Protein AF-A0A7S2SLG6-F1 (afdb_monomer)

Mean predicted aligned error: 17.35 Å

Radius of gyration: 33.03 Å; Cα contacts (8 Å, |Δi|>4): 667; chains: 1; bounding box: 92×85×111 Å

Organism: NCBI:txid1034831

Foldseek 3Di:
DQFDFPDDDFDDDDDDDDDDDDDDDDDDDDPPPPDDPQDDQLAFPCLVVQLCCCVPVVDQDQGDGNHDLVRLVVVCPDPLFDFDCVCLVLLVLLLVLCCVVPVALARLVDVQLAAFAAPVVLVVVLCVLCVVLVCNVQEAEAEDQPHPHQWGWDWDADLQQLVGIGIYIYGYNRRRQCRGDLSVLLVCQQCCQQVVLQAVLCSVFPCVNPCVVLPQDDPPDLQLLLQRLLSSLQSSLVSGDLLSLGSNVLSLLSNLLVVQQADALSRSLVVCCSHHVDSNRSSSSSSQQCRSVNDRRDGHGTNNSNSNVNSNLVVLLLLLVQVPPPPPDPPDDDDDDDDDDDDDDDPDDDDPPPRDHLCLVLLVQSHSGGPVCSVSSVVGGPSVPRRHNCCCPVCVPVSSVSSNSSCVSSVNHDDPDDDPDDPCPDDPDDDDPDDDDDDDDDDDDDDDDDDDDDDDDDDDDDDDDDDDDDDDDDDDDDDDDDDDDDDDDDDDDDDDDDDDDDDDDDDDDDDDDDDDDDDDDDDDDDDDDDDDDDFDDQQDWDADPVGDIDGHHDGDD

Nearest PDB structures (foldseek):
  7z6s-assembly1_E  TM=9.129E-01  e=9.421E-18  Homo sapiens
  7z5h-assembly3_C  TM=9.204E-01  e=3.395E-17  Homo sapiens

Structure (mmCIF, N/CA/C/O backbone):
data_AF-A0A7S2SLG6-F1
#
_entry.id   AF-A0A7S2SLG6-F1
#
loop_
_atom_site.group_PDB
_atom_site.id
_atom_site.type_symbol
_atom_site.label_atom_id
_atom_site.label_alt_id
_atom_site.label_comp_id
_atom_site.label_asym_id
_atom_site.label_entity_id
_atom_site.label_seq_id
_atom_site.pdbx_PDB_ins_code
_atom_site.Cartn_x
_atom_site.Cartn_y
_atom_site.Cartn_z
_atom_site.occupancy
_atom_site.B_iso_or_equiv
_atom_site.auth_seq_id
_atom_site.auth_comp_id
_atom_site.auth_asym_id
_atom_site.auth_atom_id
_atom_site.pdbx_PDB_model_num
ATOM 1 N N . GLU A 1 1 ? 9.328 4.015 12.127 1.00 24.61 1 GLU A N 1
ATOM 2 C CA . GLU A 1 1 ? 9.839 4.271 10.764 1.00 24.61 1 GLU A CA 1
ATOM 3 C C . GLU A 1 1 ? 9.212 3.285 9.787 1.00 24.61 1 GLU A C 1
ATOM 5 O O . GLU A 1 1 ? 9.857 2.363 9.307 1.00 24.61 1 GLU A O 1
ATOM 10 N N . VAL A 1 2 ? 7.914 3.448 9.561 1.00 23.31 2 VAL A N 1
ATOM 11 C CA . VAL A 1 2 ? 7.135 2.676 8.592 1.00 23.31 2 VAL A CA 1
ATOM 12 C C . VAL A 1 2 ? 6.547 3.772 7.725 1.00 23.31 2 VAL A C 1
ATOM 14 O O . VAL A 1 2 ? 5.752 4.565 8.217 1.00 23.31 2 VAL A O 1
ATOM 17 N N . GLY A 1 3 ? 7.177 4.001 6.579 1.00 25.62 3 GLY A N 1
ATOM 18 C CA . GLY A 1 3 ? 6.689 4.935 5.575 1.00 25.62 3 GLY A CA 1
ATOM 19 C C . GLY A 1 3 ? 6.056 4.071 4.516 1.00 25.62 3 GLY A C 1
ATOM 20 O O . GLY A 1 3 ? 6.732 3.158 4.027 1.00 25.62 3 GLY A O 1
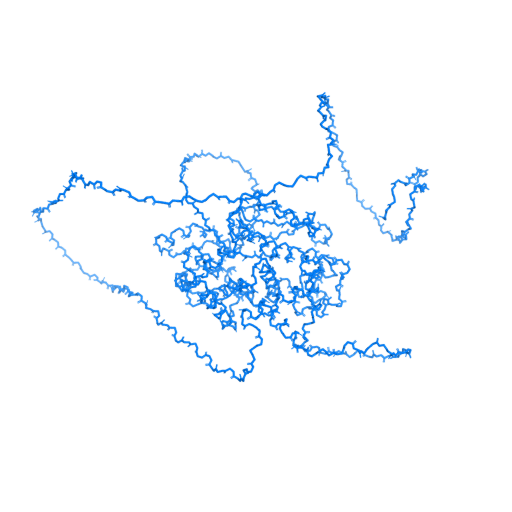ATOM 21 N N . CYS A 1 4 ? 4.787 4.324 4.243 1.00 31.03 4 CYS A N 1
ATOM 22 C CA . CYS A 1 4 ? 4.079 3.592 3.235 1.00 31.03 4 CYS A CA 1
ATOM 23 C C . CYS A 1 4 ? 4.158 4.314 1.902 1.00 31.03 4 CYS A C 1
ATOM 25 O O . CYS A 1 4 ? 4.712 5.403 1.752 1.00 31.03 4 CYS A O 1
ATOM 27 N N . GLU A 1 5 ? 3.918 3.537 0.871 1.00 38.00 5 GLU A N 1
ATOM 28 C CA . GLU A 1 5 ? 4.663 3.662 -0.357 1.00 38.00 5 GLU A CA 1
ATOM 29 C C . GLU A 1 5 ? 3.696 3.239 -1.459 1.00 38.00 5 GLU A C 1
ATOM 31 O O . GLU A 1 5 ? 3.911 2.249 -2.146 1.00 38.00 5 GLU A O 1
ATOM 36 N N . TYR A 1 6 ? 2.611 3.992 -1.636 1.00 33.34 6 TYR A N 1
ATOM 37 C CA . TYR A 1 6 ? 2.015 4.127 -2.960 1.00 33.34 6 TYR A CA 1
ATOM 38 C C . TYR A 1 6 ? 3.053 4.896 -3.787 1.00 33.34 6 TYR A C 1
ATOM 40 O O . TYR A 1 6 ? 3.303 6.072 -3.554 1.00 33.34 6 TYR A O 1
ATOM 48 N N . ARG A 1 7 ? 3.797 4.184 -4.641 1.00 45.81 7 ARG A N 1
ATOM 49 C CA . ARG A 1 7 ? 4.714 4.753 -5.642 1.00 45.81 7 ARG A CA 1
ATOM 50 C C . ARG A 1 7 ? 4.262 4.279 -7.004 1.00 45.81 7 ARG A C 1
ATOM 52 O O . ARG A 1 7 ? 4.858 3.373 -7.562 1.00 45.81 7 ARG A O 1
ATOM 59 N N . VAL A 1 8 ? 3.212 4.883 -7.500 1.00 30.31 8 VAL A N 1
ATOM 60 C CA . VAL A 1 8 ? 2.936 5.018 -8.921 1.00 30.31 8 VAL A CA 1
ATOM 61 C C . VAL A 1 8 ? 1.976 6.205 -8.899 1.00 30.31 8 VAL A C 1
ATOM 63 O O . VAL A 1 8 ? 1.047 6.196 -8.099 1.00 30.31 8 VAL A O 1
ATOM 66 N N . TYR A 1 9 ? 2.220 7.360 -9.501 1.00 38.03 9 TYR A N 1
ATOM 67 C CA . TYR A 1 9 ? 2.757 7.690 -10.810 1.00 38.03 9 TYR A CA 1
ATOM 68 C C . TYR A 1 9 ? 3.583 8.975 -10.634 1.00 38.03 9 TYR A C 1
ATOM 70 O O . TYR A 1 9 ? 3.449 9.681 -9.633 1.00 38.03 9 TYR A O 1
ATOM 78 N N . THR A 1 10 ? 4.452 9.283 -11.586 1.00 27.36 10 THR A N 1
ATOM 79 C CA . THR A 1 10 ? 4.828 10.670 -11.864 1.00 27.36 10 THR A CA 1
ATOM 80 C C . THR A 1 10 ? 4.872 10.805 -13.371 1.00 27.36 10 THR A C 1
ATOM 82 O O . THR A 1 10 ? 5.770 10.243 -13.989 1.00 27.36 10 THR A O 1
ATOM 85 N N . THR A 1 11 ? 3.909 11.504 -13.958 1.00 27.22 11 THR A N 1
ATOM 86 C CA . THR A 1 11 ? 4.079 12.145 -15.263 1.00 27.22 11 THR A CA 1
ATOM 87 C C . THR A 1 11 ? 4.505 13.575 -14.998 1.00 27.22 11 THR A C 1
ATOM 89 O O . THR A 1 11 ? 3.813 14.292 -14.283 1.00 27.22 11 THR A O 1
ATOM 92 N N . GLN A 1 12 ? 5.641 13.990 -15.546 1.00 30.97 12 GLN A N 1
ATOM 93 C CA . GLN A 1 12 ? 5.867 15.405 -15.817 1.00 30.97 12 GLN A CA 1
ATOM 94 C C . GLN A 1 12 ? 5.776 15.599 -17.325 1.00 30.97 12 GLN A C 1
ATOM 96 O O . GLN A 1 12 ? 6.404 14.865 -18.086 1.00 30.97 12 GLN A O 1
ATOM 101 N N . SER A 1 13 ? 4.951 16.565 -17.719 1.00 26.61 13 SER A N 1
ATOM 102 C CA . SER A 1 13 ? 5.004 17.233 -19.012 1.00 26.61 13 SER A CA 1
ATOM 103 C C . SER A 1 13 ? 6.283 18.066 -19.096 1.00 26.61 13 SER A C 1
ATOM 105 O O . SER A 1 13 ? 6.641 18.755 -18.137 1.00 26.61 13 SER A O 1
ATOM 107 N N . GLU A 1 14 ? 6.951 18.008 -20.239 1.00 28.25 14 GLU A N 1
ATOM 108 C CA . GLU A 1 14 ? 8.150 18.784 -20.545 1.00 28.25 14 GLU A CA 1
ATOM 109 C C . GLU A 1 14 ? 7.845 20.282 -20.701 1.00 28.25 14 GLU A C 1
ATOM 111 O O . GLU A 1 14 ? 6.851 20.661 -21.318 1.00 28.25 14 GLU A O 1
ATOM 116 N N . ALA A 1 15 ? 8.740 21.134 -20.192 1.00 24.14 15 ALA A N 1
ATOM 117 C CA . ALA A 1 15 ? 8.961 22.497 -20.684 1.00 24.14 15 ALA A CA 1
ATOM 118 C C . ALA A 1 15 ? 10.411 22.947 -20.369 1.00 24.14 15 ALA A C 1
ATOM 120 O O . ALA A 1 15 ? 10.997 22.453 -19.399 1.00 24.14 15 ALA A O 1
ATOM 121 N N . PRO A 1 16 ? 11.027 23.834 -21.181 1.00 28.53 16 PRO A N 1
ATOM 122 C CA . PRO A 1 16 ? 12.476 23.855 -21.373 1.00 28.53 16 PRO A CA 1
ATOM 123 C C . PRO A 1 16 ? 13.242 24.908 -20.550 1.00 28.53 16 PRO A C 1
ATOM 125 O O . PRO A 1 16 ? 12.762 26.007 -20.303 1.00 28.53 16 PRO A O 1
ATOM 128 N N . GLY A 1 17 ? 14.486 24.541 -20.219 1.00 26.19 17 GLY A N 1
ATOM 129 C CA . GLY A 1 17 ? 15.716 25.342 -20.320 1.00 26.19 17 GLY A CA 1
ATOM 130 C C . GLY A 1 17 ? 15.802 26.743 -19.698 1.00 26.19 17 GLY A C 1
ATOM 131 O O . GLY A 1 17 ? 15.259 27.704 -20.228 1.00 26.19 17 GLY A O 1
ATOM 132 N N . ALA A 1 18 ? 16.700 26.896 -18.719 1.00 24.17 18 ALA A N 1
ATOM 133 C CA . ALA A 1 18 ? 17.491 28.120 -18.571 1.00 24.17 18 ALA A CA 1
ATOM 134 C C . ALA A 1 18 ? 18.886 27.801 -18.004 1.00 24.17 18 ALA A C 1
ATOM 136 O O . ALA A 1 18 ? 19.029 27.237 -16.920 1.00 24.17 18 ALA A O 1
ATOM 137 N N . ALA A 1 19 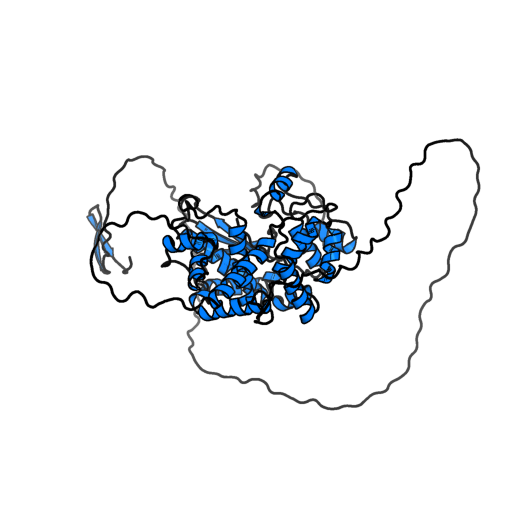? 19.908 28.147 -18.786 1.00 25.11 19 ALA A N 1
ATOM 138 C CA . ALA A 1 19 ? 21.322 28.090 -18.443 1.00 25.11 19 ALA A CA 1
ATOM 139 C C . ALA A 1 19 ? 21.722 29.240 -17.500 1.00 25.11 19 ALA A C 1
ATOM 141 O O . ALA A 1 19 ? 21.120 30.311 -17.540 1.00 25.11 19 ALA A O 1
ATOM 142 N N . GLY A 1 20 ? 22.785 29.054 -16.707 1.00 24.80 20 GLY A N 1
ATOM 143 C CA . GLY A 1 20 ? 23.344 30.135 -15.889 1.00 24.80 20 GLY A CA 1
ATOM 144 C C . GLY A 1 20 ? 24.540 29.751 -15.012 1.00 24.80 20 GLY A C 1
ATOM 145 O O . GLY A 1 20 ? 24.370 29.508 -13.829 1.00 24.80 20 GLY A O 1
ATOM 146 N N . GLN A 1 21 ? 25.718 29.708 -15.642 1.00 25.61 21 GLN A N 1
ATOM 147 C CA . GLN A 1 21 ? 27.054 30.143 -15.182 1.00 25.61 21 GLN A CA 1
ATOM 148 C C . GLN A 1 21 ? 27.599 29.770 -13.781 1.00 25.61 21 GLN A C 1
ATOM 150 O O . GLN A 1 21 ? 27.074 30.126 -12.731 1.00 25.61 21 GLN A O 1
ATOM 155 N N . GLN A 1 22 ? 28.787 29.151 -13.819 1.00 26.94 22 GLN A N 1
ATOM 156 C CA . GLN A 1 22 ? 29.764 29.047 -12.732 1.00 26.94 22 GLN A CA 1
ATOM 157 C C . GLN A 1 22 ? 30.331 30.421 -12.340 1.00 26.94 22 GLN A C 1
ATOM 159 O O . GLN A 1 22 ? 30.674 31.220 -13.210 1.00 26.9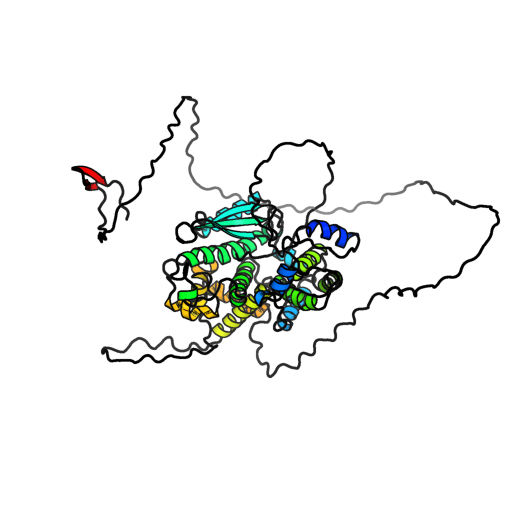4 22 GLN A O 1
ATOM 164 N N . ALA A 1 23 ? 30.548 30.624 -11.039 1.00 25.94 23 ALA A N 1
ATOM 165 C CA . ALA A 1 23 ? 31.539 31.559 -10.516 1.00 25.94 23 ALA A CA 1
ATOM 166 C C . ALA A 1 23 ? 32.155 30.997 -9.221 1.00 25.94 23 ALA A C 1
ATOM 168 O O . ALA A 1 23 ? 31.441 30.577 -8.308 1.00 25.94 23 ALA A O 1
ATOM 169 N N . ASP A 1 24 ? 33.487 30.975 -9.179 1.00 26.39 24 ASP A N 1
ATOM 170 C CA . ASP A 1 24 ? 34.328 30.562 -8.055 1.00 26.39 24 ASP A CA 1
ATOM 171 C C . ASP A 1 24 ? 34.336 31.589 -6.910 1.00 26.39 24 ASP A C 1
ATOM 173 O O . ASP A 1 24 ? 34.339 32.798 -7.136 1.00 26.39 24 ASP A O 1
ATOM 177 N N . GLY A 1 25 ? 34.448 31.111 -5.664 1.00 24.17 25 GLY A N 1
ATOM 178 C CA . GLY A 1 25 ? 34.738 31.963 -4.505 1.00 24.17 25 GLY A CA 1
ATOM 179 C C . GLY A 1 25 ? 34.654 31.248 -3.153 1.00 24.17 25 GLY A C 1
ATOM 180 O O . GLY A 1 25 ? 33.571 30.970 -2.647 1.00 24.17 25 GLY A O 1
ATOM 181 N N . LYS A 1 26 ? 35.812 30.977 -2.535 1.00 29.59 26 LYS A N 1
ATOM 182 C CA . LYS A 1 26 ? 35.970 30.490 -1.149 1.00 29.59 26 LYS A CA 1
ATOM 183 C C . LYS A 1 26 ? 35.318 31.442 -0.132 1.00 29.59 26 LYS A C 1
ATOM 185 O O . LYS A 1 26 ? 35.720 32.599 -0.072 1.00 29.59 26 LYS A O 1
ATOM 190 N N . SER A 1 27 ? 34.506 30.931 0.801 1.00 23.50 27 SER A N 1
ATOM 191 C CA . SER A 1 27 ? 34.470 31.473 2.171 1.00 23.50 27 SER A CA 1
ATOM 192 C C . SER A 1 27 ? 33.948 30.480 3.223 1.00 23.50 27 SER A C 1
ATOM 194 O O . SER A 1 27 ? 32.951 29.791 3.045 1.00 23.50 27 SER A O 1
ATOM 196 N N . SER A 1 28 ? 34.725 30.419 4.309 1.00 24.22 28 SER A N 1
ATOM 197 C CA . SER A 1 28 ? 34.389 30.197 5.726 1.00 24.22 28 SER A CA 1
ATOM 198 C C . SER A 1 28 ? 33.299 29.197 6.134 1.00 24.22 28 SER A C 1
ATOM 200 O O . SER A 1 28 ? 32.136 29.281 5.750 1.00 24.22 28 SER A O 1
ATOM 202 N N . GLY A 1 29 ? 33.690 28.318 7.062 1.00 34.47 29 GLY A N 1
ATOM 203 C CA . GLY A 1 29 ? 32.872 27.269 7.654 1.00 34.47 29 GLY A CA 1
ATOM 204 C C . GLY A 1 29 ? 31.512 27.743 8.160 1.00 34.47 29 GLY A C 1
ATOM 205 O O . GLY A 1 29 ? 31.401 28.480 9.135 1.00 34.47 29 GLY A O 1
ATOM 206 N N . SER A 1 30 ? 30.473 27.217 7.523 1.00 23.05 30 SER A N 1
ATOM 207 C CA . SER A 1 30 ? 29.120 27.170 8.052 1.00 23.05 30 SER A CA 1
ATOM 208 C C . SER A 1 30 ? 28.821 25.712 8.355 1.00 23.05 30 SER A C 1
ATOM 210 O O . SER A 1 30 ? 28.795 24.869 7.455 1.00 23.05 30 SER A O 1
ATOM 212 N N . THR A 1 31 ? 28.658 25.405 9.640 1.00 26.53 31 THR A N 1
ATOM 213 C CA . THR A 1 31 ? 28.224 24.105 10.148 1.00 26.53 31 THR A CA 1
ATOM 214 C C . THR A 1 31 ? 26.907 23.751 9.470 1.00 26.53 31 THR A C 1
ATOM 216 O O . THR A 1 31 ? 25.832 24.191 9.881 1.00 26.53 31 THR A O 1
ATOM 219 N N . THR A 1 32 ? 26.993 22.991 8.381 1.00 26.67 32 THR A N 1
ATOM 220 C CA . THR A 1 32 ? 25.847 22.619 7.563 1.00 26.67 32 THR A CA 1
ATOM 221 C C . THR A 1 32 ? 24.918 21.825 8.467 1.00 26.67 32 THR A C 1
ATOM 223 O O . THR A 1 32 ? 25.255 20.725 8.916 1.00 26.67 32 THR A O 1
ATOM 226 N N . ARG A 1 33 ? 23.755 22.401 8.801 1.00 29.17 33 ARG A N 1
ATOM 227 C CA . ARG A 1 33 ? 22.676 21.668 9.469 1.00 29.17 33 ARG A CA 1
ATOM 228 C C . ARG A 1 33 ? 22.465 20.398 8.656 1.00 29.17 33 ARG A C 1
ATOM 230 O O . ARG A 1 33 ? 22.062 20.488 7.501 1.00 29.17 33 ARG A O 1
ATOM 237 N N . LYS A 1 34 ? 22.783 19.234 9.238 1.00 30.89 34 LYS A N 1
ATOM 238 C CA . LYS A 1 34 ? 22.545 17.923 8.620 1.00 30.89 34 LYS A CA 1
ATOM 239 C C . LYS A 1 34 ? 21.109 17.909 8.105 1.00 30.89 34 LYS A C 1
ATOM 241 O O . LYS A 1 34 ? 20.174 17.862 8.905 1.00 30.89 34 LYS A O 1
ATOM 246 N N . GLY A 1 35 ? 20.951 17.980 6.783 1.00 33.16 35 GLY A N 1
ATOM 247 C CA . GLY A 1 35 ? 19.664 17.800 6.132 1.00 33.16 35 GLY A CA 1
ATOM 248 C C . GLY A 1 35 ? 19.045 16.505 6.644 1.00 33.16 35 GLY A C 1
ATOM 249 O O . GLY A 1 35 ? 19.738 15.495 6.804 1.00 33.16 35 GLY A O 1
ATOM 250 N N . ILE A 1 36 ? 17.758 16.551 6.981 1.00 47.66 36 ILE A N 1
ATOM 251 C CA . ILE A 1 36 ? 17.019 15.382 7.454 1.00 47.66 36 ILE A CA 1
ATOM 252 C C . ILE A 1 36 ? 17.208 14.282 6.405 1.00 47.66 36 ILE A C 1
ATOM 254 O O . ILE A 1 36 ? 16.869 14.467 5.238 1.00 47.66 36 ILE A O 1
ATOM 258 N N . GLY A 1 37 ? 17.807 13.155 6.802 1.00 53.28 37 GLY A N 1
ATOM 259 C CA . GLY A 1 37 ? 18.036 12.000 5.934 1.00 53.28 37 GLY A CA 1
ATOM 260 C C . GLY A 1 37 ? 16.710 11.347 5.550 1.00 53.28 37 GLY A C 1
ATOM 261 O O . GLY A 1 37 ? 16.313 10.348 6.142 1.00 53.28 37 GLY A O 1
ATOM 262 N N . MET A 1 38 ? 16.001 11.962 4.607 1.00 66.81 38 MET A N 1
ATOM 263 C CA . MET A 1 38 ? 14.646 11.584 4.218 1.00 66.81 38 MET A CA 1
ATOM 264 C C . MET A 1 38 ? 14.657 10.371 3.279 1.00 66.81 38 MET A C 1
ATOM 266 O O . MET A 1 38 ? 13.857 9.454 3.460 1.00 66.81 38 MET A O 1
ATOM 270 N N . VAL A 1 39 ? 15.654 10.319 2.388 1.00 72.06 39 VAL A N 1
ATOM 271 C CA . VAL A 1 39 ? 16.007 9.154 1.558 1.00 72.06 39 VAL A CA 1
ATOM 272 C C . VAL A 1 39 ? 16.671 8.076 2.414 1.00 72.06 39 VAL A C 1
ATOM 274 O O . VAL A 1 39 ? 17.642 8.360 3.133 1.00 72.06 39 VAL A O 1
ATOM 277 N N . ARG A 1 40 ? 16.169 6.839 2.332 1.00 81.31 40 ARG A N 1
ATOM 278 C CA . ARG A 1 40 ? 16.732 5.704 3.077 1.00 81.31 40 ARG A CA 1
ATOM 279 C C . ARG A 1 40 ? 18.106 5.313 2.535 1.00 81.31 40 ARG A C 1
ATOM 281 O O . ARG A 1 40 ? 18.439 5.549 1.382 1.00 81.31 40 ARG A O 1
ATOM 288 N N . LYS A 1 41 ? 18.913 4.655 3.373 1.00 88.00 41 LYS A N 1
ATOM 289 C CA . LYS A 1 41 ? 20.265 4.210 2.987 1.00 88.00 41 LYS A CA 1
ATOM 290 C C . LYS A 1 41 ? 20.285 3.213 1.822 1.00 88.00 41 LYS A C 1
ATOM 292 O O . LYS A 1 41 ? 21.300 3.102 1.156 1.00 88.00 41 LYS A O 1
ATOM 297 N N . ASP A 1 42 ? 19.195 2.487 1.618 1.00 87.62 42 ASP A N 1
ATOM 298 C CA . ASP A 1 42 ? 19.014 1.504 0.549 1.00 87.62 42 ASP A CA 1
ATOM 299 C C . ASP A 1 42 ? 18.266 2.046 -0.662 1.00 87.62 42 ASP A C 1
ATOM 301 O O . ASP A 1 42 ? 18.042 1.299 -1.602 1.00 87.62 42 ASP A O 1
ATOM 305 N N . GLU A 1 43 ? 17.865 3.315 -0.654 1.00 88.38 43 GLU A N 1
ATOM 306 C CA . GLU A 1 43 ? 17.211 3.930 -1.802 1.00 88.38 43 GLU A CA 1
ATOM 307 C C . GLU A 1 43 ? 18.226 4.600 -2.724 1.00 88.38 43 GLU A C 1
ATOM 309 O O . GLU A 1 43 ? 19.145 5.264 -2.228 1.00 88.38 43 GLU A O 1
ATOM 314 N N . PRO A 1 44 ? 18.044 4.457 -4.046 1.00 90.88 44 PRO A N 1
ATOM 315 C CA . PRO A 1 44 ? 18.893 5.129 -5.011 1.00 90.88 44 PRO A CA 1
ATOM 316 C C . PRO A 1 44 ? 18.686 6.644 -4.943 1.00 90.88 44 PRO A C 1
ATOM 318 O O . PRO A 1 44 ? 17.553 7.126 -4.900 1.00 90.88 44 PRO A O 1
ATOM 321 N N . THR A 1 45 ? 19.778 7.404 -4.943 1.00 90.44 45 THR A N 1
ATOM 322 C CA . THR A 1 45 ? 19.752 8.874 -4.902 1.00 90.44 45 THR A CA 1
ATOM 323 C C . THR A 1 45 ? 19.677 9.514 -6.284 1.00 90.44 45 THR A C 1
ATOM 325 O O . THR A 1 45 ? 19.317 10.678 -6.375 1.00 90.44 45 THR A O 1
ATOM 328 N N . ASN A 1 46 ? 20.017 8.770 -7.338 1.00 91.81 46 ASN A N 1
ATOM 329 C CA . ASN A 1 46 ? 20.059 9.212 -8.738 1.00 91.81 46 ASN A CA 1
ATOM 330 C C . ASN A 1 46 ? 18.966 8.572 -9.609 1.00 91.81 46 ASN A C 1
ATOM 332 O O . ASN A 1 46 ? 19.043 8.643 -10.824 1.00 91.81 46 ASN A O 1
ATOM 336 N N . ALA A 1 47 ? 17.940 7.936 -9.029 1.00 90.62 47 ALA A N 1
ATOM 337 C CA . ALA A 1 47 ? 16.968 7.177 -9.825 1.00 90.62 47 ALA A CA 1
ATOM 338 C C . ALA A 1 47 ? 16.201 8.011 -10.863 1.00 90.62 47 ALA A C 1
ATOM 340 O O . ALA A 1 47 ? 15.799 7.456 -11.880 1.00 90.62 47 ALA A O 1
ATOM 341 N N . LYS A 1 48 ? 15.995 9.314 -10.621 1.00 88.12 48 LYS A N 1
ATOM 342 C CA . LYS A 1 48 ? 15.392 10.218 -11.614 1.00 88.12 48 LYS A CA 1
ATOM 343 C C . LYS A 1 48 ? 16.339 10.460 -12.793 1.00 88.12 48 LYS A C 1
ATOM 345 O O . LYS A 1 48 ? 15.896 10.391 -13.931 1.00 88.12 48 LYS A O 1
ATOM 350 N N . ASP A 1 49 ? 17.622 10.680 -12.514 1.00 90.12 49 ASP A N 1
ATOM 351 C CA . ASP A 1 49 ? 18.644 10.928 -13.537 1.00 90.12 49 ASP A CA 1
ATOM 352 C C . ASP A 1 49 ? 18.841 9.689 -14.424 1.00 90.12 49 ASP A C 1
ATOM 354 O O . ASP A 1 49 ? 18.816 9.789 -15.647 1.00 90.12 49 ASP A O 1
ATOM 358 N N . GLU A 1 50 ? 18.937 8.504 -13.809 1.00 94.81 50 GLU A N 1
ATOM 359 C CA . GLU A 1 50 ? 19.096 7.229 -14.526 1.00 94.81 50 GLU A CA 1
ATOM 360 C C . GLU A 1 50 ? 17.857 6.844 -15.351 1.00 94.81 50 GLU A C 1
ATOM 362 O O . GLU A 1 50 ? 17.967 6.081 -16.306 1.00 94.81 50 GLU A O 1
ATOM 367 N N . MET A 1 51 ? 16.672 7.368 -15.010 1.00 94.00 51 MET A N 1
ATOM 368 C CA . MET A 1 51 ? 15.445 7.075 -15.757 1.00 94.00 51 MET A CA 1
ATOM 369 C C . MET A 1 51 ? 15.537 7.589 -17.187 1.00 94.00 51 MET A C 1
ATOM 371 O O . MET A 1 51 ? 15.119 6.888 -18.102 1.00 94.00 51 MET A O 1
ATOM 375 N N . ARG A 1 52 ? 16.074 8.802 -17.366 1.00 92.06 52 ARG A N 1
ATOM 376 C CA . ARG A 1 52 ? 16.210 9.420 -18.685 1.00 92.06 52 ARG A CA 1
ATOM 377 C C . ARG A 1 52 ? 17.106 8.564 -19.579 1.00 92.06 52 ARG A C 1
ATOM 379 O O . ARG A 1 52 ? 16.636 8.064 -20.590 1.00 92.06 52 ARG A O 1
ATOM 386 N N . ALA A 1 53 ? 18.335 8.304 -19.131 1.00 93.81 53 ALA A N 1
ATOM 387 C CA . ALA A 1 53 ? 19.308 7.499 -19.871 1.00 93.81 53 ALA A CA 1
ATOM 388 C C . ALA A 1 53 ? 18.794 6.081 -20.181 1.00 93.81 53 ALA A C 1
ATOM 390 O O . ALA A 1 53 ? 19.033 5.545 -21.258 1.00 93.81 53 ALA A O 1
ATOM 391 N N . PHE A 1 54 ? 18.050 5.463 -19.261 1.00 97.12 54 PHE A N 1
ATOM 392 C CA . PHE A 1 54 ? 17.485 4.139 -19.508 1.00 97.12 54 PHE A CA 1
ATOM 393 C C . PHE A 1 54 ? 16.339 4.154 -20.526 1.00 97.12 54 PHE A C 1
ATOM 395 O O . PHE A 1 54 ? 16.283 3.279 -21.385 1.00 97.12 54 PHE A O 1
ATOM 402 N N . LEU A 1 55 ? 15.407 5.108 -20.422 1.00 95.62 55 LEU A N 1
ATOM 403 C CA . LEU A 1 55 ? 14.230 5.151 -21.294 1.00 95.62 55 LEU A CA 1
ATOM 404 C C . LEU A 1 55 ? 14.540 5.690 -22.697 1.00 95.62 55 LEU A C 1
ATOM 406 O O . LEU A 1 55 ? 13.881 5.267 -23.642 1.00 95.62 55 LEU A O 1
ATOM 410 N N . GLU A 1 56 ? 15.502 6.604 -22.824 1.00 93.44 56 GLU A N 1
ATOM 411 C CA . GLU A 1 56 ? 15.889 7.220 -24.101 1.00 93.44 56 GLU A CA 1
ATOM 412 C C . GLU A 1 56 ? 16.998 6.422 -24.799 1.00 93.44 56 GLU A C 1
ATOM 414 O O . GLU A 1 56 ? 16.855 6.073 -25.969 1.00 93.44 56 GLU A O 1
ATOM 419 N N . ASP A 1 57 ? 18.059 6.061 -24.069 1.00 92.69 57 ASP A N 1
ATOM 420 C CA . ASP A 1 57 ? 19.271 5.465 -24.649 1.00 92.69 57 ASP A CA 1
ATOM 421 C C . ASP A 1 57 ? 19.393 3.950 -24.388 1.00 92.69 57 ASP A C 1
ATOM 423 O O . ASP A 1 57 ? 20.333 3.303 -24.851 1.00 92.69 57 ASP A O 1
ATOM 427 N N . GLY A 1 58 ? 18.476 3.356 -23.614 1.00 92.62 58 GLY A N 1
ATOM 428 C CA . GLY A 1 58 ? 18.509 1.929 -23.265 1.00 92.62 58 GLY A CA 1
ATOM 429 C C . GLY A 1 58 ? 19.620 1.536 -22.281 1.00 92.62 58 GLY A C 1
ATOM 430 O O . GLY A 1 58 ? 19.862 0.344 -22.067 1.00 92.62 58 GLY A O 1
ATOM 431 N N . VAL A 1 59 ? 20.303 2.510 -21.670 1.00 95.00 59 VAL A N 1
ATOM 432 C CA . VAL A 1 59 ? 21.439 2.272 -20.768 1.00 95.00 59 VAL A CA 1
ATOM 433 C C . VAL A 1 59 ? 20.950 1.745 -19.419 1.00 95.00 59 VAL A C 1
ATOM 435 O O . VAL A 1 59 ? 20.199 2.418 -18.716 1.00 95.00 59 VAL A O 1
ATOM 438 N N . ILE A 1 60 ? 21.393 0.544 -19.027 1.00 95.81 60 ILE A N 1
ATOM 439 C CA . ILE A 1 60 ? 21.012 -0.073 -17.745 1.00 95.81 60 ILE A CA 1
ATOM 440 C C . ILE A 1 60 ? 21.425 0.842 -16.569 1.00 95.81 60 ILE A C 1
ATOM 442 O O . ILE A 1 60 ? 22.594 1.225 -16.486 1.00 95.81 60 ILE A O 1
ATOM 446 N N . PRO A 1 61 ? 20.510 1.166 -15.627 1.00 96.19 61 PRO A N 1
ATOM 447 C CA . PRO A 1 61 ? 20.776 2.134 -14.563 1.00 96.19 61 PRO A CA 1
ATOM 448 C C . PRO A 1 61 ? 21.933 1.752 -13.645 1.00 96.19 61 PRO A C 1
ATOM 450 O O . PRO A 1 61 ? 21.954 0.650 -13.098 1.00 96.19 61 PRO A O 1
ATOM 453 N N . THR A 1 62 ? 22.813 2.699 -13.331 1.00 95.00 62 THR A N 1
ATOM 454 C CA . THR A 1 62 ? 23.832 2.533 -12.284 1.00 95.00 62 THR A CA 1
ATOM 455 C C . THR A 1 62 ? 23.433 3.301 -11.027 1.00 95.00 62 THR A C 1
ATOM 457 O O . THR A 1 62 ? 23.672 4.502 -10.877 1.00 95.00 62 THR A O 1
ATOM 460 N N . PHE A 1 63 ? 22.811 2.612 -10.069 1.00 94.06 63 PHE A N 1
ATOM 461 C CA . PHE A 1 63 ? 22.278 3.266 -8.876 1.00 94.06 63 PHE A CA 1
ATOM 462 C C . PHE A 1 63 ? 23.342 3.618 -7.831 1.00 94.06 63 PHE A C 1
ATOM 464 O O . PHE A 1 63 ? 24.153 2.797 -7.408 1.00 94.06 63 PHE A O 1
ATOM 471 N N . ARG A 1 64 ? 23.264 4.852 -7.325 1.00 93.00 64 ARG A N 1
ATOM 472 C CA . ARG A 1 64 ? 24.052 5.347 -6.191 1.00 93.00 64 ARG A CA 1
ATOM 473 C C . ARG A 1 64 ? 23.223 5.308 -4.915 1.00 93.00 64 ARG A C 1
ATOM 475 O O . ARG A 1 64 ? 22.097 5.799 -4.883 1.00 93.00 64 ARG A O 1
ATOM 482 N N . PHE A 1 65 ? 23.799 4.780 -3.840 1.00 92.44 65 PHE A N 1
ATOM 483 C CA . PHE A 1 65 ? 23.136 4.633 -2.544 1.00 92.44 65 PHE A CA 1
ATOM 484 C C . PHE A 1 65 ? 23.893 5.381 -1.445 1.00 92.44 65 PHE A C 1
ATOM 486 O O . PHE A 1 65 ? 25.115 5.505 -1.481 1.00 92.44 65 PHE A O 1
ATOM 493 N N . LYS A 1 66 ? 23.176 5.832 -0.405 1.00 91.81 66 LYS A N 1
ATOM 494 C CA . LYS A 1 66 ? 23.816 6.385 0.809 1.00 91.81 66 LYS A CA 1
ATOM 495 C C . LYS A 1 66 ? 24.425 5.298 1.702 1.00 91.81 66 LYS A C 1
ATOM 497 O O . LYS A 1 66 ? 25.272 5.587 2.544 1.00 91.81 66 LYS A O 1
ATOM 502 N N . GLY A 1 67 ? 23.909 4.074 1.621 1.00 90.94 67 GLY A N 1
ATOM 503 C CA . GLY A 1 67 ? 24.429 2.910 2.328 1.00 90.94 67 GLY A CA 1
ATOM 504 C C . GLY A 1 67 ? 25.612 2.294 1.588 1.00 90.94 67 GLY A C 1
ATOM 505 O O . GLY A 1 67 ? 25.635 2.272 0.365 1.00 90.94 67 GLY A O 1
ATOM 506 N N . THR A 1 68 ? 26.576 1.763 2.337 1.00 92.88 68 THR A N 1
ATOM 507 C CA . THR A 1 68 ? 27.708 1.013 1.773 1.00 92.88 68 THR A CA 1
ATOM 508 C C . THR A 1 68 ? 27.258 -0.342 1.217 1.00 92.88 68 THR A C 1
ATOM 510 O O . THR A 1 68 ? 26.247 -0.884 1.668 1.00 92.88 68 THR A O 1
ATOM 513 N N . GLY A 1 69 ? 28.033 -0.947 0.309 1.00 90.12 69 GLY A N 1
ATOM 514 C CA . GLY A 1 69 ? 27.722 -2.273 -0.255 1.00 90.12 69 GLY A CA 1
ATOM 515 C C . GLY A 1 69 ? 27.442 -3.343 0.814 1.00 90.12 69 GLY A C 1
ATOM 516 O O . GLY A 1 69 ? 26.413 -4.014 0.765 1.00 90.12 69 GLY A O 1
ATOM 517 N N . ASN A 1 70 ? 28.269 -3.413 1.864 1.00 92.44 70 ASN A N 1
ATOM 518 C CA . ASN A 1 70 ? 28.070 -4.341 2.990 1.00 92.44 70 ASN A CA 1
ATOM 519 C C . ASN A 1 70 ? 26.752 -4.091 3.745 1.00 92.44 70 ASN A C 1
ATOM 521 O O . ASN A 1 70 ? 26.062 -5.029 4.161 1.00 92.44 70 ASN A O 1
ATOM 525 N N . PHE A 1 71 ? 26.367 -2.822 3.922 1.00 93.50 71 PHE A N 1
ATOM 526 C CA . PHE A 1 71 ? 25.081 -2.477 4.528 1.00 93.50 71 PHE A CA 1
ATOM 527 C C . PHE A 1 71 ? 23.909 -2.952 3.659 1.00 93.50 71 PHE A C 1
ATOM 529 O O . PHE A 1 71 ? 22.932 -3.479 4.187 1.00 93.50 71 PHE A O 1
ATOM 536 N N . LEU A 1 72 ? 24.000 -2.791 2.340 1.00 92.88 72 LEU A N 1
ATOM 537 C CA . LEU A 1 72 ? 22.942 -3.187 1.411 1.00 92.88 72 LEU A CA 1
ATOM 538 C C . LEU A 1 72 ? 22.779 -4.710 1.360 1.00 92.88 72 LEU A C 1
ATOM 540 O O . LEU A 1 72 ? 21.675 -5.216 1.564 1.00 92.88 72 LEU A O 1
ATOM 544 N N . GLN A 1 73 ? 23.883 -5.448 1.235 1.00 91.44 73 GLN A N 1
ATOM 545 C CA . GLN A 1 73 ? 23.870 -6.912 1.251 1.00 91.44 73 GLN A CA 1
ATOM 546 C C . GLN A 1 73 ? 23.322 -7.475 2.570 1.00 91.44 73 GLN A C 1
ATOM 548 O O . GLN A 1 73 ? 22.448 -8.341 2.570 1.00 91.44 73 GLN A O 1
ATOM 553 N N . SER A 1 74 ? 23.790 -6.967 3.717 1.00 92.56 74 SER A N 1
ATOM 554 C CA . SER A 1 74 ? 23.282 -7.406 5.027 1.00 92.56 74 SER A CA 1
ATOM 555 C C . SER A 1 74 ? 21.801 -7.079 5.223 1.00 92.56 74 SER A C 1
ATOM 557 O O . SER A 1 74 ? 21.096 -7.790 5.939 1.00 92.56 74 SER A O 1
ATOM 559 N N . ARG A 1 75 ? 21.300 -6.024 4.574 1.00 90.12 75 ARG A N 1
ATOM 560 C CA . ARG A 1 75 ? 19.887 -5.661 4.605 1.00 90.12 75 ARG A CA 1
ATOM 561 C C . ARG A 1 75 ? 19.021 -6.609 3.783 1.00 90.12 75 ARG A C 1
ATOM 563 O O . ARG A 1 75 ? 17.990 -7.028 4.304 1.00 90.12 75 ARG A O 1
ATOM 570 N N . LEU A 1 76 ? 19.448 -6.978 2.574 1.00 92.00 76 LEU A N 1
ATOM 571 C CA . LEU A 1 76 ? 18.740 -7.944 1.722 1.00 92.00 76 LEU A CA 1
ATOM 572 C C . LEU A 1 76 ? 18.621 -9.330 2.380 1.00 92.00 76 LEU A C 1
ATOM 574 O O . LEU A 1 76 ? 17.612 -10.004 2.209 1.00 92.00 76 LEU A O 1
ATOM 578 N N . LYS A 1 77 ? 19.586 -9.714 3.227 1.00 92.31 77 LYS A N 1
ATOM 579 C CA . LYS A 1 77 ? 19.552 -10.968 4.007 1.00 92.31 77 LYS A CA 1
ATOM 580 C C . LYS A 1 77 ? 18.518 -10.987 5.143 1.00 92.31 77 LYS A C 1
ATOM 582 O O . LYS A 1 77 ? 18.260 -12.041 5.720 1.00 92.31 77 LYS A O 1
ATOM 587 N N . LYS A 1 78 ? 17.931 -9.846 5.525 1.00 92.00 78 LYS A N 1
ATOM 588 C CA . LYS A 1 78 ? 16.942 -9.799 6.618 1.00 92.00 78 LYS A CA 1
ATOM 589 C C . LYS A 1 78 ? 15.620 -10.417 6.169 1.00 92.00 78 LYS A C 1
ATOM 591 O O . LYS A 1 78 ? 15.167 -10.160 5.062 1.00 92.00 78 LYS A O 1
ATOM 596 N N . ALA A 1 79 ? 14.916 -11.095 7.078 1.00 89.75 79 ALA A N 1
ATOM 597 C CA . ALA A 1 79 ? 13.623 -11.736 6.794 1.00 89.75 79 ALA A CA 1
ATOM 598 C C . ALA A 1 79 ? 12.575 -10.804 6.143 1.00 89.75 79 ALA A C 1
ATOM 600 O O . ALA A 1 79 ? 11.796 -11.228 5.296 1.00 89.75 79 ALA A O 1
ATOM 601 N N . LYS A 1 80 ? 12.579 -9.506 6.482 1.00 88.06 80 LYS A N 1
ATOM 602 C CA . LYS A 1 80 ? 11.700 -8.501 5.855 1.00 88.06 80 LYS A CA 1
ATOM 603 C C . LYS A 1 80 ? 11.983 -8.280 4.357 1.00 88.06 80 LYS A C 1
ATOM 605 O O . LYS A 1 80 ? 11.096 -7.838 3.642 1.00 88.06 80 LYS A O 1
ATOM 610 N N . HIS A 1 81 ? 13.205 -8.540 3.904 1.00 92.44 81 HIS A N 1
ATOM 611 C CA . HIS A 1 81 ? 13.652 -8.337 2.526 1.00 92.44 81 HIS A CA 1
ATOM 612 C C . HIS A 1 81 ? 13.728 -9.637 1.717 1.00 92.44 81 HIS A C 1
ATOM 614 O O . HIS A 1 81 ? 13.905 -9.568 0.505 1.00 92.44 81 HIS A O 1
ATOM 620 N N . ARG A 1 82 ? 13.552 -10.802 2.353 1.00 94.56 82 ARG A N 1
ATOM 621 C CA . ARG A 1 82 ? 13.422 -12.079 1.647 1.00 94.56 82 ARG A CA 1
ATOM 622 C C . ARG A 1 82 ? 12.221 -12.030 0.702 1.00 94.56 82 ARG A C 1
ATOM 624 O O . ARG A 1 82 ? 11.177 -11.492 1.074 1.00 94.56 82 ARG A O 1
ATOM 631 N N . VAL A 1 83 ? 12.386 -12.565 -0.500 1.00 96.94 83 VAL A N 1
ATOM 632 C CA . VAL A 1 83 ? 11.300 -12.707 -1.469 1.00 96.94 83 VAL A CA 1
ATOM 633 C C . VAL A 1 83 ? 10.579 -14.031 -1.221 1.00 96.94 83 VAL A C 1
ATOM 635 O O . VAL A 1 83 ? 11.219 -15.054 -0.998 1.00 96.94 83 VAL A O 1
ATOM 638 N N . GLU A 1 84 ? 9.253 -13.984 -1.210 1.00 96.56 84 GLU A N 1
ATOM 639 C CA . GLU A 1 84 ? 8.356 -15.133 -1.070 1.00 96.56 84 GLU A CA 1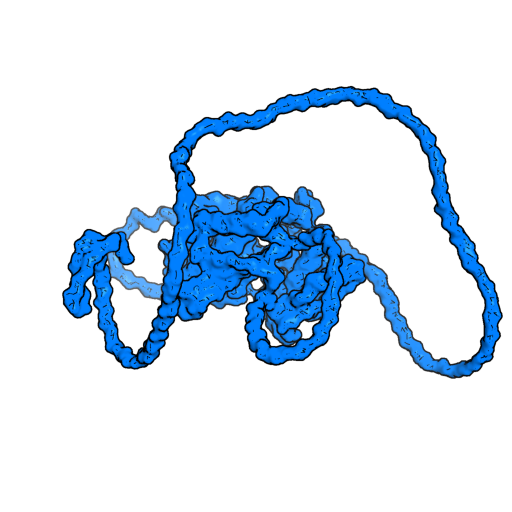
ATOM 640 C C . GLU A 1 84 ? 7.630 -15.388 -2.393 1.00 96.56 84 GLU A C 1
ATOM 642 O O . GLU A 1 84 ? 7.312 -14.438 -3.102 1.00 96.56 84 GLU A O 1
ATOM 647 N N . THR A 1 85 ? 7.318 -16.642 -2.711 1.00 97.56 85 THR A N 1
ATOM 648 C CA . THR A 1 85 ? 6.630 -17.017 -3.966 1.00 97.56 85 THR A CA 1
ATOM 649 C C . THR A 1 85 ? 5.228 -17.584 -3.743 1.00 97.56 85 THR A C 1
ATOM 651 O O . THR A 1 85 ? 4.475 -17.773 -4.693 1.00 97.56 85 THR A O 1
ATOM 654 N N . LYS A 1 86 ? 4.854 -17.831 -2.483 1.00 97.19 86 LYS A N 1
ATOM 655 C CA . LYS A 1 86 ? 3.643 -18.570 -2.096 1.00 97.19 86 LYS A CA 1
ATOM 656 C C . LYS A 1 86 ? 2.318 -17.972 -2.592 1.00 97.19 86 LYS A C 1
ATOM 658 O O . LYS A 1 86 ? 1.358 -18.716 -2.696 1.00 97.19 86 LYS A O 1
ATOM 663 N N . LEU A 1 87 ? 2.262 -16.659 -2.848 1.00 97.94 87 LEU A N 1
ATOM 664 C CA . LEU A 1 87 ? 1.060 -15.962 -3.337 1.00 97.94 87 LEU A CA 1
ATOM 665 C C . LEU A 1 87 ? 1.160 -15.575 -4.820 1.00 97.94 87 LEU A C 1
ATOM 667 O O . LEU A 1 87 ? 0.435 -14.701 -5.293 1.00 97.94 87 LEU A O 1
ATOM 671 N N . MET A 1 88 ? 2.106 -16.163 -5.557 1.00 98.06 88 MET A N 1
ATOM 672 C CA . MET A 1 88 ? 2.251 -15.903 -6.987 1.00 98.06 88 MET A CA 1
ATOM 673 C C . MET A 1 88 ? 0.984 -16.265 -7.785 1.00 98.06 88 MET A C 1
ATOM 675 O O . MET A 1 88 ? 0.622 -15.469 -8.651 1.00 98.06 88 MET A O 1
ATOM 679 N N . PRO A 1 89 ? 0.277 -17.384 -7.503 1.00 97.88 89 PRO A N 1
ATOM 680 C CA . PRO A 1 89 ? -0.977 -17.698 -8.187 1.00 97.88 89 PRO A CA 1
ATOM 681 C C . PRO A 1 89 ? -2.049 -16.621 -7.981 1.00 97.88 89 PRO A C 1
ATOM 683 O O . PRO A 1 89 ? -2.636 -16.156 -8.954 1.00 97.88 89 PRO A O 1
ATOM 686 N N . GLU A 1 90 ? -2.256 -16.156 -6.745 1.00 98.44 90 GLU A N 1
ATOM 687 C CA . GLU A 1 90 ? -3.225 -15.095 -6.450 1.00 98.44 90 GLU A CA 1
ATOM 688 C C . GLU A 1 90 ? -2.830 -13.761 -7.093 1.00 98.44 90 GLU A C 1
ATOM 690 O O . GLU A 1 90 ? -3.684 -13.053 -7.625 1.00 98.44 90 GLU A O 1
ATOM 695 N N . ALA A 1 91 ? -1.537 -13.416 -7.087 1.00 98.44 91 ALA A N 1
ATOM 696 C CA . ALA A 1 91 ? -1.053 -12.202 -7.739 1.00 98.44 91 ALA A CA 1
ATOM 697 C C . ALA A 1 91 ? -1.309 -12.239 -9.254 1.00 98.44 91 ALA A C 1
ATOM 699 O O . ALA A 1 91 ? -1.838 -11.279 -9.810 1.00 98.44 91 ALA A O 1
ATOM 700 N N . LEU A 1 92 ? -0.978 -13.358 -9.908 1.00 98.56 92 LEU A N 1
ATOM 701 C CA . LEU A 1 92 ? -1.215 -13.564 -11.338 1.00 98.56 92 LEU A CA 1
ATOM 702 C C . LEU A 1 92 ? -2.701 -13.530 -11.684 1.00 98.56 92 LEU A C 1
ATOM 704 O O . LEU A 1 92 ? -3.059 -12.926 -12.692 1.00 98.56 92 LEU A O 1
ATOM 708 N N . HIS A 1 93 ? -3.556 -14.136 -10.857 1.00 98.25 93 HIS A N 1
ATOM 709 C CA . HIS A 1 93 ? -5.001 -14.099 -11.055 1.00 98.25 93 HIS A CA 1
ATOM 710 C C . HIS A 1 93 ? -5.521 -12.658 -11.045 1.00 98.25 93 HIS A C 1
ATOM 712 O O . HIS A 1 93 ? -6.128 -12.227 -12.017 1.00 98.25 93 HIS A O 1
ATOM 718 N N . ILE A 1 94 ? -5.202 -11.880 -10.007 1.00 98.44 94 ILE A N 1
ATOM 719 C CA . ILE A 1 94 ? -5.649 -10.482 -9.886 1.00 98.44 94 ILE A CA 1
ATOM 720 C C . ILE A 1 94 ? -5.111 -9.625 -11.034 1.00 98.44 94 ILE A C 1
ATOM 722 O O . ILE A 1 94 ? -5.838 -8.800 -11.585 1.00 98.44 94 ILE A O 1
ATOM 726 N N . MET A 1 95 ? -3.841 -9.813 -11.401 1.00 98.50 95 MET A N 1
ATOM 727 C CA . MET A 1 95 ? -3.239 -9.088 -12.517 1.00 98.50 95 MET A CA 1
ATOM 728 C C . MET A 1 95 ? -3.928 -9.426 -13.838 1.00 98.50 95 MET A C 1
ATOM 730 O O . MET A 1 95 ? -4.281 -8.509 -14.569 1.00 98.50 95 MET A O 1
ATOM 734 N N . SER A 1 96 ? -4.191 -10.707 -14.102 1.00 98.19 96 SER A N 1
ATOM 735 C CA . SER A 1 96 ? -4.894 -11.152 -15.313 1.00 98.19 96 SER A CA 1
ATOM 736 C C . SER A 1 96 ? -6.326 -10.626 -15.355 1.00 98.19 96 SER A C 1
ATOM 738 O O . SER A 1 96 ? -6.711 -10.054 -16.362 1.00 98.19 96 SER A O 1
ATOM 740 N N . SER A 1 97 ? -7.067 -10.672 -14.243 1.00 97.56 97 SER A N 1
ATOM 741 C CA . SER A 1 97 ? -8.427 -10.121 -14.159 1.00 97.56 97 SER A CA 1
ATOM 742 C C . SER A 1 97 ? -8.490 -8.627 -14.500 1.00 97.56 97 SER A C 1
ATOM 744 O O . SER A 1 97 ? -9.439 -8.173 -15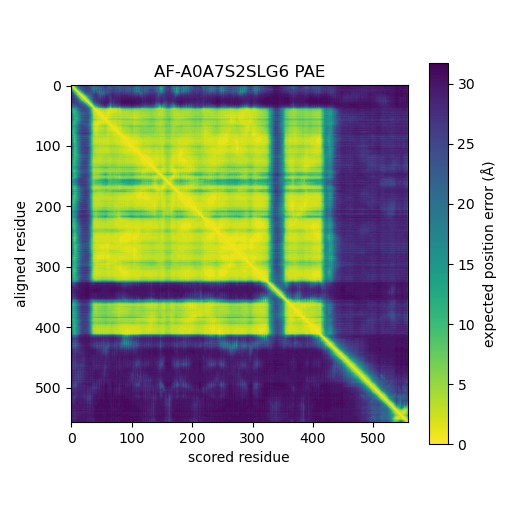.138 1.00 97.56 97 SER A O 1
ATOM 746 N N . VAL A 1 98 ? -7.476 -7.847 -14.105 1.00 96.94 98 VAL A N 1
ATOM 747 C CA . VAL A 1 98 ? -7.382 -6.434 -14.507 1.00 96.94 98 VAL A CA 1
ATOM 748 C C . VAL A 1 98 ? -7.045 -6.291 -15.985 1.00 96.94 98 VAL A C 1
ATOM 750 O O . VAL A 1 98 ? -7.639 -5.442 -16.645 1.00 96.94 98 VAL A O 1
ATOM 753 N N . MET A 1 99 ? -6.140 -7.112 -16.520 1.00 97.38 99 MET A N 1
ATOM 754 C CA . MET A 1 99 ? -5.835 -7.098 -17.955 1.00 97.38 99 MET A CA 1
ATOM 755 C C . MET A 1 99 ? -7.060 -7.464 -18.797 1.00 97.38 99 MET A C 1
ATOM 757 O O . MET A 1 99 ? -7.342 -6.776 -19.771 1.00 97.38 99 MET A O 1
ATOM 761 N N . ASP A 1 100 ? -7.828 -8.473 -18.394 1.00 96.19 100 ASP A N 1
ATOM 762 C CA . ASP A 1 100 ? -9.028 -8.918 -19.108 1.00 96.19 100 ASP A CA 1
ATOM 763 C C . ASP A 1 100 ? -10.107 -7.827 -19.148 1.00 96.19 100 ASP A C 1
ATOM 765 O O . ASP A 1 100 ? -10.824 -7.684 -20.138 1.00 96.19 100 ASP A O 1
ATOM 769 N N . ARG A 1 101 ? -10.222 -7.035 -18.074 1.00 94.19 101 ARG A N 1
ATOM 770 C CA . ARG A 1 101 ? -11.265 -6.011 -17.936 1.00 94.19 101 ARG A CA 1
ATOM 771 C C . ARG A 1 101 ? -10.865 -4.634 -18.460 1.00 94.19 101 ARG A C 1
ATOM 773 O O . ARG A 1 101 ? -11.706 -3.936 -19.019 1.00 94.19 101 ARG A O 1
ATOM 780 N N . HIS A 1 102 ? -9.615 -4.232 -18.251 1.00 93.12 102 HIS A N 1
ATOM 781 C CA . HIS A 1 102 ? -9.133 -2.875 -18.530 1.00 93.12 102 HIS A CA 1
ATOM 782 C C . HIS A 1 102 ? -8.066 -2.826 -19.634 1.00 93.12 102 HIS A C 1
ATOM 784 O O . HIS A 1 102 ? -7.693 -1.740 -20.073 1.00 93.12 102 HIS A O 1
ATOM 790 N N . GLY A 1 103 ? -7.548 -3.971 -20.088 1.00 95.44 103 GLY A N 1
ATOM 791 C CA . GLY A 1 103 ? -6.558 -4.085 -21.166 1.00 95.44 103 GLY A CA 1
ATOM 792 C C . GLY A 1 103 ? -5.131 -3.663 -20.801 1.00 95.44 103 GLY A C 1
ATOM 793 O O . GLY A 1 103 ? -4.179 -4.180 -21.378 1.00 95.44 103 GLY A O 1
ATOM 794 N N . ASP A 1 104 ? -4.957 -2.744 -19.853 1.00 95.56 104 ASP A N 1
ATOM 795 C CA . ASP A 1 104 ? -3.657 -2.288 -19.362 1.00 95.56 104 ASP A CA 1
ATOM 796 C C . ASP A 1 104 ? -3.741 -1.904 -17.882 1.00 95.56 104 ASP A C 1
ATOM 798 O O . ASP A 1 104 ? -4.561 -1.079 -17.470 1.00 95.56 104 ASP A O 1
ATOM 802 N N . GLY A 1 105 ? -2.836 -2.450 -17.072 1.00 95.25 105 GLY A N 1
ATOM 803 C CA . GLY A 1 105 ? -2.747 -2.126 -15.654 1.00 95.25 105 GLY A CA 1
ATOM 804 C C . GLY A 1 105 ? -2.340 -0.680 -15.379 1.00 95.25 105 GLY A C 1
ATOM 805 O O . GLY A 1 105 ? -2.695 -0.118 -14.341 1.00 95.25 105 GLY A O 1
ATOM 806 N N . GLY A 1 106 ? -1.605 -0.061 -16.307 1.00 92.81 106 GLY A N 1
ATOM 807 C CA . GLY A 1 106 ? -1.264 1.357 -16.245 1.00 92.81 106 GLY A CA 1
ATOM 808 C C . GLY A 1 106 ? -2.484 2.259 -16.372 1.00 92.81 106 GLY A C 1
ATOM 809 O O . GLY A 1 106 ? -2.707 3.117 -15.518 1.00 92.81 106 GLY A O 1
ATOM 810 N N . ALA A 1 107 ? -3.284 2.022 -17.407 1.00 91.88 107 ALA A N 1
ATOM 811 C CA . ALA A 1 107 ? -4.540 2.708 -17.660 1.00 91.88 107 ALA A CA 1
ATOM 812 C C . ALA A 1 107 ? -5.533 2.509 -16.510 1.00 91.88 107 ALA A C 1
ATOM 814 O O . ALA A 1 107 ? -6.059 3.498 -16.005 1.00 91.88 107 ALA A O 1
ATOM 815 N N . PHE A 1 108 ? -5.702 1.271 -16.027 1.00 95.69 108 PHE A N 1
ATOM 816 C CA . PHE A 1 108 ? -6.543 0.969 -14.863 1.00 95.69 108 PHE A CA 1
ATOM 817 C C . PHE A 1 108 ? -6.175 1.829 -13.649 1.00 95.69 108 PHE A C 1
ATOM 819 O O . PHE A 1 108 ? -7.037 2.404 -12.988 1.00 95.69 108 PHE A O 1
ATOM 826 N N . LEU A 1 109 ? -4.883 1.938 -13.337 1.00 93.56 109 LEU A N 1
ATOM 827 C CA . LEU A 1 109 ? -4.461 2.692 -12.166 1.00 93.56 109 LEU A CA 1
ATOM 828 C C . LEU A 1 109 ? -4.543 4.220 -12.367 1.00 93.56 109 LEU A C 1
ATOM 830 O O . LEU A 1 109 ? -4.764 4.933 -11.392 1.00 93.56 109 LEU A O 1
ATOM 834 N N . GLU A 1 110 ? -4.388 4.743 -13.587 1.00 92.00 110 GLU A N 1
ATOM 835 C CA . GLU A 1 110 ? -4.663 6.163 -13.878 1.00 92.00 110 GLU A CA 1
ATOM 836 C C . GLU A 1 110 ? -6.163 6.475 -13.756 1.00 92.00 110 GLU A C 1
ATOM 838 O O . GLU A 1 110 ? -6.529 7.483 -13.150 1.00 92.00 110 GLU A O 1
ATOM 843 N N . GLU A 1 111 ? -7.027 5.586 -14.255 1.00 92.38 111 GLU A N 1
ATOM 844 C CA . GLU A 1 111 ? -8.484 5.665 -14.098 1.00 92.38 111 GLU A CA 1
ATOM 845 C C . GLU A 1 111 ? -8.876 5.663 -12.612 1.00 92.38 111 GLU A C 1
ATOM 847 O O . GLU A 1 111 ? -9.587 6.560 -12.157 1.00 92.38 111 GLU A O 1
ATOM 852 N N . LEU A 1 112 ? -8.326 4.723 -11.834 1.00 93.06 112 LEU A N 1
ATOM 853 C CA . LEU A 1 112 ? -8.533 4.604 -10.389 1.00 93.06 112 LEU A CA 1
ATOM 854 C C . LEU A 1 112 ? -8.188 5.897 -9.631 1.00 93.06 112 LEU A C 1
ATOM 856 O O . LEU A 1 112 ? -8.854 6.245 -8.656 1.00 93.06 112 LEU A O 1
ATOM 860 N N . LEU A 1 113 ? -7.131 6.603 -10.042 1.00 92.50 113 LEU A N 1
ATOM 861 C CA . LEU A 1 113 ? -6.688 7.835 -9.385 1.00 92.50 113 LEU A CA 1
ATOM 862 C C . LEU A 1 113 ? -7.518 9.060 -9.781 1.00 92.50 113 LEU A C 1
ATOM 864 O O . LEU A 1 113 ? -7.628 10.001 -8.984 1.00 92.50 113 LEU A O 1
ATOM 868 N N . GLY A 1 114 ? -8.109 9.050 -10.973 1.00 92.56 114 GLY A N 1
ATOM 869 C CA . GLY A 1 114 ? -8.918 10.142 -11.501 1.00 92.56 114 GLY A CA 1
ATOM 870 C C . GLY A 1 114 ? -8.094 11.324 -12.041 1.00 92.56 114 GLY A C 1
ATOM 871 O O . GLY A 1 114 ? -6.887 11.212 -12.257 1.00 92.56 114 GLY A O 1
ATOM 872 N N . PRO A 1 115 ? -8.730 12.481 -12.298 1.00 94.06 115 PRO A N 1
ATOM 873 C CA . PRO A 1 115 ? -8.064 13.648 -12.882 1.00 94.06 115 PRO A CA 1
ATOM 874 C C . PRO A 1 115 ? -7.077 14.309 -11.914 1.00 94.06 115 PRO A C 1
ATOM 876 O O . PRO A 1 115 ? -7.182 14.152 -10.697 1.00 94.06 115 PRO A O 1
ATOM 879 N N . GLU A 1 116 ? -6.124 15.068 -12.455 1.00 93.81 116 GLU A N 1
ATOM 880 C CA . GLU A 1 116 ? -5.170 15.841 -11.653 1.00 93.81 116 GLU A CA 1
ATOM 881 C C . GLU A 1 116 ? -5.846 16.980 -10.883 1.00 93.81 116 GLU A C 1
ATOM 883 O O . GLU A 1 116 ? -6.818 17.573 -11.344 1.00 93.81 116 GLU A O 1
ATOM 888 N N . ILE A 1 117 ? -5.294 17.288 -9.710 1.00 95.19 117 ILE A N 1
ATOM 889 C CA . ILE A 1 117 ? -5.676 18.416 -8.858 1.00 95.19 117 ILE A CA 1
ATOM 890 C C . ILE A 1 117 ? -4.429 19.204 -8.446 1.00 95.19 117 ILE A C 1
ATOM 892 O O . ILE A 1 117 ? -3.305 18.682 -8.416 1.00 95.19 117 ILE A O 1
ATOM 896 N N . SER A 1 118 ? -4.601 20.481 -8.129 1.00 94.69 118 SER A N 1
ATOM 897 C CA . SER A 1 118 ? -3.542 21.362 -7.629 1.00 94.69 118 SER A CA 1
ATOM 898 C C . SER A 1 118 ? -3.055 20.958 -6.233 1.00 94.69 118 SER A C 1
ATOM 900 O O . SER A 1 118 ? -3.678 20.175 -5.503 1.00 94.69 118 SER A O 1
ATOM 902 N N . LYS A 1 119 ? -1.902 21.502 -5.839 1.00 93.62 119 LYS A N 1
ATOM 903 C CA . LYS A 1 119 ? -1.351 21.309 -4.493 1.00 93.62 119 LYS A CA 1
ATOM 904 C C . LYS A 1 119 ? -2.255 21.950 -3.437 1.00 93.62 119 LYS A C 1
ATOM 906 O O . LYS A 1 119 ? -2.414 21.399 -2.350 1.00 93.62 119 LYS A O 1
ATOM 911 N N . GLU A 1 120 ? -2.865 23.078 -3.771 1.00 94.69 120 GLU A N 1
ATOM 912 C CA . GLU A 1 120 ? -3.780 23.847 -2.935 1.00 94.69 120 GLU A CA 1
ATOM 913 C C . GLU A 1 120 ? -5.070 23.061 -2.687 1.00 94.69 120 GLU A C 1
ATOM 915 O O . GLU A 1 120 ? -5.468 22.899 -1.534 1.00 94.69 120 GLU A O 1
ATOM 920 N N . GLU A 1 121 ? -5.662 22.478 -3.735 1.00 96.19 121 GLU A N 1
ATOM 921 C CA . GLU A 1 121 ? -6.817 21.575 -3.614 1.00 96.19 121 GLU A CA 1
ATOM 922 C C . GLU A 1 121 ? -6.476 20.340 -2.775 1.00 96.19 121 GLU A C 1
ATOM 924 O O . GLU A 1 121 ? -7.237 19.961 -1.886 1.00 96.19 121 GLU A O 1
ATOM 929 N N . THR A 1 122 ? -5.296 19.752 -2.992 1.00 95.50 122 THR A N 1
ATOM 930 C CA . THR A 1 122 ? -4.817 18.607 -2.203 1.00 95.50 122 THR A CA 1
ATOM 931 C C . THR A 1 122 ? -4.675 18.974 -0.719 1.00 95.50 122 THR A C 1
ATOM 933 O O . THR A 1 122 ? -5.117 18.237 0.163 1.00 95.50 122 THR A O 1
ATOM 936 N N . GLN A 1 123 ? -4.079 20.131 -0.417 1.00 95.38 123 GLN A N 1
ATOM 937 C CA . GLN A 1 123 ? -3.922 20.635 0.948 1.00 95.38 123 GLN A CA 1
ATOM 938 C C . GLN A 1 123 ? -5.281 20.927 1.600 1.00 95.38 123 GLN A C 1
ATOM 940 O O . GLN A 1 123 ? -5.474 20.574 2.768 1.00 95.38 123 GLN A O 1
ATOM 945 N N . ALA A 1 124 ? -6.210 21.555 0.874 1.00 96.75 124 ALA A N 1
ATOM 946 C CA . ALA A 1 124 ? -7.551 21.861 1.363 1.00 96.75 124 ALA A CA 1
ATOM 947 C C . ALA A 1 124 ? -8.320 20.574 1.686 1.00 96.75 124 ALA A C 1
ATOM 949 O O . ALA A 1 124 ? -8.815 20.429 2.805 1.00 96.75 124 ALA A O 1
ATOM 950 N N . TYR A 1 125 ? -8.304 19.603 0.766 1.00 97.19 125 TYR A N 1
ATOM 951 C CA . TYR A 1 125 ? -8.903 18.288 0.970 1.00 97.19 125 TYR A CA 1
ATOM 952 C C . TYR A 1 125 ? -8.350 17.607 2.224 1.00 97.19 125 TYR A C 1
ATOM 954 O O . TYR A 1 125 ? -9.113 17.206 3.093 1.00 97.19 125 TYR A O 1
ATOM 962 N N . LEU A 1 126 ? -7.023 17.502 2.370 1.00 96.25 126 LEU A N 1
ATOM 963 C CA . LEU A 1 126 ? -6.425 16.818 3.522 1.00 96.25 126 LEU A CA 1
ATOM 964 C C . LEU A 1 126 ? -6.694 17.544 4.848 1.00 96.25 126 LEU A C 1
ATOM 966 O O . LEU A 1 126 ? -6.841 16.896 5.884 1.00 96.25 126 LEU A O 1
ATOM 970 N N . THR A 1 127 ? -6.758 18.876 4.827 1.00 95.44 127 THR A N 1
ATOM 971 C CA . THR A 1 127 ? -7.110 19.679 6.009 1.00 95.44 127 THR A CA 1
ATOM 972 C C . THR A 1 127 ? -8.531 19.365 6.463 1.00 95.44 127 THR A C 1
ATOM 974 O O . THR A 1 127 ? -8.744 19.054 7.636 1.00 95.44 127 THR A O 1
ATOM 977 N N . GLU A 1 128 ? -9.478 19.374 5.527 1.00 96.44 128 GLU A N 1
ATOM 978 C CA . GLU A 1 128 ? -10.874 19.054 5.803 1.00 96.44 128 GLU A CA 1
ATOM 979 C C . GLU A 1 128 ? -11.046 17.593 6.231 1.00 96.44 128 GLU A C 1
ATOM 981 O O . GLU A 1 128 ? -11.650 17.299 7.260 1.00 96.44 128 GLU A O 1
ATOM 986 N N . TYR A 1 129 ? -10.386 16.674 5.532 1.00 95.69 129 TYR A N 1
ATOM 987 C CA . TYR A 1 129 ? -10.391 15.252 5.847 1.00 95.69 129 TYR A CA 1
ATOM 988 C C . TYR A 1 129 ? -9.905 14.969 7.281 1.00 95.69 129 TYR A C 1
ATOM 990 O O . TYR A 1 129 ? -10.499 14.166 8.007 1.00 95.69 129 TYR A O 1
ATOM 998 N N . MET A 1 130 ? -8.847 15.650 7.740 1.00 94.88 130 MET A N 1
ATOM 999 C CA . MET A 1 130 ? -8.377 15.543 9.128 1.00 94.88 130 MET A CA 1
ATOM 1000 C C . MET A 1 130 ? -9.358 16.152 10.139 1.00 94.88 130 MET A C 1
ATOM 1002 O O . MET A 1 130 ? -9.471 15.628 11.251 1.00 94.88 130 MET A O 1
ATOM 1006 N N . ARG A 1 131 ? -10.052 17.239 9.777 1.00 94.56 131 ARG A N 1
ATOM 1007 C CA . ARG A 1 131 ? -11.083 17.878 10.610 1.00 94.56 131 ARG A CA 1
ATOM 1008 C C . ARG A 1 131 ? -12.266 16.939 10.817 1.00 94.56 131 ARG A C 1
ATOM 1010 O O . ARG A 1 131 ? -12.687 16.726 11.953 1.00 94.56 131 ARG A O 1
ATOM 1017 N N . GLU A 1 132 ? -12.752 16.320 9.746 1.00 92.94 132 GLU A N 1
ATOM 1018 C CA . GLU A 1 132 ? -13.840 15.342 9.796 1.00 92.94 132 GLU A CA 1
ATOM 1019 C C . GLU A 1 132 ? -13.515 14.148 10.698 1.00 92.94 132 GLU A C 1
ATOM 1021 O O . GLU A 1 132 ? -14.382 13.663 11.423 1.00 92.94 132 GLU A O 1
ATOM 1026 N N . HIS A 1 133 ? -12.254 13.715 10.701 1.00 92.19 133 HIS A N 1
ATOM 1027 C CA . HIS A 1 133 ? -11.753 12.633 11.548 1.00 92.19 133 HIS A CA 1
ATOM 1028 C C . HIS A 1 133 ? -11.311 13.092 12.949 1.00 92.19 133 HIS A C 1
ATOM 1030 O O . HIS A 1 133 ? -10.832 12.274 13.734 1.00 92.19 133 HIS A O 1
ATOM 1036 N N . ARG A 1 134 ? -11.472 14.382 13.289 1.00 91.62 134 ARG A N 1
ATOM 1037 C CA . ARG A 1 134 ? -11.123 14.986 14.592 1.00 91.62 134 ARG A CA 1
ATOM 1038 C C . ARG A 1 134 ? -9.648 14.802 14.985 1.00 91.62 134 ARG A C 1
ATOM 1040 O O . ARG A 1 134 ? -9.317 14.574 16.152 1.00 91.62 134 ARG A O 1
ATOM 1047 N N . ILE A 1 135 ? -8.746 14.884 14.005 1.00 91.25 135 ILE A N 1
ATOM 1048 C CA . ILE A 1 135 ? -7.292 14.684 14.169 1.00 91.25 135 ILE A CA 1
ATOM 1049 C C . ILE A 1 135 ? -6.443 15.844 13.630 1.00 91.25 135 ILE A C 1
ATOM 1051 O O . ILE A 1 135 ? -5.213 15.739 13.622 1.00 91.25 135 ILE A O 1
ATOM 1055 N N . GLN A 1 136 ? -7.060 16.960 13.234 1.00 91.06 136 GLN A N 1
ATOM 1056 C CA . GLN A 1 136 ? -6.387 18.120 12.636 1.00 91.06 136 GLN A CA 1
ATOM 1057 C C . GLN A 1 136 ? -5.259 18.696 13.509 1.00 91.06 136 GLN A C 1
ATOM 1059 O O . GLN A 1 136 ? -4.194 19.037 13.002 1.00 91.06 136 GLN A O 1
ATOM 1064 N N . ASP A 1 137 ? -5.424 18.698 14.834 1.00 88.38 137 ASP A N 1
ATOM 1065 C CA . ASP A 1 137 ? -4.412 19.223 15.765 1.00 88.38 137 ASP A CA 1
ATOM 1066 C C . ASP A 1 137 ? -3.364 18.173 16.174 1.00 88.38 137 ASP A C 1
ATOM 1068 O O . ASP A 1 137 ? -2.400 18.458 16.894 1.00 88.38 137 ASP A O 1
ATOM 1072 N N . ARG A 1 138 ? -3.537 16.927 15.716 1.00 88.88 138 ARG A N 1
ATOM 1073 C CA . ARG A 1 138 ? -2.717 15.772 16.109 1.00 88.88 138 ARG A CA 1
ATOM 1074 C C . ARG A 1 138 ? -1.687 15.375 15.056 1.00 88.88 138 ARG A C 1
ATOM 1076 O O . ARG A 1 138 ? -0.653 14.797 15.414 1.00 88.88 138 ARG A O 1
ATOM 1083 N N . ILE A 1 139 ? -1.936 15.706 13.789 1.00 90.75 139 ILE A N 1
ATOM 1084 C CA . ILE A 1 139 ? -1.055 15.418 12.654 1.00 90.75 139 ILE A CA 1
ATOM 1085 C C . ILE A 1 139 ? -0.740 16.719 11.916 1.00 90.75 139 ILE A C 1
ATOM 1087 O O . ILE A 1 139 ? -1.627 17.412 11.445 1.00 90.75 139 ILE A O 1
ATOM 1091 N N . GLN A 1 140 ? 0.546 17.042 11.778 1.00 90.44 140 GLN A N 1
ATOM 1092 C CA . GLN A 1 140 ? 0.990 18.194 10.994 1.00 90.44 140 GLN A CA 1
ATOM 1093 C C . GLN A 1 140 ? 1.419 17.766 9.587 1.00 90.44 140 GLN A C 1
ATOM 1095 O O . GLN A 1 140 ? 2.387 17.019 9.448 1.00 90.44 140 GLN A O 1
ATOM 1100 N N . ILE A 1 141 ? 0.768 18.299 8.555 1.00 92.12 141 ILE A N 1
ATOM 1101 C CA . ILE A 1 141 ? 1.166 18.097 7.155 1.00 92.12 141 ILE A CA 1
ATOM 1102 C C . ILE A 1 141 ? 2.379 18.973 6.811 1.00 92.12 141 ILE A C 1
ATOM 1104 O O . ILE A 1 141 ? 2.466 20.135 7.219 1.00 92.12 141 ILE A O 1
ATOM 1108 N N . ARG A 1 142 ? 3.342 18.409 6.077 1.00 93.06 142 ARG A N 1
ATOM 1109 C CA . ARG A 1 142 ? 4.523 19.096 5.542 1.00 93.06 142 ARG A CA 1
ATOM 1110 C C . ARG A 1 142 ? 4.808 18.623 4.122 1.00 93.06 142 ARG A C 1
ATOM 1112 O O . ARG A 1 142 ? 4.836 17.427 3.880 1.00 93.06 142 ARG A O 1
ATOM 1119 N N . TRP A 1 143 ? 5.104 19.548 3.219 1.00 92.69 143 TRP A N 1
ATOM 1120 C CA . TRP A 1 143 ? 5.476 19.239 1.837 1.00 92.69 143 TRP A CA 1
ATOM 1121 C C . TRP A 1 143 ? 6.992 19.188 1.662 1.00 92.69 143 TRP A C 1
ATOM 1123 O O . TRP A 1 143 ? 7.730 19.874 2.374 1.00 92.69 143 TRP A O 1
ATOM 1133 N N . THR A 1 144 ? 7.465 18.356 0.738 1.00 90.06 144 THR A N 1
ATOM 1134 C CA . THR A 1 144 ? 8.889 18.234 0.412 1.00 90.06 144 THR A CA 1
ATOM 1135 C C . THR A 1 144 ? 9.109 17.570 -0.946 1.00 90.06 144 THR A C 1
ATOM 1137 O O . THR A 1 144 ? 8.311 16.751 -1.377 1.00 90.06 144 THR A O 1
ATOM 1140 N N . THR A 1 145 ? 10.236 17.848 -1.592 1.00 86.25 145 THR A N 1
ATOM 1141 C CA . THR A 1 145 ? 10.693 17.179 -2.824 1.00 86.25 145 THR A CA 1
ATOM 1142 C C . THR A 1 145 ? 11.713 16.066 -2.561 1.00 86.25 145 THR A C 1
ATOM 1144 O O . THR A 1 145 ? 12.158 15.381 -3.475 1.00 86.25 145 THR A O 1
ATOM 1147 N N . SER A 1 146 ? 12.138 15.895 -1.303 1.00 79.31 146 SER A N 1
ATOM 1148 C CA . SER A 1 146 ? 13.231 14.986 -0.915 1.00 79.31 146 SER A CA 1
ATOM 1149 C C . SER A 1 146 ? 12.750 13.639 -0.377 1.00 79.31 146 SER A C 1
ATOM 1151 O O . SER A 1 146 ? 13.554 12.837 0.111 1.00 79.31 146 SER A O 1
ATOM 1153 N N . LEU A 1 147 ? 11.440 13.404 -0.393 1.00 76.38 147 LEU A N 1
ATOM 1154 C CA . LEU A 1 147 ? 10.909 12.079 -0.133 1.00 76.38 147 LEU A CA 1
ATOM 1155 C C . LEU A 1 147 ? 11.174 11.187 -1.332 1.00 76.38 147 LEU A C 1
ATOM 1157 O O . LEU A 1 147 ? 11.344 11.630 -2.459 1.00 76.38 147 LEU A O 1
ATOM 1161 N N . SER A 1 148 ? 11.219 9.898 -1.066 1.00 69.31 148 SER A N 1
ATOM 1162 C CA . SER A 1 148 ? 11.314 8.911 -2.121 1.00 69.31 148 SER A CA 1
ATOM 1163 C C . SER A 1 148 ? 9.937 8.303 -2.414 1.00 69.31 148 SER A C 1
ATOM 1165 O O . SER A 1 148 ? 9.779 7.600 -3.400 1.00 69.31 148 SER A O 1
ATOM 1167 N N . ASN A 1 149 ? 8.936 8.547 -1.570 1.00 71.69 149 ASN A N 1
ATOM 1168 C CA . ASN A 1 149 ? 7.589 7.990 -1.617 1.00 71.69 149 ASN A CA 1
ATOM 1169 C C . ASN A 1 149 ? 6.526 9.090 -1.501 1.00 71.69 149 ASN A C 1
ATOM 1171 O O . ASN A 1 149 ? 6.869 10.225 -1.193 1.00 71.69 149 ASN A O 1
ATOM 1175 N N . GLY A 1 150 ? 5.250 8.757 -1.732 1.00 78.50 150 GLY A N 1
ATOM 1176 C CA . GLY A 1 150 ? 4.165 9.741 -1.676 1.00 78.50 150 GLY A CA 1
ATOM 1177 C C . GLY A 1 150 ? 3.993 10.396 -0.303 1.00 78.50 150 GLY A C 1
ATOM 1178 O O . GLY A 1 150 ? 3.793 11.606 -0.225 1.00 78.50 150 GLY A O 1
ATOM 1179 N N . GLY A 1 151 ? 4.134 9.625 0.781 1.00 86.00 151 GLY A N 1
ATOM 1180 C CA . GLY A 1 151 ? 3.973 10.117 2.145 1.00 86.00 151 GLY A CA 1
ATOM 1181 C C . GLY A 1 151 ? 4.846 9.391 3.165 1.00 86.00 151 GLY A C 1
ATOM 1182 O O . GLY A 1 151 ? 5.245 8.242 2.985 1.00 86.00 151 GLY A O 1
ATOM 1183 N N . ARG A 1 152 ? 5.191 10.065 4.263 1.00 85.69 152 ARG A N 1
ATOM 1184 C CA . ARG A 1 152 ? 5.894 9.439 5.388 1.00 85.69 152 ARG A CA 1
ATOM 1185 C C . ARG A 1 152 ? 5.570 10.117 6.707 1.00 85.69 152 ARG A C 1
ATOM 1187 O O . ARG A 1 152 ? 5.830 11.307 6.890 1.00 85.69 152 ARG A O 1
ATOM 1194 N N . PHE A 1 153 ? 5.166 9.319 7.691 1.00 89.12 153 PHE A N 1
ATOM 1195 C CA . PHE A 1 153 ? 5.098 9.788 9.069 1.00 89.12 153 PHE A CA 1
ATOM 1196 C C . PHE A 1 153 ? 6.474 9.899 9.724 1.00 89.12 153 PHE A C 1
ATOM 1198 O O . PHE A 1 153 ? 7.300 8.977 9.713 1.00 89.12 153 PHE A O 1
ATOM 1205 N N . GLN A 1 154 ? 6.676 11.028 10.389 1.00 87.00 154 GLN A N 1
ATOM 1206 C CA . GLN A 1 154 ? 7.741 11.258 11.342 1.00 87.00 154 GLN A CA 1
ATOM 1207 C C . GLN A 1 154 ? 7.130 11.586 12.699 1.00 87.00 154 GLN A C 1
ATOM 1209 O O . GLN A 1 154 ? 6.395 12.557 12.868 1.00 87.00 154 GLN A O 1
ATOM 1214 N N . GLU A 1 155 ? 7.487 10.785 13.691 1.00 84.75 155 GLU A N 1
ATOM 1215 C CA . GLU A 1 155 ? 7.203 11.094 15.080 1.00 84.75 155 GLU A CA 1
ATOM 1216 C C . GLU A 1 155 ? 8.323 11.977 15.638 1.00 84.75 155 GLU A C 1
ATOM 1218 O O . GLU A 1 155 ? 9.505 11.662 15.499 1.00 84.75 155 GLU A O 1
ATOM 1223 N N . VAL A 1 156 ? 7.949 13.100 16.245 1.00 81.25 156 VAL A N 1
ATOM 1224 C CA . VAL A 1 156 ? 8.874 14.063 16.856 1.00 81.25 156 VAL A CA 1
ATOM 1225 C C . VAL A 1 156 ? 8.470 14.319 18.302 1.00 81.25 156 VAL A C 1
ATOM 1227 O O . VAL A 1 156 ? 7.288 14.266 18.623 1.00 81.25 156 VAL A O 1
ATOM 1230 N N . GLY A 1 157 ? 9.426 14.617 19.179 1.00 82.44 157 GLY A N 1
ATOM 1231 C CA . GLY A 1 157 ? 9.169 14.870 20.601 1.00 82.44 157 GLY A CA 1
ATOM 1232 C C . GLY A 1 157 ? 9.876 13.870 21.514 1.00 82.44 157 GLY A C 1
ATOM 1233 O O . GLY A 1 157 ? 10.918 13.320 21.152 1.00 82.44 157 GLY A O 1
ATOM 1234 N N . SER A 1 158 ? 9.335 13.663 22.717 1.00 78.69 158 SER A N 1
ATOM 1235 C CA . SER A 1 158 ? 9.999 12.865 23.755 1.00 78.69 158 SER A CA 1
ATOM 1236 C C . SER A 1 158 ? 10.048 11.371 23.421 1.00 78.69 158 SER A C 1
ATOM 1238 O O . SER A 1 158 ? 9.039 10.753 23.082 1.00 78.69 158 SER A O 1
ATOM 1240 N N . LYS A 1 159 ? 11.223 10.753 23.586 1.00 74.94 159 LYS A N 1
ATOM 1241 C CA . LYS A 1 159 ? 11.379 9.295 23.464 1.00 74.94 159 LYS A CA 1
ATOM 1242 C C . LYS A 1 159 ? 10.760 8.546 24.643 1.00 74.94 159 LYS A C 1
ATOM 1244 O O . LYS A 1 159 ? 10.258 7.446 24.449 1.00 74.94 159 LYS A O 1
ATOM 1249 N N . THR A 1 160 ? 10.760 9.136 25.833 1.00 78.88 160 THR A N 1
ATOM 1250 C CA . THR A 1 160 ? 10.313 8.485 27.075 1.00 78.88 160 THR A CA 1
ATOM 1251 C C . THR A 1 160 ? 8.868 8.804 27.435 1.00 78.88 160 THR A C 1
ATOM 1253 O O . THR A 1 160 ? 8.234 8.017 28.125 1.00 78.88 160 THR A O 1
ATOM 1256 N N . ASP A 1 161 ? 8.334 9.918 26.933 1.00 78.75 161 ASP A N 1
ATOM 1257 C CA . ASP A 1 161 ? 6.998 10.412 27.263 1.00 78.75 161 ASP A CA 1
ATOM 1258 C C . ASP A 1 161 ? 6.130 10.493 25.992 1.00 78.75 161 ASP A C 1
ATOM 1260 O O . ASP A 1 161 ? 6.245 11.459 25.227 1.00 78.75 161 ASP A O 1
ATOM 1264 N N . PRO A 1 162 ? 5.279 9.479 25.728 1.00 76.94 162 PRO A N 1
ATOM 1265 C CA . PRO A 1 162 ? 4.401 9.450 24.561 1.00 76.94 162 PRO A CA 1
ATOM 1266 C C . PRO A 1 162 ? 3.463 10.656 24.442 1.00 76.94 162 PRO A C 1
ATOM 1268 O O . PRO A 1 162 ? 3.121 11.027 23.320 1.00 76.94 162 PRO A O 1
ATOM 1271 N N . SER A 1 163 ? 3.088 11.296 25.559 1.00 74.88 163 SER A N 1
ATOM 1272 C CA . SER A 1 163 ? 2.161 12.441 25.563 1.00 74.88 163 SER A CA 1
ATOM 1273 C C . SER A 1 163 ? 2.751 13.685 24.887 1.00 74.88 163 SER A C 1
ATOM 1275 O O . SER A 1 163 ? 2.028 14.486 24.303 1.00 74.88 163 SER A O 1
ATOM 1277 N N . LYS A 1 164 ? 4.085 13.812 24.885 1.00 80.06 164 LYS A N 1
ATOM 1278 C CA . LYS A 1 164 ? 4.823 14.930 24.273 1.00 80.06 164 LYS A CA 1
ATOM 1279 C C . LYS A 1 164 ? 5.219 14.668 22.820 1.00 80.06 164 LYS A C 1
ATOM 1281 O O . LYS A 1 164 ? 6.002 15.430 22.246 1.00 80.06 164 LYS A O 1
ATOM 1286 N N . ARG A 1 165 ? 4.751 13.570 22.219 1.00 82.81 165 ARG A N 1
ATOM 1287 C CA . ARG A 1 165 ? 5.069 13.217 20.832 1.00 82.81 165 ARG A CA 1
ATOM 1288 C C . ARG A 1 165 ? 4.049 13.821 19.873 1.00 82.81 165 ARG A C 1
ATOM 1290 O O . ARG A 1 165 ? 2.842 13.712 20.061 1.00 82.81 165 ARG A O 1
ATOM 1297 N N . ARG A 1 166 ? 4.523 14.392 18.771 1.00 84.50 166 ARG A N 1
ATOM 1298 C CA . ARG A 1 166 ? 3.708 14.925 17.670 1.00 84.50 166 ARG A CA 1
ATOM 1299 C C . ARG A 1 166 ? 3.940 14.096 16.416 1.00 84.50 166 ARG A C 1
ATOM 1301 O O . ARG A 1 166 ? 5.034 13.562 16.225 1.00 84.50 166 ARG A O 1
ATOM 1308 N N . LEU A 1 167 ? 2.914 13.946 15.585 1.00 90.50 167 LEU A N 1
ATOM 1309 C CA . LEU A 1 167 ? 3.053 13.331 14.267 1.00 90.50 167 LEU A CA 1
ATOM 1310 C C . LEU A 1 167 ? 3.201 14.421 13.212 1.00 90.50 167 LEU A C 1
ATOM 1312 O O . LEU A 1 167 ? 2.451 15.395 13.204 1.00 90.50 167 LEU A O 1
ATOM 1316 N N . ARG A 1 168 ? 4.176 14.248 12.323 1.00 91.56 168 ARG A N 1
ATOM 1317 C CA . ARG A 1 168 ? 4.280 14.997 11.073 1.00 91.56 168 ARG A CA 1
ATOM 1318 C C . ARG A 1 168 ? 4.091 14.033 9.916 1.00 91.56 168 ARG A C 1
ATOM 1320 O O . ARG A 1 168 ? 4.800 13.031 9.866 1.00 91.56 168 ARG A O 1
ATOM 1327 N N . LEU A 1 169 ? 3.175 14.342 9.012 1.00 92.81 169 LEU A N 1
ATOM 1328 C CA . LEU A 1 169 ? 3.052 13.668 7.728 1.00 92.81 169 LEU A CA 1
ATOM 1329 C C . LEU A 1 169 ? 3.813 14.495 6.695 1.00 92.81 169 LEU A C 1
ATOM 1331 O O . LEU A 1 169 ? 3.405 15.604 6.362 1.00 92.81 169 LEU A O 1
ATOM 1335 N N . TRP A 1 170 ? 4.940 13.969 6.230 1.00 92.19 170 TRP A N 1
ATOM 1336 C CA . TRP A 1 170 ? 5.644 14.525 5.084 1.00 92.19 170 TRP A CA 1
ATOM 1337 C C . TRP A 1 170 ? 4.996 13.999 3.807 1.00 92.19 170 TRP A C 1
ATOM 1339 O O . TRP A 1 170 ? 4.783 12.794 3.713 1.00 92.19 170 TRP A O 1
ATOM 1349 N N . ILE A 1 171 ? 4.708 14.872 2.849 1.00 92.00 171 ILE A N 1
ATOM 1350 C CA . ILE A 1 171 ? 4.095 14.550 1.559 1.00 92.00 171 ILE A CA 1
ATOM 1351 C C . ILE A 1 171 ? 5.042 14.996 0.455 1.00 92.00 171 ILE A C 1
ATOM 1353 O O . ILE A 1 171 ? 5.597 16.100 0.510 1.00 92.00 171 ILE A O 1
ATOM 1357 N N . HIS A 1 172 ? 5.254 14.123 -0.525 1.00 87.88 172 HIS A N 1
ATOM 1358 C CA . HIS A 1 172 ? 6.066 14.457 -1.680 1.00 87.88 172 HIS A CA 1
ATOM 1359 C C . HIS A 1 172 ? 5.294 15.389 -2.616 1.00 87.88 172 HIS A C 1
ATOM 1361 O O . HIS A 1 172 ? 4.209 15.053 -3.075 1.00 87.88 172 HIS A O 1
ATOM 1367 N N . GLU A 1 173 ? 5.882 16.538 -2.931 1.00 87.69 173 GLU A N 1
ATOM 1368 C CA . GLU A 1 173 ? 5.253 17.597 -3.728 1.00 87.69 173 GLU A CA 1
ATOM 1369 C C . GLU A 1 173 ? 4.880 17.147 -5.146 1.00 87.69 173 GLU A C 1
ATOM 1371 O O . GLU A 1 173 ? 3.734 17.298 -5.558 1.00 87.69 173 GLU A O 1
ATOM 1376 N N . ASP A 1 174 ? 5.811 16.498 -5.846 1.00 81.56 174 ASP A N 1
ATOM 1377 C CA . ASP A 1 174 ? 5.586 16.012 -7.217 1.00 81.56 174 ASP A CA 1
ATOM 1378 C C . ASP A 1 174 ? 4.973 14.607 -7.302 1.00 81.56 174 ASP A C 1
ATOM 1380 O O . ASP A 1 174 ? 5.028 13.975 -8.356 1.00 81.56 174 ASP A O 1
ATOM 1384 N N . PHE A 1 175 ? 4.455 14.051 -6.204 1.00 82.19 175 PHE A N 1
ATOM 1385 C CA . PHE A 1 175 ? 3.889 12.707 -6.265 1.00 82.19 175 PHE A CA 1
ATOM 1386 C C . PHE A 1 175 ? 2.501 12.762 -6.904 1.00 82.19 175 PHE A C 1
ATOM 1388 O O . PHE A 1 175 ? 1.546 13.211 -6.271 1.00 82.19 175 PHE A O 1
ATOM 1395 N N . THR A 1 176 ? 2.358 12.308 -8.154 1.00 75.25 176 THR A N 1
ATOM 1396 C CA . THR A 1 176 ? 1.094 12.538 -8.873 1.00 75.25 176 THR A CA 1
ATOM 1397 C C . THR A 1 176 ? -0.058 11.752 -8.270 1.00 75.25 176 THR A C 1
ATOM 1399 O O . THR A 1 176 ? -1.177 12.241 -8.291 1.00 75.25 176 THR A O 1
ATOM 1402 N N . GLY A 1 177 ? 0.203 10.609 -7.624 1.00 83.56 177 GLY A N 1
ATOM 1403 C CA . GLY A 1 177 ? -0.842 9.827 -6.961 1.00 83.56 177 GLY A CA 1
ATOM 1404 C C . GLY A 1 177 ? -1.617 10.606 -5.888 1.00 83.56 177 GLY A C 1
ATOM 1405 O O . GLY A 1 177 ? -2.827 10.457 -5.809 1.00 83.56 177 GLY A O 1
ATOM 1406 N N . VAL A 1 178 ? -0.967 11.475 -5.098 1.00 87.88 178 VAL A N 1
ATOM 1407 C CA . VAL A 1 178 ? -1.677 12.319 -4.106 1.00 87.88 178 VAL A CA 1
ATOM 1408 C C . VAL A 1 178 ? -2.291 13.568 -4.742 1.00 87.88 178 VAL A C 1
ATOM 1410 O O . VAL A 1 178 ? -3.202 14.160 -4.181 1.00 87.88 178 VAL A O 1
ATOM 1413 N N . ARG A 1 179 ? -1.815 13.948 -5.930 1.00 91.38 179 ARG A N 1
ATOM 1414 C CA . ARG A 1 179 ? -2.290 15.088 -6.720 1.00 91.38 179 ARG A CA 1
ATOM 1415 C C . ARG A 1 179 ? -3.343 14.695 -7.758 1.00 91.38 179 ARG A C 1
ATOM 1417 O O . ARG A 1 179 ? -3.457 15.329 -8.804 1.00 91.38 179 ARG A O 1
ATOM 1424 N N . LYS A 1 180 ? -4.125 13.658 -7.467 1.00 93.44 180 LYS A N 1
ATOM 1425 C CA . LYS A 1 180 ? -5.260 13.216 -8.284 1.00 93.44 180 LYS A CA 1
ATOM 1426 C C . LYS A 1 180 ? -6.526 13.174 -7.430 1.00 93.44 180 LYS A C 1
ATOM 1428 O O . LYS A 1 180 ? -6.441 12.952 -6.223 1.00 93.44 180 LYS A O 1
ATOM 1433 N N . LYS A 1 181 ? -7.693 13.399 -8.036 1.00 93.75 181 LYS A N 1
ATOM 1434 C CA . LYS A 1 181 ? -8.969 13.608 -7.328 1.00 93.75 181 LYS A CA 1
ATOM 1435 C C . LYS A 1 181 ? -9.376 12.429 -6.441 1.00 93.75 181 LYS A C 1
ATOM 1437 O O . LYS A 1 181 ? -9.684 12.640 -5.276 1.00 93.75 181 LYS A O 1
ATOM 1442 N N . THR A 1 182 ? -9.351 11.202 -6.956 1.00 94.81 182 THR A N 1
ATOM 1443 C CA . THR A 1 182 ? -9.575 9.991 -6.142 1.00 94.81 182 THR A CA 1
ATOM 1444 C C . THR A 1 182 ? -8.294 9.611 -5.398 1.00 94.81 182 THR A C 1
ATOM 1446 O O . THR A 1 182 ? -8.322 9.128 -4.265 1.00 94.81 182 THR A O 1
ATOM 1449 N N . GLY A 1 183 ? -7.144 9.888 -6.017 1.00 94.38 183 GLY A N 1
ATOM 1450 C CA . GLY A 1 183 ? -5.814 9.636 -5.471 1.00 94.38 183 GLY A CA 1
ATOM 1451 C C . GLY A 1 183 ? -5.543 10.264 -4.100 1.00 94.38 183 GLY A C 1
ATOM 1452 O O . GLY A 1 183 ? -4.969 9.604 -3.231 1.00 94.38 183 GLY A O 1
ATOM 1453 N N . VAL A 1 184 ? -6.005 11.492 -3.846 1.00 95.38 184 VAL A N 1
ATOM 1454 C CA . VAL A 1 184 ? -5.865 12.135 -2.529 1.00 95.38 184 VAL A CA 1
ATOM 1455 C C . VAL A 1 184 ? -6.689 11.422 -1.452 1.00 95.38 184 VAL A C 1
ATOM 1457 O O . VAL A 1 184 ? -6.226 11.288 -0.318 1.00 95.38 184 VAL A O 1
ATOM 1460 N N . THR A 1 185 ? -7.866 10.891 -1.792 1.00 96.12 185 THR A N 1
ATOM 1461 C CA . THR A 1 185 ? -8.698 10.101 -0.873 1.00 96.12 185 THR A CA 1
ATOM 1462 C C . THR A 1 185 ? -8.062 8.743 -0.583 1.00 96.12 185 THR A C 1
ATOM 1464 O O . THR A 1 185 ? -7.908 8.391 0.587 1.00 96.12 185 THR A O 1
ATOM 1467 N N . LEU A 1 186 ? -7.598 8.031 -1.620 1.00 95.62 186 LEU A N 1
ATOM 1468 C CA . LEU A 1 186 ? -6.802 6.797 -1.499 1.00 95.62 186 LEU A CA 1
ATOM 1469 C C . LEU A 1 186 ? -5.610 7.018 -0.553 1.00 95.62 186 LEU A C 1
ATOM 1471 O O . LEU A 1 186 ? -5.405 6.261 0.399 1.00 95.62 186 LEU A O 1
ATOM 1475 N N . PHE A 1 187 ? -4.859 8.100 -0.773 1.00 95.12 187 PHE A N 1
ATOM 1476 C CA . PHE A 1 187 ? -3.730 8.500 0.062 1.00 95.12 187 PHE A CA 1
ATOM 1477 C C . PHE A 1 187 ? -4.147 8.795 1.507 1.00 95.12 187 PHE A C 1
ATOM 1479 O O . PHE A 1 187 ? -3.478 8.351 2.439 1.00 95.12 187 PHE A O 1
ATOM 1486 N N . ALA A 1 188 ? -5.246 9.518 1.723 1.00 95.88 188 ALA A N 1
ATOM 1487 C CA . ALA A 1 188 ? -5.727 9.855 3.058 1.00 95.88 188 ALA A CA 1
ATOM 1488 C C . ALA A 1 188 ? -6.190 8.610 3.837 1.00 95.88 188 ALA A C 1
ATOM 1490 O O . ALA A 1 188 ? -5.846 8.451 5.009 1.00 95.88 188 ALA A O 1
ATOM 1491 N N . HIS A 1 189 ? -6.895 7.684 3.189 1.00 96.00 189 HIS A N 1
ATOM 1492 C CA . HIS A 1 189 ? -7.295 6.409 3.789 1.00 96.00 189 HIS A CA 1
ATOM 1493 C C . HIS A 1 189 ? -6.073 5.575 4.204 1.00 96.00 189 HIS A C 1
ATOM 1495 O O . HIS A 1 189 ? -6.013 5.019 5.307 1.00 96.00 189 HIS A O 1
ATOM 1501 N N . HIS A 1 190 ? -5.073 5.536 3.328 1.00 95.25 190 HIS A N 1
ATOM 1502 C CA . HIS A 1 190 ? -3.841 4.791 3.516 1.00 95.25 190 HIS A CA 1
ATOM 1503 C C . HIS A 1 190 ? -2.947 5.402 4.605 1.00 95.25 190 HIS A C 1
ATOM 1505 O O . HIS A 1 190 ? -2.695 4.800 5.647 1.00 95.25 190 HIS A O 1
ATOM 1511 N N . GLU A 1 191 ? -2.499 6.639 4.409 1.00 93.44 191 GLU A N 1
ATOM 1512 C CA . GLU A 1 191 ? -1.565 7.301 5.311 1.00 93.44 191 GLU A CA 1
ATOM 1513 C C . GLU A 1 191 ? -2.274 7.805 6.568 1.00 93.44 191 GLU A C 1
ATOM 1515 O O . GLU A 1 191 ? -1.920 7.423 7.682 1.00 93.44 191 GLU A O 1
ATOM 1520 N N . VAL A 1 192 ? -3.286 8.658 6.425 1.00 93.81 192 VAL A N 1
ATOM 1521 C CA . VAL A 1 192 ? -3.888 9.354 7.570 1.00 93.81 192 VAL A CA 1
ATOM 1522 C C . VAL A 1 192 ? -4.727 8.395 8.412 1.00 93.81 192 VAL A C 1
ATOM 1524 O O . VAL A 1 192 ? -4.470 8.249 9.611 1.00 93.81 192 VAL A O 1
ATOM 1527 N N . CYS A 1 193 ? -5.698 7.716 7.801 1.00 94.06 193 CYS A N 1
ATOM 1528 C CA . CYS A 1 193 ? -6.642 6.879 8.537 1.00 94.06 193 CYS A CA 1
ATOM 1529 C C . CYS A 1 193 ? -6.076 5.536 8.961 1.00 94.06 193 CYS A C 1
ATOM 1531 O O . CYS A 1 193 ? -6.531 5.016 9.971 1.00 94.06 193 CYS A O 1
ATOM 1533 N N . THR A 1 194 ? -5.076 4.994 8.269 1.00 94.75 194 THR A N 1
ATOM 1534 C CA . THR A 1 194 ? -4.445 3.749 8.714 1.00 94.75 194 THR A CA 1
ATOM 1535 C C . THR A 1 194 ? -3.217 4.048 9.561 1.00 94.75 194 THR A C 1
ATOM 1537 O O . THR A 1 194 ? -3.276 3.905 10.782 1.00 94.75 194 THR A O 1
ATOM 1540 N N . HIS A 1 195 ? -2.121 4.529 8.971 1.00 93.88 195 HIS A N 1
ATOM 1541 C CA . HIS A 1 195 ? -0.877 4.726 9.725 1.00 93.88 195 HIS A CA 1
ATOM 1542 C C . HIS A 1 195 ? -0.980 5.823 10.785 1.00 93.88 195 HIS A C 1
ATOM 1544 O O . HIS A 1 195 ? -0.509 5.639 11.910 1.00 93.88 195 HIS A O 1
ATOM 1550 N N . GLY A 1 196 ? -1.580 6.963 10.441 1.00 93.62 196 GLY A N 1
ATOM 1551 C CA . GLY A 1 196 ? -1.706 8.123 11.318 1.00 93.62 196 GLY A CA 1
ATOM 1552 C C . GLY A 1 196 ? -2.534 7.804 12.557 1.00 93.62 196 GLY A C 1
ATOM 1553 O O . GLY A 1 196 ? -2.030 7.909 13.677 1.00 93.62 196 GLY A O 1
ATOM 1554 N N . ILE A 1 197 ? -3.775 7.350 12.366 1.00 94.50 197 ILE A N 1
ATOM 1555 C CA . ILE A 1 197 ? -4.673 6.977 13.468 1.00 94.50 197 ILE A CA 1
ATOM 1556 C C . ILE A 1 197 ? -4.084 5.832 14.299 1.00 94.50 197 ILE A C 1
ATOM 1558 O O . ILE A 1 197 ? -4.016 5.953 15.523 1.00 94.50 197 ILE A O 1
ATOM 1562 N N . ARG A 1 198 ? -3.556 4.767 13.679 1.00 94.44 198 ARG A N 1
ATOM 1563 C CA . ARG A 1 198 ? -2.909 3.677 14.431 1.00 94.44 198 ARG A CA 1
ATOM 1564 C C . ARG A 1 198 ? -1.700 4.164 15.221 1.00 94.44 198 ARG A C 1
ATOM 1566 O O . ARG A 1 198 ? -1.493 3.723 16.348 1.00 94.44 198 ARG A O 1
ATOM 1573 N N . ALA A 1 199 ? -0.910 5.100 14.692 1.00 92.38 199 ALA A N 1
ATOM 1574 C CA . ALA A 1 199 ? 0.202 5.700 15.427 1.00 92.38 199 ALA A CA 1
ATOM 1575 C C . ALA A 1 199 ? -0.263 6.590 16.591 1.00 92.38 199 ALA A C 1
ATOM 1577 O O . ALA A 1 199 ? 0.403 6.605 17.626 1.00 92.38 199 ALA A O 1
ATOM 1578 N N . LEU A 1 200 ? -1.380 7.311 16.448 1.00 92.12 200 LEU A N 1
ATOM 1579 C CA . LEU A 1 200 ? -1.982 8.078 17.543 1.00 92.12 200 LEU A CA 1
ATOM 1580 C C . LEU A 1 200 ? -2.496 7.152 18.645 1.00 92.12 200 LEU A C 1
ATOM 1582 O O . LEU A 1 200 ? -2.183 7.377 19.814 1.00 92.12 200 LEU A O 1
ATOM 1586 N N . ASN A 1 201 ? -3.216 6.097 18.270 1.00 93.88 201 ASN A N 1
ATOM 1587 C CA . ASN A 1 201 ? -3.781 5.140 19.212 1.00 93.88 201 ASN A CA 1
ATOM 1588 C C . ASN A 1 201 ? -2.689 4.345 19.937 1.00 93.88 201 ASN A C 1
ATOM 1590 O O . ASN A 1 201 ? -2.766 4.203 21.154 1.00 93.88 201 ASN A O 1
ATOM 1594 N N . ASP A 1 202 ? -1.619 3.926 19.245 1.00 92.06 202 ASP A N 1
ATOM 1595 C CA . ASP A 1 202 ? -0.512 3.148 19.831 1.00 92.06 202 ASP A CA 1
ATOM 1596 C C . ASP A 1 202 ? 0.142 3.856 21.029 1.00 92.06 202 ASP A C 1
ATOM 1598 O O . ASP A 1 202 ? 0.628 3.196 21.943 1.00 92.06 202 ASP A O 1
ATOM 1602 N N . ARG A 1 203 ? 0.120 5.196 21.063 1.00 89.94 203 ARG A N 1
ATOM 1603 C CA . ARG A 1 203 ? 0.671 6.009 22.165 1.00 89.94 203 ARG A CA 1
ATOM 1604 C C . ARG A 1 203 ? -0.148 5.946 23.446 1.00 89.94 203 ARG A C 1
ATOM 1606 O O . ARG A 1 203 ? 0.387 6.244 24.510 1.00 89.94 203 ARG A O 1
ATOM 1613 N N . LEU A 1 204 ? -1.431 5.620 23.335 1.00 90.25 204 LEU A N 1
ATOM 1614 C CA . LEU A 1 204 ? -2.367 5.564 24.458 1.00 90.25 204 LEU A CA 1
ATOM 1615 C C . LEU A 1 204 ? -2.343 4.196 25.148 1.00 90.25 204 LEU A C 1
ATOM 1617 O O . LEU A 1 204 ? -2.897 4.036 26.238 1.00 90.25 204 LEU A O 1
ATOM 1621 N N . GLN A 1 205 ? -1.693 3.215 24.521 1.00 92.81 205 GLN A N 1
ATOM 1622 C CA . GLN A 1 205 ? -1.708 1.835 24.971 1.00 92.81 205 GLN A CA 1
ATOM 1623 C C . GLN A 1 205 ? -0.620 1.547 26.009 1.00 92.81 205 GLN A C 1
ATOM 1625 O O . GLN A 1 205 ? 0.456 2.153 25.963 1.00 92.81 205 GLN A O 1
ATOM 1630 N N . PRO A 1 206 ? -0.832 0.567 26.909 1.00 91.69 206 PRO A N 1
ATOM 1631 C CA . PRO A 1 206 ? 0.163 0.187 27.916 1.00 91.69 206 PRO A CA 1
ATOM 1632 C C . PRO A 1 206 ? 1.537 -0.166 27.329 1.00 91.69 206 PRO A C 1
ATOM 1634 O O . PRO A 1 206 ? 2.567 0.053 27.962 1.00 91.69 206 PRO A O 1
ATOM 1637 N N . TRP A 1 207 ? 1.567 -0.674 26.095 1.00 90.94 207 TRP A N 1
ATOM 1638 C CA . TRP A 1 207 ? 2.788 -1.096 25.415 1.00 90.94 207 TRP A CA 1
ATOM 1639 C C . TRP A 1 207 ? 3.543 0.018 24.677 1.00 90.94 207 TRP A C 1
ATOM 1641 O O . TRP A 1 207 ? 4.607 -0.262 24.123 1.00 90.94 207 TRP A O 1
ATOM 1651 N N . ALA A 1 208 ? 3.057 1.265 24.673 1.00 87.56 208 ALA A N 1
ATOM 1652 C CA . ALA A 1 208 ? 3.618 2.374 23.886 1.00 87.56 208 ALA A CA 1
ATOM 1653 C C . ALA A 1 208 ? 5.136 2.596 24.074 1.00 87.56 208 ALA A C 1
ATOM 1655 O O . ALA A 1 208 ? 5.827 3.043 23.153 1.00 87.56 208 ALA A O 1
ATOM 1656 N N . THR A 1 209 ? 5.662 2.303 25.267 1.00 83.38 209 THR A N 1
ATOM 1657 C CA . THR A 1 209 ? 7.085 2.460 25.626 1.00 83.38 209 THR A CA 1
ATOM 1658 C C . THR A 1 209 ? 7.792 1.148 25.961 1.00 83.38 209 THR A C 1
ATOM 1660 O O . THR A 1 209 ? 9.011 1.148 26.098 1.00 83.38 209 THR A O 1
ATOM 1663 N N . ALA A 1 210 ? 7.065 0.031 26.070 1.00 85.44 210 ALA A N 1
ATOM 1664 C CA . ALA A 1 210 ? 7.602 -1.236 26.569 1.00 85.44 210 ALA A CA 1
ATOM 1665 C C . ALA A 1 210 ? 7.005 -2.457 25.847 1.00 85.44 210 ALA A C 1
ATOM 1667 O O . ALA A 1 210 ? 6.610 -3.429 26.484 1.00 85.44 210 ALA A O 1
ATOM 1668 N N . ARG A 1 211 ? 6.926 -2.416 24.511 1.00 89.25 211 ARG A N 1
ATOM 1669 C CA . ARG A 1 211 ? 6.295 -3.468 23.687 1.00 89.25 211 ARG A CA 1
ATOM 1670 C C . ARG A 1 211 ? 6.758 -4.882 24.016 1.00 89.25 211 ARG A C 1
ATOM 1672 O O . ARG A 1 211 ? 5.916 -5.771 24.114 1.00 89.25 211 ARG A O 1
ATOM 1679 N N . ASP A 1 212 ? 8.055 -5.067 24.242 1.00 87.69 212 ASP A N 1
ATOM 1680 C CA . ASP A 1 212 ? 8.631 -6.379 24.544 1.00 87.69 212 ASP A CA 1
ATOM 1681 C C . ASP A 1 212 ? 8.164 -6.913 25.906 1.00 87.69 212 ASP A C 1
ATOM 1683 O O . ASP A 1 212 ? 7.833 -8.090 26.015 1.00 87.69 212 ASP A O 1
ATOM 1687 N N . LYS A 1 213 ? 8.003 -6.042 26.919 1.00 89.50 213 LYS A N 1
ATOM 1688 C CA . LYS A 1 213 ? 7.436 -6.409 28.235 1.00 89.50 213 LYS A CA 1
ATOM 1689 C C . LYS A 1 213 ? 6.011 -6.945 28.108 1.00 89.50 213 LYS A C 1
ATOM 1691 O O . LYS A 1 213 ? 5.603 -7.828 28.854 1.00 89.50 213 LYS A O 1
ATOM 1696 N N . PHE A 1 214 ? 5.261 -6.408 27.154 1.00 88.62 214 PHE A N 1
ATOM 1697 C CA . PHE A 1 214 ? 3.916 -6.863 26.834 1.00 88.62 214 PHE A CA 1
ATOM 1698 C C . PHE A 1 214 ? 3.914 -7.877 25.690 1.00 88.62 214 PHE A C 1
ATOM 1700 O O . PHE A 1 214 ? 2.863 -8.109 25.125 1.00 88.62 214 PHE A O 1
ATOM 1707 N N . GLY A 1 215 ? 5.050 -8.454 25.285 1.00 87.38 215 GLY A N 1
ATOM 1708 C CA . GLY A 1 215 ? 5.120 -9.444 24.208 1.00 87.38 215 GLY A CA 1
ATOM 1709 C C . GLY A 1 215 ? 4.422 -9.027 22.903 1.00 87.38 215 GLY A C 1
ATOM 1710 O O . GLY A 1 215 ? 3.867 -9.874 22.210 1.00 87.38 215 GLY A O 1
ATOM 1711 N N . MET A 1 216 ? 4.406 -7.732 22.575 1.00 86.00 216 MET A N 1
ATOM 1712 C CA . MET A 1 216 ? 3.740 -7.179 21.381 1.00 86.00 216 MET A CA 1
ATOM 1713 C C . MET A 1 216 ? 4.612 -7.248 20.114 1.00 86.00 216 MET A C 1
ATOM 1715 O O . MET A 1 216 ? 4.288 -6.620 19.100 1.00 86.00 216 MET A O 1
ATOM 1719 N N . GLY A 1 217 ? 5.750 -7.942 20.200 1.00 79.94 217 GLY A N 1
ATOM 1720 C CA . GLY A 1 217 ? 6.742 -8.070 19.140 1.00 79.94 217 GLY A CA 1
ATOM 1721 C C . GLY A 1 217 ? 7.457 -6.763 18.775 1.00 79.94 217 GLY A C 1
ATOM 1722 O O . GLY A 1 217 ? 7.020 -5.641 19.068 1.00 79.94 217 GLY A O 1
ATOM 1723 N N . GLY A 1 218 ? 8.580 -6.918 18.073 1.00 79.31 218 GLY A N 1
ATOM 1724 C CA . GLY A 1 218 ? 9.356 -5.795 17.563 1.00 79.31 218 GLY A CA 1
ATOM 1725 C C . GLY A 1 218 ? 8.654 -5.070 16.409 1.00 79.31 218 GLY A C 1
ATOM 1726 O O . GLY A 1 218 ? 8.044 -5.677 15.533 1.00 79.31 218 GLY A O 1
ATOM 1727 N N . LEU A 1 219 ? 8.820 -3.746 16.327 1.00 80.50 219 LEU A N 1
ATOM 1728 C CA . LEU A 1 219 ? 8.247 -2.936 15.239 1.00 80.50 219 LEU A CA 1
ATOM 1729 C C . LEU A 1 219 ? 8.860 -3.230 13.849 1.00 80.50 219 LEU A C 1
ATOM 1731 O O . LEU A 1 219 ? 8.339 -2.772 12.831 1.00 80.50 219 LEU A O 1
ATOM 1735 N N . GLY A 1 220 ? 9.962 -3.975 13.777 1.00 81.44 220 GLY A N 1
ATOM 1736 C CA . GLY A 1 220 ? 10.685 -4.267 12.535 1.00 81.44 220 GLY A CA 1
ATOM 1737 C C . GLY A 1 220 ? 10.273 -5.550 11.805 1.00 81.44 220 GLY A C 1
ATOM 1738 O O . GLY A 1 220 ? 10.861 -5.833 10.762 1.00 81.44 220 GLY A O 1
ATOM 1739 N N . THR A 1 221 ? 9.321 -6.330 12.330 1.00 88.62 221 THR A N 1
ATOM 1740 C CA . THR A 1 221 ? 8.978 -7.653 11.777 1.00 88.62 221 THR A CA 1
ATOM 1741 C C . THR A 1 221 ? 8.228 -7.566 10.446 1.00 88.62 221 THR A C 1
ATOM 1743 O O . THR A 1 221 ? 7.569 -6.564 10.146 1.00 88.62 221 THR A O 1
ATOM 1746 N N . ARG A 1 222 ? 8.338 -8.629 9.633 1.00 91.62 222 ARG A N 1
ATOM 1747 C CA . ARG A 1 222 ? 7.622 -8.741 8.355 1.00 91.62 222 ARG A CA 1
ATOM 1748 C C . ARG A 1 222 ? 6.121 -8.855 8.589 1.00 91.62 222 ARG A C 1
ATOM 1750 O O . ARG A 1 222 ? 5.388 -8.125 7.951 1.00 91.62 222 ARG A O 1
ATOM 1757 N N . GLN A 1 223 ? 5.694 -9.664 9.555 1.00 90.75 223 GLN A N 1
ATOM 1758 C CA . GLN A 1 223 ? 4.290 -9.877 9.917 1.00 90.75 223 GLN A CA 1
ATOM 1759 C C . GLN A 1 223 ? 3.602 -8.563 10.283 1.00 90.75 223 GLN A C 1
ATOM 1761 O O . GLN A 1 223 ? 2.546 -8.234 9.757 1.00 90.75 223 GLN A O 1
ATOM 1766 N N . ARG A 1 224 ? 4.233 -7.744 11.137 1.00 90.69 224 ARG A N 1
ATOM 1767 C CA . ARG A 1 224 ? 3.671 -6.438 11.496 1.00 90.69 224 ARG A CA 1
ATOM 1768 C C . ARG A 1 224 ? 3.638 -5.482 10.310 1.00 90.69 224 ARG A C 1
ATOM 1770 O O . ARG A 1 224 ? 2.688 -4.721 10.187 1.00 90.69 224 ARG A O 1
ATOM 1777 N N . ALA A 1 225 ? 4.669 -5.490 9.464 1.00 91.94 225 ALA A N 1
ATOM 1778 C CA . ALA A 1 225 ? 4.628 -4.724 8.223 1.00 91.94 225 ALA A CA 1
ATOM 1779 C C . ALA A 1 225 ? 3.497 -5.222 7.308 1.00 91.94 225 ALA A C 1
ATOM 1781 O O . ALA A 1 225 ? 2.767 -4.396 6.792 1.00 91.94 225 ALA A O 1
ATOM 1782 N N . GLY A 1 226 ? 3.298 -6.537 7.199 1.00 94.50 226 GLY A N 1
ATOM 1783 C CA . GLY A 1 226 ? 2.199 -7.172 6.474 1.00 94.50 226 GLY A CA 1
ATOM 1784 C C . GLY A 1 226 ? 0.849 -6.650 6.935 1.00 94.50 226 GLY A C 1
ATOM 1785 O O . GLY A 1 226 ? 0.165 -5.986 6.172 1.00 94.50 226 GLY A O 1
ATOM 1786 N N . THR A 1 227 ? 0.495 -6.837 8.209 1.00 94.19 227 THR A N 1
ATOM 1787 C CA . THR A 1 227 ? -0.800 -6.361 8.721 1.00 94.19 227 THR A CA 1
ATOM 1788 C C . THR A 1 227 ? -0.980 -4.845 8.576 1.00 94.19 227 THR A C 1
ATOM 1790 O O . THR A 1 227 ? -2.085 -4.378 8.326 1.00 94.19 227 THR A O 1
ATOM 1793 N N . GLU A 1 228 ? 0.077 -4.054 8.764 1.00 94.38 228 GLU A N 1
ATOM 1794 C CA . GLU A 1 228 ? 0.011 -2.593 8.640 1.00 94.38 228 GLU A CA 1
ATOM 1795 C C . GLU A 1 228 ? -0.205 -2.145 7.184 1.00 94.38 228 GLU A C 1
ATOM 1797 O O . GLU A 1 228 ? -1.170 -1.432 6.916 1.00 94.38 228 GLU A O 1
ATOM 1802 N N . GLU A 1 229 ? 0.647 -2.585 6.251 1.00 95.25 229 GLU A N 1
ATOM 1803 C CA . GLU A 1 229 ? 0.567 -2.166 4.844 1.00 95.25 229 GLU A CA 1
ATOM 1804 C C . GLU A 1 229 ? -0.601 -2.831 4.114 1.00 95.25 229 GLU A C 1
ATOM 1806 O O . GLU A 1 229 ? -1.211 -2.222 3.238 1.00 95.25 229 GLU A O 1
ATOM 1811 N N . GLY A 1 230 ? -0.936 -4.068 4.483 1.00 96.75 230 GLY A N 1
ATOM 1812 C CA . GLY A 1 230 ? -2.096 -4.787 3.974 1.00 96.75 230 GLY A CA 1
ATOM 1813 C C . GLY A 1 230 ? -3.395 -4.080 4.336 1.00 96.75 230 GLY A C 1
ATOM 1814 O O . GLY A 1 230 ? -4.176 -3.751 3.448 1.00 96.75 230 GLY A O 1
ATOM 1815 N N . LEU A 1 231 ? -3.583 -3.742 5.620 1.00 96.44 231 LEU A N 1
ATOM 1816 C CA . LEU A 1 231 ? -4.754 -2.978 6.060 1.00 96.44 231 LEU A CA 1
ATOM 1817 C C . LEU A 1 231 ? -4.820 -1.612 5.364 1.00 96.44 231 LEU A C 1
ATOM 1819 O O . LEU A 1 231 ? -5.886 -1.200 4.918 1.00 96.44 231 LEU A O 1
ATOM 1823 N N . ALA A 1 232 ? -3.680 -0.930 5.222 1.00 96.25 232 ALA A N 1
ATOM 1824 C CA . ALA A 1 232 ? -3.625 0.359 4.541 1.00 96.25 232 ALA A CA 1
ATOM 1825 C C . ALA A 1 232 ? -3.971 0.240 3.047 1.00 96.25 232 ALA A C 1
ATOM 1827 O O . ALA A 1 232 ? -4.618 1.130 2.496 1.00 96.25 232 ALA A O 1
ATOM 1828 N N . SER A 1 233 ? -3.565 -0.847 2.383 1.00 97.31 233 SER A N 1
ATOM 1829 C CA . SER A 1 233 ? -3.890 -1.114 0.974 1.00 97.31 233 SER A CA 1
ATOM 1830 C C . SER A 1 233 ? -5.387 -1.366 0.780 1.00 97.31 233 SER A C 1
ATOM 1832 O O . SER A 1 233 ? -5.982 -0.818 -0.143 1.00 97.31 233 SER A O 1
ATOM 1834 N N . LEU A 1 234 ? -6.012 -2.123 1.687 1.00 97.69 234 LEU A N 1
ATOM 1835 C CA . LEU A 1 234 ? -7.455 -2.385 1.664 1.00 97.69 234 LEU A CA 1
ATOM 1836 C C . LEU A 1 234 ? -8.270 -1.115 1.921 1.00 97.69 234 LEU A C 1
ATOM 1838 O O . LEU A 1 234 ? -9.167 -0.782 1.153 1.00 97.69 234 LEU A O 1
ATOM 1842 N N . ASN A 1 235 ? -7.918 -0.356 2.961 1.00 97.25 235 ASN A N 1
ATOM 1843 C CA . ASN A 1 235 ? -8.629 0.877 3.294 1.00 97.25 235 ASN A CA 1
ATOM 1844 C C . ASN A 1 235 ? -8.536 1.919 2.178 1.00 97.25 235 ASN A C 1
ATOM 1846 O O . ASN A 1 235 ? -9.500 2.649 1.951 1.00 97.25 235 ASN A O 1
ATOM 1850 N N . ALA A 1 236 ? -7.396 1.992 1.481 1.00 96.81 236 ALA A N 1
ATOM 1851 C CA . ALA A 1 236 ? -7.237 2.870 0.329 1.00 96.81 236 ALA A CA 1
ATOM 1852 C C . ALA A 1 236 ? -8.330 2.591 -0.714 1.00 96.81 236 ALA A C 1
ATOM 1854 O O . ALA A 1 236 ? -9.034 3.512 -1.123 1.00 96.81 236 ALA A O 1
ATOM 1855 N N . LEU A 1 237 ? -8.534 1.322 -1.077 1.00 97.06 237 LEU A N 1
ATOM 1856 C CA . LEU A 1 237 ? -9.498 0.915 -2.103 1.00 97.06 237 LEU A CA 1
ATOM 1857 C C . LEU A 1 237 ? -10.964 1.187 -1.732 1.00 97.06 237 LEU A C 1
ATOM 1859 O O . LEU A 1 237 ? -11.812 1.190 -2.616 1.00 97.06 237 LEU A O 1
ATOM 1863 N N . LEU A 1 238 ? -11.286 1.499 -0.473 1.00 95.56 238 LEU A N 1
ATOM 1864 C CA . LEU A 1 238 ? -12.635 1.962 -0.113 1.00 95.56 238 LEU A CA 1
ATOM 1865 C C . LEU A 1 238 ? -13.014 3.282 -0.791 1.00 95.56 238 LEU A C 1
ATOM 1867 O O . LEU A 1 238 ? -14.196 3.546 -0.982 1.00 95.56 238 LEU A O 1
ATOM 1871 N N . ALA A 1 239 ? -12.021 4.098 -1.152 1.00 91.62 239 ALA A N 1
ATOM 1872 C CA . ALA A 1 239 ? -12.224 5.341 -1.888 1.00 91.62 239 ALA A CA 1
ATOM 1873 C C . ALA A 1 239 ? -12.605 5.116 -3.362 1.00 91.62 239 ALA A C 1
ATOM 1875 O O . ALA A 1 239 ? -13.016 6.057 -4.037 1.00 91.62 239 ALA A O 1
ATOM 1876 N N . ALA A 1 240 ? -12.426 3.894 -3.867 1.00 92.19 240 ALA A N 1
ATOM 1877 C CA . ALA A 1 240 ? -12.707 3.534 -5.245 1.00 92.19 240 ALA A CA 1
ATOM 1878 C C . ALA A 1 240 ? -14.123 2.948 -5.400 1.00 92.19 240 ALA A C 1
ATOM 1880 O O . ALA A 1 240 ? -14.638 2.330 -4.450 1.00 92.19 240 ALA A O 1
ATOM 1881 N N . PRO A 1 241 ? -14.727 3.075 -6.600 1.00 92.69 241 PRO A N 1
ATOM 1882 C CA . PRO A 1 241 ? -15.911 2.304 -6.976 1.00 92.69 241 PRO A CA 1
ATOM 1883 C C . PRO A 1 241 ? -15.683 0.807 -6.758 1.00 92.69 241 PRO A C 1
ATOM 1885 O O . PRO A 1 241 ? -14.548 0.334 -6.846 1.00 92.69 241 PRO A O 1
ATOM 1888 N N . ALA A 1 242 ? -16.745 0.067 -6.438 1.00 93.88 242 ALA A N 1
ATOM 1889 C CA . ALA A 1 242 ? -16.647 -1.328 -6.008 1.00 93.88 242 ALA A CA 1
ATOM 1890 C C . ALA A 1 242 ? -15.948 -2.216 -7.050 1.00 93.88 242 ALA A C 1
ATOM 1892 O O . ALA A 1 242 ? -15.104 -3.040 -6.706 1.00 93.88 242 ALA A O 1
ATOM 1893 N N . GLU A 1 243 ? -16.239 -1.983 -8.324 1.00 92.69 243 GLU A N 1
ATOM 1894 C CA . GLU A 1 243 ? -15.704 -2.691 -9.478 1.00 92.69 243 GLU A CA 1
ATOM 1895 C C . GLU A 1 243 ? -14.216 -2.419 -9.755 1.00 92.69 243 GLU A C 1
ATOM 1897 O O . GLU A 1 243 ? -13.588 -3.208 -10.461 1.00 92.69 243 GLU A O 1
ATOM 1902 N N . HIS A 1 244 ? -13.628 -1.373 -9.157 1.00 93.75 244 HIS A N 1
ATOM 1903 C CA . HIS A 1 244 ? -12.205 -1.020 -9.286 1.00 93.75 244 HIS A CA 1
ATOM 1904 C C . HIS A 1 244 ? -11.361 -1.430 -8.070 1.00 93.75 244 HIS A C 1
ATOM 1906 O O . HIS A 1 244 ? -10.187 -1.065 -7.976 1.00 93.75 244 HIS A O 1
ATOM 1912 N N . ARG A 1 245 ? -11.903 -2.200 -7.119 1.00 96.19 245 ARG A N 1
ATOM 1913 C CA . ARG A 1 245 ? -11.204 -2.578 -5.870 1.00 96.19 245 ARG A CA 1
ATOM 1914 C C . ARG A 1 245 ? -10.253 -3.769 -6.029 1.00 96.19 245 ARG A C 1
ATOM 1916 O O . ARG A 1 245 ? -10.139 -4.624 -5.148 1.00 96.19 245 ARG A O 1
ATOM 1923 N N . TYR A 1 246 ? -9.537 -3.823 -7.146 1.00 97.50 246 TYR A N 1
ATOM 1924 C CA . TYR A 1 246 ? -8.488 -4.812 -7.367 1.00 97.50 246 TYR A CA 1
ATOM 1925 C C . TYR A 1 246 ? -7.227 -4.461 -6.574 1.00 97.50 246 TYR A C 1
ATOM 1927 O O . TYR A 1 246 ? -6.746 -3.326 -6.587 1.00 97.50 246 TYR A O 1
ATOM 1935 N N . LEU A 1 247 ? -6.590 -5.466 -5.974 1.00 98.00 247 LEU A N 1
ATOM 1936 C CA . LEU A 1 247 ? -5.272 -5.357 -5.338 1.00 98.00 247 LEU A CA 1
ATOM 1937 C C . LEU A 1 247 ? -4.125 -5.273 -6.363 1.00 98.00 247 LEU A C 1
ATOM 1939 O O . LEU A 1 247 ? -2.983 -5.607 -6.048 1.00 98.00 247 LEU A O 1
ATOM 1943 N N . PHE A 1 248 ? -4.403 -4.810 -7.583 1.00 98.12 248 PHE A N 1
ATOM 1944 C CA . PHE A 1 248 ? -3.514 -4.884 -8.739 1.00 98.12 248 PHE A CA 1
ATOM 1945 C C . PHE A 1 248 ? -2.121 -4.314 -8.476 1.00 98.12 248 PHE A C 1
ATOM 1947 O O . PHE A 1 248 ? -1.130 -4.990 -8.720 1.00 98.12 248 PHE A O 1
ATOM 1954 N N . ASN A 1 249 ? -2.013 -3.109 -7.907 1.00 96.06 249 ASN A N 1
ATOM 1955 C CA . ASN A 1 249 ? -0.703 -2.518 -7.617 1.00 96.06 249 ASN A CA 1
ATOM 1956 C C . ASN A 1 249 ? 0.096 -3.349 -6.590 1.00 96.06 249 ASN A C 1
ATOM 1958 O O . ASN A 1 249 ? 1.306 -3.517 -6.723 1.00 96.06 249 ASN A O 1
ATOM 1962 N N . ALA A 1 250 ? -0.570 -3.900 -5.570 1.00 98.00 250 ALA A N 1
ATOM 1963 C CA . ALA A 1 250 ? 0.084 -4.760 -4.585 1.00 98.00 250 ALA A CA 1
ATOM 1964 C C . ALA A 1 250 ? 0.508 -6.103 -5.209 1.00 98.00 250 ALA A C 1
ATOM 1966 O O . ALA A 1 250 ? 1.633 -6.550 -4.977 1.00 98.00 250 ALA A O 1
ATOM 1967 N N . ALA A 1 251 ? -0.350 -6.699 -6.041 1.00 98.62 251 ALA A N 1
ATOM 1968 C CA . ALA A 1 251 ? -0.069 -7.916 -6.798 1.00 98.62 251 ALA A CA 1
ATOM 1969 C C . ALA A 1 251 ? 1.099 -7.723 -7.780 1.00 98.62 251 ALA A C 1
ATOM 1971 O O . ALA A 1 251 ? 2.035 -8.518 -7.773 1.00 98.62 251 ALA A O 1
ATOM 1972 N N . LEU A 1 252 ? 1.121 -6.617 -8.532 1.00 98.62 252 LEU A N 1
ATOM 1973 C CA . LEU A 1 252 ? 2.201 -6.252 -9.452 1.00 98.62 252 LEU A CA 1
ATOM 1974 C C . LEU A 1 252 ? 3.540 -6.108 -8.725 1.00 98.62 252 LEU A C 1
ATOM 1976 O O . LEU A 1 252 ? 4.560 -6.601 -9.200 1.00 98.62 252 LEU A O 1
ATOM 1980 N N . LEU A 1 253 ? 3.556 -5.473 -7.549 1.00 98.12 253 LEU A N 1
ATOM 1981 C CA . LEU A 1 253 ? 4.766 -5.383 -6.728 1.00 98.12 253 LEU A CA 1
ATOM 1982 C C . LEU A 1 253 ? 5.207 -6.749 -6.200 1.00 98.12 253 LEU A C 1
ATOM 1984 O O . LEU A 1 253 ? 6.408 -7.019 -6.153 1.00 98.12 253 LEU A O 1
ATOM 1988 N N . TYR A 1 254 ? 4.261 -7.606 -5.810 1.00 98.69 254 TYR A N 1
ATOM 1989 C CA . TYR A 1 254 ? 4.566 -8.966 -5.379 1.00 98.69 254 TYR A CA 1
ATOM 1990 C C . TYR A 1 254 ? 5.210 -9.769 -6.510 1.00 98.69 254 TYR A C 1
ATOM 1992 O O . TYR A 1 254 ? 6.297 -10.323 -6.333 1.00 98.69 254 TYR A O 1
ATOM 2000 N N . TYR A 1 255 ? 4.575 -9.744 -7.679 1.00 98.75 255 TYR A N 1
ATOM 2001 C CA . TYR A 1 255 ? 5.041 -10.333 -8.923 1.00 98.75 255 TYR A CA 1
ATOM 2002 C C . TYR A 1 255 ? 6.442 -9.835 -9.299 1.00 98.75 255 TYR A C 1
ATOM 2004 O O . TYR A 1 255 ? 7.359 -10.632 -9.488 1.00 98.75 255 TYR A O 1
ATOM 2012 N N . ALA A 1 256 ? 6.644 -8.516 -9.327 1.00 98.62 256 ALA A N 1
ATOM 2013 C CA . ALA A 1 256 ? 7.918 -7.901 -9.682 1.00 98.62 256 ALA A CA 1
ATOM 2014 C C . ALA A 1 256 ? 9.044 -8.275 -8.702 1.00 98.62 256 ALA A C 1
ATOM 2016 O O . ALA A 1 256 ? 10.183 -8.468 -9.124 1.00 98.62 256 ALA A O 1
ATOM 2017 N N . CYS A 1 257 ? 8.748 -8.417 -7.403 1.00 98.31 257 CYS A N 1
ATOM 2018 C CA . CYS A 1 257 ? 9.713 -8.933 -6.430 1.00 98.31 257 CYS A CA 1
ATOM 2019 C C . CYS A 1 257 ? 10.133 -10.374 -6.750 1.00 98.31 257 CYS A C 1
ATOM 2021 O O . CYS A 1 257 ? 11.324 -10.667 -6.672 1.00 98.31 257 CYS A O 1
ATOM 2023 N N . VAL A 1 258 ? 9.183 -11.248 -7.107 1.00 98.50 258 VAL A N 1
ATOM 2024 C CA . VAL A 1 258 ? 9.456 -12.647 -7.481 1.00 98.50 258 VAL A CA 1
ATOM 2025 C C . VAL A 1 258 ? 10.296 -12.705 -8.753 1.00 98.50 258 VAL A C 1
ATOM 2027 O O . VAL A 1 258 ? 11.401 -13.235 -8.732 1.00 98.50 258 VAL A O 1
ATOM 2030 N N . ARG A 1 259 ? 9.831 -12.083 -9.841 1.00 98.38 259 ARG A N 1
ATOM 2031 C CA . ARG A 1 259 ? 10.540 -12.081 -11.133 1.00 98.38 259 ARG A CA 1
ATOM 2032 C C . ARG A 1 259 ? 11.911 -11.421 -11.048 1.00 98.38 259 ARG A C 1
ATOM 2034 O O . ARG A 1 259 ? 12.873 -11.899 -11.640 1.00 98.38 259 ARG A O 1
ATOM 2041 N N . GLY A 1 260 ? 12.025 -10.354 -10.261 1.00 97.94 260 GLY A N 1
ATOM 2042 C CA . GLY A 1 260 ? 13.276 -9.633 -10.071 1.00 97.94 260 GLY A CA 1
ATOM 2043 C C . GLY A 1 260 ? 14.383 -10.457 -9.409 1.00 97.94 260 GLY A C 1
ATOM 2044 O O . GLY A 1 260 ? 15.543 -10.060 -9.522 1.00 97.94 260 GLY A O 1
ATOM 2045 N N . GLN A 1 261 ? 14.075 -11.585 -8.749 1.00 97.00 261 GLN A N 1
ATOM 2046 C CA . GLN A 1 261 ? 15.111 -12.485 -8.229 1.00 97.00 261 GLN A CA 1
ATOM 2047 C C . GLN A 1 261 ? 15.969 -13.087 -9.338 1.00 97.00 261 GLN A C 1
ATOM 2049 O O . GLN A 1 261 ? 17.176 -13.196 -9.144 1.00 97.00 261 GLN A O 1
ATOM 2054 N N . ASP A 1 262 ? 15.360 -13.388 -10.486 1.00 97.19 262 ASP A N 1
ATOM 2055 C CA . ASP A 1 262 ? 15.994 -14.132 -11.579 1.00 97.19 262 ASP A CA 1
ATOM 2056 C C . ASP A 1 262 ? 16.310 -13.254 -12.801 1.00 97.19 262 ASP A C 1
ATOM 2058 O O . ASP A 1 262 ? 16.937 -13.705 -13.755 1.00 97.19 262 ASP A O 1
ATOM 2062 N N . MET A 1 263 ? 15.896 -11.986 -12.780 1.00 98.31 263 MET A N 1
ATOM 2063 C CA . MET A 1 263 ? 16.030 -11.046 -13.897 1.00 98.31 263 MET A CA 1
ATOM 2064 C C . MET A 1 263 ? 16.902 -9.861 -13.521 1.00 98.31 263 MET A C 1
ATOM 2066 O O . MET A 1 263 ? 16.807 -9.377 -12.395 1.00 98.31 263 MET A O 1
ATOM 2070 N N . ASN A 1 264 ? 17.708 -9.340 -14.448 1.00 97.81 264 ASN A N 1
ATOM 2071 C CA . ASN A 1 264 ? 18.372 -8.042 -14.270 1.00 97.81 264 ASN A CA 1
ATOM 2072 C C . ASN A 1 264 ? 17.356 -6.877 -14.372 1.00 97.81 264 ASN A C 1
ATOM 2074 O O . ASN A 1 264 ? 16.147 -7.098 -14.479 1.00 97.81 264 ASN A O 1
ATOM 2078 N N . PHE A 1 265 ? 17.811 -5.622 -14.275 1.00 98.31 265 PHE A N 1
ATOM 2079 C CA . PHE A 1 265 ? 16.905 -4.466 -14.331 1.00 98.31 265 PHE A CA 1
ATOM 2080 C C . PHE A 1 265 ? 16.134 -4.363 -15.658 1.00 98.31 265 PHE A C 1
ATOM 2082 O O . PHE A 1 265 ? 14.928 -4.111 -15.636 1.00 98.31 265 PHE A O 1
ATOM 2089 N N . LYS A 1 266 ? 16.820 -4.558 -16.792 1.00 98.00 266 LYS A N 1
ATOM 2090 C CA . LYS A 1 266 ? 16.233 -4.444 -18.132 1.00 98.00 266 LYS A CA 1
ATOM 2091 C C . LYS A 1 266 ? 15.246 -5.576 -18.401 1.00 98.00 266 LYS A C 1
ATOM 2093 O O . LYS A 1 266 ? 14.119 -5.306 -18.797 1.00 98.00 266 LYS A O 1
ATOM 2098 N N . ASP A 1 267 ? 15.633 -6.814 -18.111 1.00 98.50 267 ASP A N 1
ATOM 2099 C CA . ASP A 1 267 ? 14.781 -7.983 -18.335 1.00 98.50 267 ASP A CA 1
ATOM 2100 C C . ASP A 1 267 ? 13.493 -7.886 -17.514 1.00 98.50 267 ASP A C 1
ATOM 2102 O O . ASP A 1 267 ? 12.410 -8.141 -18.030 1.00 98.50 267 ASP A O 1
ATOM 2106 N N . LEU A 1 268 ? 13.586 -7.439 -16.254 1.00 98.62 268 LEU A N 1
ATOM 2107 C CA . LEU A 1 268 ? 12.405 -7.192 -15.428 1.00 98.62 268 LEU A CA 1
ATOM 2108 C C . LEU A 1 268 ? 11.537 -6.062 -16.003 1.00 98.62 268 LEU A C 1
ATOM 2110 O O . LEU A 1 268 ? 10.314 -6.160 -15.995 1.00 98.62 268 LEU A O 1
ATOM 2114 N N . PHE A 1 269 ? 12.150 -4.984 -16.491 1.00 98.62 269 PHE A N 1
ATOM 2115 C CA . PHE A 1 269 ? 11.421 -3.875 -17.102 1.00 98.62 269 PHE A CA 1
ATOM 2116 C C . PHE A 1 269 ? 10.640 -4.317 -18.349 1.00 98.62 269 PHE A C 1
ATOM 2118 O O . PHE A 1 269 ? 9.479 -3.934 -18.520 1.00 98.62 269 PHE A O 1
ATOM 2125 N N . ASP A 1 270 ? 11.249 -5.147 -19.192 1.00 98.50 270 ASP A N 1
ATOM 2126 C CA . ASP A 1 270 ? 10.607 -5.703 -20.382 1.00 98.50 270 ASP A CA 1
ATOM 2127 C C . ASP A 1 270 ? 9.501 -6.702 -19.994 1.00 98.50 270 ASP A C 1
ATOM 2129 O O . ASP A 1 270 ? 8.387 -6.629 -20.513 1.00 98.50 270 ASP A O 1
ATOM 2133 N N . ASP A 1 271 ? 9.756 -7.565 -19.004 1.00 98.56 271 ASP A N 1
ATOM 2134 C CA . ASP A 1 271 ? 8.813 -8.555 -18.460 1.00 98.56 271 ASP A CA 1
ATOM 2135 C C . ASP A 1 271 ? 7.534 -7.899 -17.895 1.00 98.56 271 ASP A C 1
ATOM 2137 O O . ASP A 1 271 ? 6.424 -8.395 -18.130 1.00 98.56 271 ASP A O 1
ATOM 2141 N N . LEU A 1 272 ? 7.669 -6.739 -17.235 1.00 98.44 272 LEU A N 1
ATOM 2142 C CA . LEU A 1 272 ? 6.546 -5.922 -16.752 1.00 98.44 272 LEU A CA 1
ATOM 2143 C C . LEU A 1 272 ? 5.732 -5.269 -17.880 1.00 98.44 272 LEU A C 1
ATOM 2145 O O . LEU A 1 272 ? 4.592 -4.867 -17.642 1.00 98.44 272 LEU A O 1
ATOM 2149 N N . GLY A 1 273 ? 6.275 -5.194 -19.101 1.00 97.94 273 GLY A N 1
ATOM 2150 C CA . GLY A 1 273 ? 5.591 -4.690 -20.299 1.00 97.94 273 GLY A CA 1
ATOM 2151 C C . GLY A 1 273 ? 4.289 -5.413 -20.623 1.00 97.94 273 GLY A C 1
ATOM 2152 O O . GLY A 1 273 ? 3.416 -4.827 -21.245 1.00 97.94 273 GLY A O 1
ATOM 2153 N N . ARG A 1 274 ? 4.130 -6.649 -20.142 1.00 97.31 274 ARG A N 1
ATOM 2154 C CA . ARG A 1 274 ? 2.917 -7.463 -20.316 1.00 97.31 274 ARG A CA 1
ATOM 2155 C C . ARG A 1 274 ? 1.741 -7.024 -19.448 1.00 97.31 274 ARG A C 1
ATOM 2157 O O . ARG A 1 274 ? 0.622 -7.438 -19.708 1.00 97.31 274 ARG A O 1
ATOM 2164 N N . TRP A 1 275 ? 2.010 -6.249 -18.400 1.00 97.88 275 TRP A N 1
ATOM 2165 C CA . TRP A 1 275 ? 1.013 -5.838 -17.408 1.00 97.88 275 TRP A CA 1
ATOM 2166 C C . TRP A 1 275 ? 0.791 -4.330 -17.400 1.00 97.88 275 TRP A C 1
ATOM 2168 O O . TRP A 1 275 ? -0.273 -3.858 -17.013 1.00 97.88 275 TRP A O 1
ATOM 2178 N N . VAL A 1 276 ? 1.832 -3.569 -17.745 1.00 97.12 276 VAL A N 1
ATOM 2179 C CA . VAL A 1 276 ? 1.829 -2.110 -17.706 1.00 97.12 276 VAL A CA 1
ATOM 2180 C C . VAL A 1 276 ? 2.597 -1.579 -18.909 1.00 97.12 276 VAL A C 1
ATOM 2182 O O . VAL A 1 276 ? 3.825 -1.647 -18.951 1.00 97.12 276 VAL A O 1
ATOM 2185 N N . HIS A 1 277 ? 1.904 -0.976 -19.867 1.00 95.69 277 HIS A N 1
ATOM 2186 C CA . HIS A 1 277 ? 2.535 -0.467 -21.083 1.00 95.69 277 HIS A CA 1
ATOM 2187 C C . HIS A 1 277 ? 3.400 0.772 -20.816 1.00 95.69 277 HIS A C 1
ATOM 2189 O O . HIS A 1 277 ? 4.519 0.884 -21.335 1.00 95.69 277 HIS A O 1
ATOM 2195 N N . LYS A 1 278 ? 2.932 1.680 -19.947 1.00 94.62 278 LYS A N 1
ATOM 2196 C CA . LYS A 1 278 ? 3.583 2.968 -19.653 1.00 94.62 278 LYS A CA 1
ATOM 2197 C C . LYS A 1 278 ? 5.018 2.776 -19.115 1.00 94.62 278 LYS A C 1
ATOM 2199 O O . LYS A 1 278 ? 5.187 2.325 -17.976 1.00 94.62 278 LYS A O 1
ATOM 2204 N N . PRO A 1 279 ? 6.066 3.165 -19.872 1.00 96.00 279 PRO A N 1
ATOM 2205 C CA . PRO A 1 279 ? 7.466 2.890 -19.524 1.00 96.00 279 PRO A CA 1
ATOM 2206 C C . PRO A 1 279 ? 7.882 3.432 -18.152 1.00 96.00 279 PRO A C 1
ATOM 2208 O O . PRO A 1 279 ? 8.482 2.726 -17.347 1.00 96.00 279 PRO A O 1
ATOM 2211 N N . GLN A 1 280 ? 7.491 4.665 -17.828 1.00 93.50 280 GLN A N 1
ATOM 2212 C CA . GLN A 1 280 ? 7.852 5.292 -16.551 1.00 93.50 280 GLN A CA 1
ATOM 2213 C C . GLN A 1 280 ? 7.359 4.487 -15.339 1.00 93.50 280 GLN A C 1
ATOM 2215 O O . GLN A 1 280 ? 8.065 4.373 -14.338 1.00 93.50 280 GLN A O 1
ATOM 2220 N N . MET A 1 281 ? 6.173 3.880 -15.417 1.00 92.38 281 MET A N 1
ATOM 2221 C CA . MET A 1 281 ? 5.651 3.062 -14.321 1.00 92.38 281 MET A CA 1
ATOM 2222 C C . MET A 1 281 ? 6.459 1.783 -14.126 1.00 92.38 281 MET A C 1
ATOM 2224 O O . MET A 1 281 ? 6.782 1.417 -12.993 1.00 92.38 281 MET A O 1
ATOM 2228 N N . ARG A 1 282 ? 6.808 1.116 -15.231 1.00 96.81 282 ARG A N 1
ATOM 2229 C CA . ARG A 1 282 ? 7.652 -0.082 -15.215 1.00 96.81 282 ARG A CA 1
ATOM 2230 C C . ARG A 1 282 ? 9.008 0.222 -14.604 1.00 96.81 282 ARG A C 1
ATOM 2232 O O . ARG A 1 282 ? 9.438 -0.478 -13.692 1.00 96.81 282 ARG A O 1
ATOM 2239 N N . TYR A 1 283 ? 9.621 1.330 -15.017 1.00 96.56 283 TYR A N 1
ATOM 2240 C CA . TYR A 1 283 ? 10.890 1.794 -14.469 1.00 96.56 283 TYR A CA 1
ATOM 2241 C C . TYR A 1 283 ? 10.822 1.981 -12.947 1.00 96.56 283 TYR A C 1
ATOM 2243 O O . TYR A 1 283 ? 11.631 1.413 -12.210 1.00 96.56 283 TYR A O 1
ATOM 2251 N N . TRP A 1 284 ? 9.824 2.715 -12.443 1.00 93.81 284 TRP A N 1
ATOM 2252 C CA . TRP A 1 284 ? 9.682 2.947 -11.001 1.00 93.81 284 TRP A CA 1
ATOM 2253 C C . TRP A 1 284 ? 9.340 1.681 -10.211 1.00 93.81 284 TRP A C 1
ATOM 2255 O O . TRP A 1 284 ? 9.745 1.557 -9.049 1.00 93.81 284 TRP A O 1
ATOM 2265 N N . THR A 1 285 ? 8.661 0.727 -10.846 1.00 96.00 285 THR A N 1
ATOM 2266 C CA . THR A 1 285 ? 8.415 -0.608 -10.292 1.00 96.00 285 THR A CA 1
ATOM 2267 C C . THR A 1 285 ? 9.732 -1.373 -10.156 1.00 96.00 285 THR A C 1
ATOM 2269 O O . THR A 1 285 ? 10.046 -1.835 -9.055 1.00 96.00 285 THR A O 1
ATOM 2272 N N . CYS A 1 286 ? 10.567 -1.400 -11.203 1.00 97.50 286 CYS A N 1
ATOM 2273 C CA . CYS A 1 286 ? 11.908 -1.988 -11.160 1.00 97.50 286 CYS A CA 1
ATOM 2274 C C . CYS A 1 286 ? 12.772 -1.340 -10.073 1.00 97.50 286 CYS A C 1
ATOM 2276 O O . CYS A 1 286 ? 13.260 -2.045 -9.194 1.00 97.50 286 CYS A O 1
ATOM 2278 N N . VAL A 1 287 ? 12.896 -0.005 -10.052 1.00 94.94 287 VAL A N 1
ATOM 2279 C CA . VAL A 1 287 ? 13.657 0.749 -9.029 1.00 94.94 287 VAL A CA 1
ATOM 2280 C C . VAL A 1 287 ? 13.252 0.345 -7.613 1.00 94.94 287 VAL A C 1
ATOM 2282 O O . VAL A 1 287 ? 14.081 0.248 -6.703 1.00 94.94 287 VAL A O 1
ATOM 2285 N N . ARG A 1 288 ? 11.953 0.140 -7.398 1.00 92.25 288 ARG A N 1
ATOM 2286 C CA . ARG A 1 288 ? 11.412 -0.190 -6.088 1.00 92.25 288 ARG A CA 1
ATOM 2287 C C . ARG A 1 288 ? 11.769 -1.605 -5.651 1.00 92.25 288 ARG A C 1
ATOM 2289 O O . ARG A 1 288 ? 12.197 -1.776 -4.508 1.00 92.25 288 ARG A O 1
ATOM 2296 N N . VAL A 1 289 ? 11.592 -2.600 -6.516 1.00 95.50 289 VAL A N 1
ATOM 2297 C CA . VAL A 1 289 ? 11.866 -4.000 -6.155 1.00 95.50 289 VAL A CA 1
ATOM 2298 C C . VAL A 1 289 ? 13.358 -4.326 -6.209 1.00 95.50 289 VAL A C 1
ATOM 2300 O O . VAL A 1 289 ? 13.820 -5.154 -5.433 1.00 95.50 289 VAL A O 1
ATOM 2303 N N . LYS A 1 290 ? 14.143 -3.601 -7.014 1.00 94.81 290 LYS A N 1
ATOM 2304 C CA . LYS A 1 290 ? 15.616 -3.666 -7.077 1.00 94.81 290 LYS A CA 1
ATOM 2305 C C . LYS A 1 290 ? 16.308 -2.842 -5.983 1.00 94.81 290 LYS A C 1
ATOM 2307 O O . LYS A 1 290 ? 17.528 -2.708 -5.967 1.00 94.81 290 LYS A O 1
ATOM 2312 N N . ARG A 1 291 ? 15.557 -2.281 -5.032 1.00 89.88 291 ARG A N 1
ATOM 2313 C CA . ARG A 1 291 ? 16.106 -1.472 -3.937 1.00 89.88 291 ARG A CA 1
ATOM 2314 C C . ARG A 1 291 ? 17.182 -2.232 -3.153 1.00 89.88 291 ARG A C 1
ATOM 2316 O O . ARG A 1 291 ? 16.923 -3.301 -2.605 1.00 89.88 291 ARG A O 1
ATOM 2323 N N . GLY A 1 292 ? 18.362 -1.628 -3.036 1.00 90.00 292 GLY A N 1
ATOM 2324 C CA . GLY A 1 292 ? 19.515 -2.200 -2.343 1.00 90.00 292 GLY A CA 1
ATOM 2325 C C . GLY A 1 292 ? 20.285 -3.261 -3.134 1.00 90.00 292 GLY A C 1
ATOM 2326 O O . GLY A 1 292 ? 21.289 -3.758 -2.627 1.00 90.00 292 GLY A O 1
ATOM 2327 N N . VAL A 1 293 ? 19.865 -3.587 -4.358 1.00 92.50 293 VAL A N 1
ATOM 2328 C CA . VAL A 1 293 ? 20.686 -4.335 -5.316 1.00 92.50 293 VAL A CA 1
ATOM 2329 C C . VAL A 1 293 ? 21.699 -3.352 -5.900 1.00 92.50 293 VAL A C 1
ATOM 2331 O O . VAL A 1 293 ? 21.316 -2.312 -6.427 1.00 92.50 293 VAL A O 1
ATOM 2334 N N . VAL A 1 294 ? 22.989 -3.634 -5.707 1.00 88.25 294 VAL A N 1
ATOM 2335 C CA . VAL A 1 294 ? 24.073 -2.699 -6.060 1.00 88.25 294 VAL A CA 1
ATOM 2336 C C . VAL A 1 294 ? 24.328 -2.684 -7.561 1.00 88.25 294 VAL A C 1
ATOM 2338 O O . VAL A 1 294 ? 24.500 -1.614 -8.132 1.00 88.25 294 VAL A O 1
ATOM 2341 N N . ASP A 1 295 ? 24.346 -3.862 -8.176 1.00 93.12 295 ASP A N 1
ATOM 2342 C CA . ASP A 1 295 ? 24.576 -4.025 -9.604 1.00 93.12 295 ASP A CA 1
ATOM 2343 C C . ASP A 1 295 ? 23.255 -4.325 -10.322 1.00 93.12 295 ASP A C 1
ATOM 2345 O O . ASP A 1 295 ? 22.650 -5.378 -10.118 1.00 93.12 295 ASP A O 1
ATOM 2349 N N . SER A 1 296 ? 22.810 -3.393 -11.164 1.00 94.88 296 SER A N 1
ATOM 2350 C CA . SER A 1 296 ? 21.573 -3.517 -11.942 1.00 94.88 296 SER A CA 1
ATOM 2351 C C . SER A 1 296 ? 21.673 -4.507 -13.104 1.00 94.88 296 SER A C 1
ATOM 2353 O O . SER A 1 296 ? 20.632 -4.919 -13.623 1.00 94.88 296 SER A O 1
ATOM 2355 N N . HIS A 1 297 ? 22.885 -4.909 -13.503 1.00 96.44 297 HIS A N 1
ATOM 2356 C CA . HIS A 1 297 ? 23.098 -5.980 -14.482 1.00 96.44 297 HIS A CA 1
ATOM 2357 C C . HIS A 1 297 ? 22.865 -7.366 -13.877 1.00 96.44 297 HIS A C 1
ATOM 2359 O O . HIS A 1 297 ? 22.634 -8.330 -14.605 1.00 96.44 297 HIS A O 1
ATOM 2365 N N . SER A 1 298 ? 22.875 -7.464 -12.548 1.00 94.25 298 SER A N 1
ATOM 2366 C CA . SER A 1 298 ? 22.704 -8.721 -11.836 1.00 94.25 298 SER A CA 1
ATOM 2367 C C . SER A 1 298 ? 21.234 -8.999 -11.461 1.00 94.25 298 SER A C 1
ATOM 2369 O O . SER A 1 298 ? 20.451 -8.080 -11.157 1.00 94.25 298 SER A O 1
ATOM 2371 N N . PRO A 1 299 ? 20.833 -10.283 -11.426 1.00 96.81 299 PRO A N 1
ATOM 2372 C CA . PRO A 1 299 ? 19.594 -10.708 -10.789 1.00 96.81 299 PRO A CA 1
ATOM 2373 C C . PRO A 1 299 ? 19.542 -10.349 -9.298 1.00 96.81 299 PRO A C 1
ATOM 2375 O O . PRO A 1 299 ? 20.567 -10.176 -8.635 1.00 96.81 299 PRO A O 1
ATOM 2378 N N . GLY A 1 300 ? 18.329 -10.224 -8.759 1.00 95.81 300 GLY A N 1
ATOM 2379 C CA . GLY A 1 300 ? 18.096 -9.968 -7.339 1.00 95.81 300 GLY A CA 1
ATOM 2380 C C . GLY A 1 300 ? 16.996 -8.943 -7.087 1.00 95.81 300 GLY A C 1
ATOM 2381 O O . GLY A 1 300 ? 16.817 -7.996 -7.851 1.00 95.81 300 GLY A O 1
ATOM 2382 N N . ALA A 1 301 ? 16.275 -9.104 -5.982 1.00 96.31 301 ALA A N 1
ATOM 2383 C CA . ALA A 1 301 ? 15.219 -8.191 -5.568 1.00 96.31 301 ALA A CA 1
ATOM 2384 C C . ALA A 1 301 ? 15.078 -8.156 -4.042 1.00 96.31 301 ALA A C 1
ATOM 2386 O O . ALA A 1 301 ? 15.491 -9.066 -3.324 1.00 96.31 301 ALA A O 1
ATOM 2387 N N . SER A 1 302 ? 14.459 -7.089 -3.548 1.00 95.50 302 SER A N 1
ATOM 2388 C CA . SER A 1 302 ? 14.035 -6.925 -2.165 1.00 95.50 302 SER A CA 1
ATOM 2389 C C . SER A 1 302 ? 12.544 -7.232 -2.045 1.00 95.50 302 SER A C 1
ATOM 2391 O O . SER A 1 302 ? 11.708 -6.487 -2.553 1.00 95.50 302 SER A O 1
ATOM 2393 N N . GLY A 1 303 ? 12.189 -8.249 -1.261 1.00 95.38 303 GLY A N 1
ATOM 2394 C CA . GLY A 1 303 ? 10.803 -8.608 -0.936 1.00 95.38 303 GLY A CA 1
ATOM 2395 C C . GLY A 1 303 ? 10.094 -7.625 0.003 1.00 95.38 303 GLY A C 1
ATOM 2396 O O . GLY A 1 303 ? 8.965 -7.864 0.419 1.00 95.38 303 GLY A O 1
ATOM 2397 N N . SER A 1 304 ? 10.710 -6.487 0.341 1.00 92.44 304 SER A N 1
ATOM 2398 C CA . SER A 1 304 ? 10.137 -5.504 1.272 1.00 92.44 304 SER A CA 1
ATOM 2399 C C . SER A 1 304 ? 8.803 -4.901 0.828 1.00 92.44 304 SER A C 1
ATOM 2401 O O . SER A 1 304 ? 8.124 -4.301 1.656 1.00 92.44 304 SER A O 1
ATOM 2403 N N . SER A 1 305 ? 8.459 -4.999 -0.460 1.00 93.69 305 SER A N 1
ATOM 2404 C CA . SER A 1 305 ? 7.181 -4.531 -1.011 1.00 93.69 305 SER A CA 1
ATOM 2405 C C . SER A 1 305 ? 6.128 -5.632 -1.139 1.00 93.69 305 SER A C 1
ATOM 2407 O O . SER A 1 305 ? 4.983 -5.323 -1.436 1.00 93.69 305 SER A O 1
ATOM 2409 N N . GLN A 1 306 ? 6.461 -6.889 -0.845 1.00 96.75 306 GLN A N 1
ATOM 2410 C CA . GLN A 1 306 ? 5.480 -7.978 -0.859 1.00 96.75 306 GLN A CA 1
ATOM 2411 C C . GLN A 1 306 ? 4.497 -7.898 0.309 1.00 96.75 306 GLN A C 1
ATOM 2413 O O . GLN A 1 306 ? 3.374 -8.370 0.192 1.00 96.75 306 GLN A O 1
ATOM 2418 N N . VAL A 1 307 ? 4.885 -7.240 1.407 1.00 95.44 307 VAL A N 1
ATOM 2419 C CA . VAL A 1 307 ? 4.061 -7.097 2.621 1.00 95.44 307 VAL A CA 1
ATOM 2420 C C . VAL A 1 307 ? 2.703 -6.432 2.367 1.00 95.44 307 VAL A C 1
ATOM 2422 O O . VAL A 1 307 ? 1.754 -6.712 3.089 1.00 95.44 307 VAL A O 1
ATOM 2425 N N . TYR A 1 308 ? 2.598 -5.593 1.333 1.00 96.69 308 TYR A N 1
ATOM 2426 C CA . TYR A 1 308 ? 1.346 -4.956 0.916 1.00 96.69 308 TYR A CA 1
ATOM 2427 C C . TYR A 1 308 ? 0.332 -6.010 0.475 1.00 96.69 308 TYR A C 1
ATOM 2429 O O . TYR A 1 308 ? -0.795 -6.040 0.958 1.00 96.69 308 TYR A O 1
ATOM 2437 N N . PHE A 1 309 ? 0.769 -6.905 -0.411 1.00 98.38 309 PHE A N 1
ATOM 2438 C CA . PHE A 1 309 ? -0.065 -7.968 -0.947 1.00 98.38 309 PHE A CA 1
ATOM 2439 C C . PHE A 1 309 ? -0.282 -9.080 0.075 1.00 98.38 309 PHE A C 1
ATOM 2441 O O . PHE A 1 309 ? -1.414 -9.479 0.313 1.00 98.38 309 PHE A O 1
ATOM 2448 N N . GLU A 1 310 ? 0.786 -9.522 0.744 1.00 97.56 310 GLU A N 1
ATOM 2449 C CA . GLU A 1 310 ? 0.716 -10.576 1.759 1.00 97.56 310 GLU A CA 1
ATOM 2450 C C . GLU A 1 310 ? -0.271 -10.237 2.869 1.00 97.56 310 GLU A C 1
ATOM 2452 O O . GLU A 1 310 ? -1.123 -11.057 3.195 1.00 97.56 310 GLU A O 1
ATOM 2457 N N . GLY A 1 311 ? -0.178 -9.026 3.422 1.00 96.75 311 GLY A N 1
ATOM 2458 C CA . GLY A 1 311 ? -1.076 -8.597 4.482 1.00 96.75 311 GLY A CA 1
ATOM 2459 C C . GLY A 1 311 ? -2.511 -8.411 4.009 1.00 96.75 311 GLY A C 1
ATOM 2460 O O . GLY A 1 311 ? -3.430 -8.772 4.734 1.00 96.75 311 GLY A O 1
ATOM 2461 N N . ALA A 1 312 ? -2.718 -7.868 2.804 1.00 98.00 312 ALA A N 1
ATOM 2462 C CA . ALA A 1 312 ? -4.059 -7.699 2.251 1.00 98.00 312 ALA A CA 1
ATOM 2463 C C . ALA A 1 312 ? -4.737 -9.060 2.027 1.00 98.00 312 AL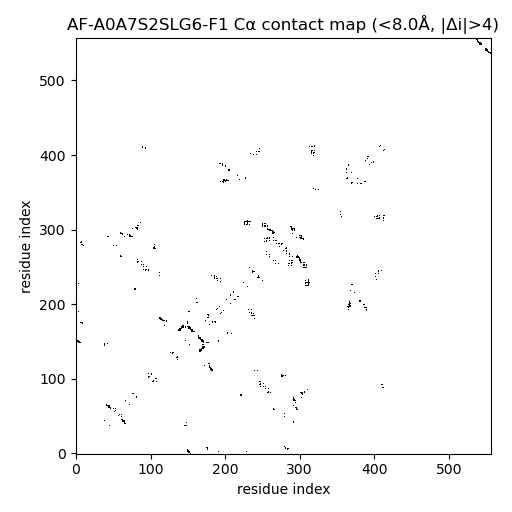A A C 1
ATOM 2465 O O . ALA A 1 312 ? -5.860 -9.261 2.479 1.00 98.00 312 ALA A O 1
ATOM 2466 N N . VAL A 1 313 ? -4.031 -10.018 1.417 1.00 97.75 313 VAL A N 1
ATOM 2467 C CA . VAL A 1 313 ? -4.529 -11.384 1.202 1.00 97.75 313 VAL A CA 1
ATOM 2468 C C . VAL A 1 313 ? -4.802 -12.092 2.528 1.00 97.75 313 VAL A C 1
ATOM 2470 O O . VAL A 1 313 ? -5.840 -12.731 2.669 1.00 97.75 313 VAL A O 1
ATOM 2473 N N . GLU A 1 314 ? -3.902 -11.976 3.508 1.00 95.25 314 GLU A N 1
ATOM 2474 C CA . GLU A 1 314 ? -4.081 -12.567 4.840 1.00 95.25 314 GLU A CA 1
ATOM 2475 C C . GLU A 1 314 ? -5.346 -12.033 5.528 1.00 95.25 314 GLU A C 1
ATOM 2477 O O . GLU A 1 314 ? -6.160 -12.817 6.016 1.00 95.25 314 GLU A O 1
ATOM 2482 N N . ILE A 1 315 ? -5.549 -10.712 5.506 1.00 95.00 315 ILE A N 1
ATOM 2483 C CA . ILE A 1 315 ? -6.731 -10.065 6.084 1.00 95.00 315 ILE A CA 1
ATOM 2484 C C . ILE A 1 315 ? -8.002 -10.506 5.349 1.00 95.00 315 ILE A C 1
ATOM 2486 O O . ILE A 1 315 ? -8.948 -10.942 6.000 1.00 95.00 315 ILE A O 1
ATOM 2490 N N . LEU A 1 316 ? -8.032 -10.443 4.014 1.00 95.38 316 LEU A N 1
ATOM 2491 C CA . LEU A 1 316 ? -9.215 -10.802 3.225 1.00 95.38 316 LEU A CA 1
ATOM 2492 C C . LEU A 1 316 ? -9.603 -12.276 3.385 1.00 95.38 316 LEU A C 1
ATOM 2494 O O . LEU A 1 316 ? -10.776 -12.579 3.598 1.00 95.38 316 LEU A O 1
ATOM 2498 N N . LYS A 1 317 ? -8.628 -13.196 3.372 1.00 93.38 317 LYS A N 1
ATOM 2499 C CA . LYS A 1 317 ? -8.884 -14.624 3.623 1.00 93.38 317 LYS A CA 1
ATOM 2500 C C . LYS A 1 317 ? -9.452 -14.854 5.024 1.00 93.38 317 LYS A C 1
ATOM 2502 O O . LYS A 1 317 ? -10.352 -15.677 5.186 1.00 93.38 317 LYS A O 1
ATOM 2507 N N . ALA A 1 318 ? -8.963 -14.124 6.025 1.00 89.88 318 ALA A N 1
ATOM 2508 C CA . ALA A 1 318 ? -9.466 -14.235 7.388 1.00 89.88 318 ALA A CA 1
ATOM 2509 C C . ALA A 1 318 ? -10.888 -13.662 7.541 1.00 89.88 318 ALA A C 1
ATOM 2511 O O . ALA A 1 318 ? -11.713 -14.278 8.212 1.00 89.88 318 ALA A O 1
ATOM 2512 N N . VAL A 1 319 ? -11.212 -12.553 6.864 1.00 89.88 319 VAL A N 1
ATOM 2513 C CA . VAL A 1 319 ? -12.582 -12.005 6.791 1.00 89.88 319 VAL A CA 1
ATOM 251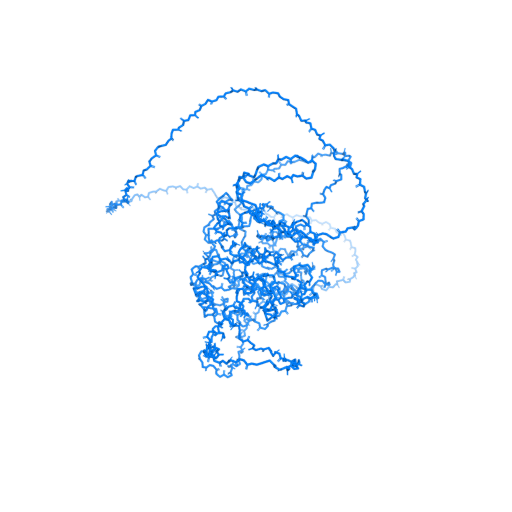4 C C . VAL A 1 319 ? -13.536 -12.995 6.129 1.00 89.88 319 VAL A C 1
ATOM 2516 O O . VAL A 1 319 ? -14.589 -13.303 6.685 1.00 89.88 319 VAL A O 1
ATOM 2519 N N . ALA A 1 320 ? -13.150 -13.547 4.978 1.00 90.31 320 ALA A N 1
ATOM 2520 C CA . ALA A 1 320 ? -13.954 -14.534 4.265 1.00 90.31 320 ALA A CA 1
ATOM 2521 C C . ALA A 1 320 ? -14.158 -15.816 5.089 1.00 90.31 320 ALA A C 1
ATOM 2523 O O . ALA A 1 320 ? -15.225 -16.423 5.038 1.00 90.31 320 ALA A O 1
ATOM 2524 N N . ALA A 1 321 ? -13.158 -16.238 5.870 1.00 87.62 321 ALA A N 1
ATOM 2525 C CA . ALA A 1 321 ? -13.297 -17.359 6.798 1.00 87.62 321 ALA A CA 1
ATOM 2526 C C . ALA A 1 321 ? -14.253 -17.042 7.958 1.00 87.62 321 ALA A C 1
ATOM 2528 O O . ALA A 1 321 ? -15.093 -17.875 8.291 1.00 87.62 321 ALA A O 1
ATOM 2529 N N . ALA A 1 322 ? -14.168 -15.838 8.528 1.00 84.19 322 ALA A N 1
ATOM 2530 C CA . ALA A 1 322 ? -15.029 -15.382 9.615 1.00 84.19 322 ALA A CA 1
ATOM 2531 C C . ALA A 1 322 ? -16.505 -15.312 9.227 1.00 84.19 322 ALA A C 1
ATOM 2533 O O . ALA A 1 322 ? -17.355 -15.770 9.984 1.00 84.19 322 ALA A O 1
ATOM 2534 N N . ALA A 1 323 ? -16.807 -14.814 8.026 1.00 83.19 323 ALA A N 1
ATOM 2535 C CA . ALA A 1 323 ? -18.173 -14.746 7.510 1.00 83.19 323 ALA A CA 1
ATOM 2536 C C . ALA A 1 323 ? -18.829 -16.128 7.319 1.00 83.19 323 ALA A C 1
ATOM 2538 O O . ALA A 1 323 ? -20.050 -16.222 7.239 1.00 83.19 323 ALA A O 1
ATOM 2539 N N . ARG A 1 324 ? -18.029 -17.203 7.253 1.00 76.56 324 ARG A N 1
ATOM 2540 C CA . ARG A 1 324 ? -18.499 -18.589 7.095 1.00 76.56 324 ARG A CA 1
ATOM 2541 C C . ARG A 1 324 ? -18.594 -19.366 8.399 1.00 76.56 324 ARG A C 1
ATOM 2543 O O . ARG A 1 324 ? -19.137 -20.470 8.385 1.00 76.56 324 ARG A O 1
ATOM 2550 N N . ALA A 1 325 ? -18.017 -18.866 9.492 1.00 72.19 325 ALA A N 1
ATOM 2551 C CA . ALA A 1 325 ? -18.103 -19.577 10.755 1.00 72.19 325 ALA A CA 1
ATOM 2552 C C . ALA A 1 325 ? -19.588 -19.693 11.132 1.00 72.19 325 ALA A C 1
ATOM 2554 O O . ALA A 1 325 ? -20.278 -18.668 11.140 1.00 72.19 325 ALA A O 1
ATOM 2555 N N . PRO A 1 326 ? -20.106 -20.907 11.411 1.00 60.00 326 PRO A N 1
ATOM 2556 C CA . PRO A 1 326 ? -21.449 -21.028 11.953 1.00 60.00 326 PRO A CA 1
ATOM 2557 C C . PRO A 1 326 ? -21.513 -20.132 13.187 1.00 60.00 326 PRO A C 1
ATOM 2559 O O . PRO A 1 326 ? -20.538 -20.072 13.940 1.00 60.00 326 PRO A O 1
ATOM 2562 N N . ALA A 1 327 ? -22.615 -19.399 13.355 1.00 50.59 327 ALA A N 1
ATOM 2563 C CA . ALA A 1 327 ? -22.848 -18.549 14.514 1.00 50.59 327 ALA A CA 1
ATOM 2564 C C . ALA A 1 327 ? -22.851 -19.422 15.782 1.00 50.59 327 ALA A C 1
ATOM 2566 O O . ALA A 1 327 ? -23.891 -19.884 16.233 1.00 50.59 327 ALA A O 1
ATOM 2567 N N . CYS A 1 328 ? -21.665 -19.731 16.297 1.00 36.69 328 CYS A N 1
ATOM 2568 C CA . CYS A 1 328 ? -21.462 -20.584 17.449 1.00 36.69 328 CYS A CA 1
ATOM 2569 C C . CYS A 1 328 ? -21.678 -19.714 18.689 1.00 36.69 328 CYS A C 1
ATOM 2571 O O . CYS A 1 328 ? -20.849 -18.865 19.015 1.00 36.69 328 CYS A O 1
ATOM 2573 N N . ASP A 1 329 ? -22.855 -19.891 19.288 1.00 40.75 329 ASP A N 1
ATOM 2574 C CA . ASP A 1 329 ? -23.254 -19.555 20.653 1.00 40.75 329 ASP A CA 1
ATOM 2575 C C . ASP A 1 329 ? -22.915 -18.152 21.180 1.00 40.75 329 ASP A C 1
ATOM 2577 O O . ASP A 1 329 ? -22.023 -17.947 21.999 1.00 40.75 329 ASP A O 1
ATOM 2581 N N . GLN A 1 330 ? -23.773 -17.185 20.835 1.00 38.28 330 GLN A N 1
ATOM 2582 C CA . GLN A 1 330 ? -24.000 -15.992 21.668 1.00 38.28 330 GLN A CA 1
ATOM 2583 C C . GLN A 1 330 ? -25.047 -16.221 22.785 1.00 38.28 330 GLN A C 1
ATOM 2585 O O . GLN A 1 330 ? -25.491 -15.269 23.423 1.00 38.28 330 GLN A O 1
ATOM 2590 N N . GLN A 1 331 ? -25.432 -17.468 23.079 1.00 34.44 331 GLN A N 1
ATOM 2591 C CA . GLN A 1 331 ? -26.373 -17.807 24.156 1.00 34.44 331 GLN A CA 1
ATOM 2592 C C . GLN A 1 331 ? -25.769 -18.799 25.158 1.00 34.44 331 GLN A C 1
ATOM 2594 O O . GLN A 1 331 ? -26.185 -19.944 25.256 1.00 34.44 331 GLN A O 1
ATOM 2599 N N . ALA A 1 332 ? -24.814 -18.336 25.965 1.00 36.59 332 ALA A N 1
ATOM 2600 C CA . ALA A 1 332 ? -24.473 -18.988 27.232 1.00 36.59 332 ALA A CA 1
ATOM 2601 C C . ALA A 1 332 ? -23.864 -17.984 28.226 1.00 36.59 332 ALA A C 1
ATOM 2603 O O . ALA A 1 332 ? -22.701 -18.076 28.600 1.00 36.59 332 ALA A O 1
ATOM 2604 N N . SER A 1 333 ? -24.642 -16.983 28.647 1.00 37.72 333 SER A N 1
ATOM 2605 C CA . SER A 1 333 ? -24.313 -16.164 29.826 1.00 37.72 333 SER A CA 1
ATOM 2606 C C . SER A 1 333 ? -25.559 -15.446 30.354 1.00 37.72 333 SER A C 1
ATOM 2608 O O . SER A 1 333 ? -25.611 -14.221 30.448 1.00 37.72 333 SER A O 1
ATOM 2610 N N . ALA A 1 334 ? -26.586 -16.219 30.695 1.00 36.03 334 ALA A N 1
ATOM 2611 C CA . ALA A 1 334 ? -27.710 -15.741 31.491 1.00 36.03 334 ALA A CA 1
ATOM 2612 C C . ALA A 1 334 ? -28.277 -16.881 32.344 1.00 36.03 334 ALA A C 1
ATOM 2614 O O . ALA A 1 334 ? -29.449 -17.182 32.231 1.00 36.03 334 ALA A O 1
ATOM 2615 N N . THR A 1 335 ? -27.431 -17.530 33.153 1.00 38.53 335 THR A N 1
ATOM 2616 C CA . THR A 1 335 ? -27.805 -18.225 34.404 1.00 38.53 335 THR A CA 1
ATOM 2617 C C . THR A 1 335 ? -26.571 -18.914 34.988 1.00 38.53 335 THR A C 1
ATOM 2619 O O . THR A 1 335 ? -26.191 -19.976 34.509 1.00 38.53 335 THR A O 1
ATOM 2622 N N . ALA A 1 336 ? -25.965 -18.341 36.029 1.00 34.97 336 ALA A N 1
ATOM 2623 C CA . ALA A 1 336 ? -25.421 -19.108 37.155 1.00 34.97 336 ALA A CA 1
ATOM 2624 C C . ALA A 1 336 ? -24.987 -18.159 38.278 1.00 34.97 336 ALA A C 1
ATOM 2626 O O . ALA A 1 336 ? -24.045 -17.380 38.165 1.00 34.97 336 ALA A O 1
ATOM 2627 N N . SER A 1 337 ? -25.741 -18.255 39.363 1.00 35.34 337 SER A N 1
ATOM 2628 C CA . SER A 1 337 ? -25.505 -17.676 40.675 1.00 35.34 337 SER A CA 1
ATOM 2629 C C . SER A 1 337 ? -24.311 -18.336 41.382 1.00 35.34 337 SER A C 1
ATOM 2631 O O . SER A 1 337 ? -24.145 -19.547 41.306 1.00 35.34 337 SER A O 1
ATOM 2633 N N . SER A 1 338 ? -23.556 -17.517 42.125 1.00 38.22 338 SER A N 1
ATOM 2634 C CA . SER A 1 338 ? -22.851 -17.804 43.393 1.00 38.22 338 SER A CA 1
ATOM 2635 C C . SER A 1 338 ? -22.066 -19.120 43.566 1.00 38.22 338 SER A C 1
ATOM 2637 O O . SER A 1 338 ? -22.652 -20.151 43.881 1.00 38.22 338 SER A O 1
ATOM 2639 N N . THR A 1 339 ? -20.729 -19.042 43.568 1.00 32.47 339 THR A N 1
ATOM 2640 C CA . THR A 1 339 ? -19.821 -19.347 44.714 1.00 32.47 339 THR A CA 1
ATOM 2641 C C . THR A 1 339 ? -18.345 -19.307 44.265 1.00 32.47 339 THR A C 1
ATOM 2643 O O . THR A 1 339 ? -18.076 -19.562 43.091 1.00 32.47 339 THR A O 1
ATOM 2646 N N . PRO A 1 340 ? -17.374 -18.952 45.137 1.00 42.34 340 PRO A N 1
ATOM 2647 C CA . PRO A 1 340 ? -15.964 -18.882 44.767 1.00 42.34 340 PRO A CA 1
ATOM 2648 C C . PRO A 1 340 ? -15.183 -20.080 45.322 1.00 42.34 340 PRO A C 1
ATOM 2650 O O . PRO A 1 340 ? -15.048 -20.201 46.533 1.00 42.34 340 PRO A O 1
ATOM 2653 N N . GLU A 1 341 ? -14.586 -20.907 44.463 1.00 32.78 341 GLU A N 1
ATOM 2654 C CA . GLU A 1 341 ? -13.503 -21.800 44.889 1.00 32.78 341 GLU A CA 1
ATOM 2655 C C . GLU A 1 341 ? -12.507 -22.081 43.748 1.00 32.78 341 GLU A C 1
ATOM 2657 O O . GLU A 1 341 ? -12.859 -22.518 42.656 1.00 32.78 341 GLU A O 1
ATOM 2662 N N . THR A 1 342 ? -11.255 -21.700 44.023 1.00 40.31 342 THR A N 1
ATOM 2663 C CA . THR A 1 342 ? -9.992 -22.311 43.572 1.00 40.31 342 THR A CA 1
ATOM 2664 C C . THR A 1 342 ? -9.955 -22.979 42.189 1.00 40.31 342 THR A C 1
ATOM 2666 O O . THR A 1 342 ? -10.073 -24.193 42.056 1.00 40.31 342 THR A O 1
ATOM 2669 N N . ALA A 1 343 ? -9.594 -22.205 41.158 1.00 31.50 343 ALA A N 1
ATOM 2670 C CA . ALA A 1 343 ? -9.142 -22.751 39.877 1.00 31.50 343 ALA A CA 1
ATOM 2671 C C . ALA A 1 343 ? -7.662 -22.426 39.626 1.00 31.50 343 ALA A C 1
ATOM 2673 O O . ALA A 1 343 ? -7.255 -21.289 39.380 1.00 31.50 343 ALA A O 1
ATOM 2674 N N . THR A 1 344 ? -6.863 -23.481 39.715 1.00 30.41 344 THR A N 1
ATOM 2675 C CA . THR A 1 344 ? -5.471 -23.615 39.298 1.00 30.41 344 THR A CA 1
ATOM 2676 C C . THR A 1 344 ? -5.265 -23.169 37.848 1.00 30.41 344 THR A C 1
ATOM 2678 O O . THR A 1 344 ? -6.076 -23.421 36.960 1.00 30.41 344 THR A O 1
ATOM 2681 N N . VAL A 1 345 ? -4.127 -22.514 37.615 1.00 38.34 345 VAL A N 1
ATOM 2682 C CA . VAL A 1 345 ? -3.656 -22.017 36.318 1.00 38.34 345 VAL A CA 1
ATOM 2683 C C . VAL A 1 345 ? -3.505 -23.175 35.324 1.00 38.34 345 VAL A C 1
ATOM 2685 O O . VAL A 1 345 ? -2.495 -23.874 35.323 1.00 38.34 345 VAL A O 1
ATOM 2688 N N . ALA A 1 346 ? -4.487 -23.347 34.440 1.00 27.98 346 ALA A N 1
ATOM 2689 C CA . ALA A 1 346 ? -4.342 -24.152 33.234 1.00 27.98 346 ALA A CA 1
ATOM 2690 C C . ALA A 1 346 ? -3.884 -23.245 32.083 1.00 27.98 346 ALA A C 1
ATOM 2692 O O . ALA A 1 346 ? -4.629 -22.406 31.573 1.00 27.98 346 ALA A O 1
ATOM 2693 N N . GLN A 1 347 ? -2.622 -23.403 31.683 1.00 35.59 347 GLN A N 1
ATOM 2694 C CA . GLN A 1 347 ? -2.079 -22.848 30.447 1.00 35.59 347 GLN A CA 1
ATOM 2695 C C . GLN A 1 347 ? -2.782 -23.499 29.247 1.00 35.59 347 GLN A C 1
ATOM 2697 O O . GLN A 1 347 ? -2.361 -24.542 28.751 1.00 35.59 347 GLN A O 1
ATOM 2702 N N . GLY A 1 348 ? -3.856 -22.874 28.768 1.00 26.20 348 GLY A N 1
ATOM 2703 C CA . GLY A 1 348 ? -4.454 -23.198 27.479 1.00 26.20 348 GLY A CA 1
ATOM 2704 C C . GLY A 1 348 ? -3.526 -22.762 26.348 1.00 26.20 348 GLY A C 1
ATOM 2705 O O . GLY A 1 348 ? -3.360 -21.569 26.090 1.00 26.20 348 GLY A O 1
ATOM 2706 N N . ARG A 1 349 ? -2.904 -23.732 25.674 1.00 33.06 349 ARG A N 1
ATOM 2707 C CA . ARG A 1 349 ? -2.281 -23.543 24.360 1.00 33.06 349 ARG A CA 1
ATOM 2708 C C . ARG A 1 349 ? -3.376 -23.155 23.357 1.00 33.06 349 ARG A C 1
ATOM 2710 O O . ARG A 1 349 ? -4.113 -24.017 22.898 1.00 33.06 349 ARG A O 1
ATOM 2717 N N . SER A 1 350 ? -3.462 -21.874 23.012 1.00 30.92 350 SER A N 1
ATOM 2718 C CA . SER A 1 350 ? -4.209 -21.385 21.849 1.00 30.92 350 SER A CA 1
ATOM 2719 C C . SER A 1 350 ? -3.457 -21.784 20.575 1.00 30.92 350 SER A C 1
ATOM 2721 O O . SER A 1 350 ? -2.331 -21.325 20.355 1.00 30.92 350 SER A O 1
ATOM 2723 N N . GLY A 1 351 ? -4.039 -22.680 19.780 1.00 29.05 351 GLY A N 1
ATOM 2724 C CA . GLY A 1 351 ? -3.510 -23.071 18.474 1.00 29.05 351 GLY A CA 1
ATOM 2725 C C . GLY A 1 351 ? -3.680 -21.970 17.413 1.00 29.05 351 GLY A C 1
ATOM 2726 O O . GLY A 1 351 ? -4.414 -21.006 17.627 1.00 29.05 351 GLY A O 1
ATOM 2727 N N . PRO A 1 352 ? -3.008 -22.091 16.255 1.00 32.88 352 PRO A N 1
ATOM 2728 C CA . PRO A 1 352 ? -3.153 -21.172 15.132 1.00 32.88 352 PRO A CA 1
ATOM 2729 C C . PRO A 1 352 ? -4.451 -21.499 14.380 1.00 32.88 352 PRO A C 1
ATOM 2731 O O . PRO A 1 352 ? -4.443 -22.257 13.415 1.00 32.88 352 PRO A O 1
ATOM 2734 N N . GLY A 1 353 ? -5.582 -20.997 14.867 1.00 38.25 353 GLY A N 1
ATOM 2735 C CA . GLY A 1 353 ? -6.880 -21.287 14.253 1.00 38.25 353 GLY A CA 1
ATOM 2736 C C . GLY A 1 353 ? -8.069 -20.502 14.794 1.00 38.25 353 GLY A C 1
ATOM 2737 O O . GLY A 1 353 ? -9.184 -20.766 14.360 1.00 38.25 353 GLY A O 1
ATOM 2738 N N . ASP A 1 354 ? -7.865 -19.545 15.704 1.00 48.22 354 ASP A N 1
ATOM 2739 C CA . ASP A 1 354 ? -8.955 -18.687 16.164 1.00 48.22 354 ASP A CA 1
ATOM 2740 C C . ASP A 1 354 ? -9.416 -17.806 14.995 1.00 48.22 354 ASP A C 1
ATOM 2742 O O . ASP A 1 354 ? -8.706 -16.897 14.554 1.00 48.22 354 ASP A O 1
ATOM 2746 N N . THR A 1 355 ? -10.595 -18.115 14.459 1.00 56.50 355 THR A N 1
ATOM 2747 C CA . THR A 1 355 ? -11.283 -17.323 13.442 1.00 56.50 355 THR A CA 1
ATOM 2748 C C . THR A 1 355 ? -11.370 -15.876 13.925 1.00 56.50 355 THR A C 1
ATOM 2750 O O . THR A 1 355 ? -11.902 -15.629 15.008 1.00 56.50 355 THR A O 1
ATOM 2753 N N . LEU A 1 356 ? -10.842 -14.919 13.150 1.00 63.91 356 LEU A N 1
ATOM 2754 C CA . LEU A 1 356 ? -10.989 -13.497 13.470 1.00 63.91 356 LEU A CA 1
ATOM 2755 C C . LEU A 1 356 ? -12.476 -13.201 13.658 1.00 63.91 356 LEU A C 1
ATOM 2757 O O . LEU A 1 356 ? -13.249 -13.389 12.722 1.00 63.91 356 LEU A O 1
ATOM 2761 N N . CYS A 1 357 ? -12.897 -12.742 14.835 1.00 67.12 357 CYS A N 1
ATOM 2762 C CA . CYS A 1 357 ? -14.252 -12.215 14.940 1.00 67.12 357 CYS A CA 1
ATOM 2763 C C . CYS A 1 357 ? -14.264 -10.806 14.344 1.00 67.12 357 CYS A C 1
ATOM 2765 O O . CYS A 1 357 ? -13.243 -10.118 14.324 1.00 67.12 357 CYS A O 1
ATOM 2767 N N . LEU A 1 358 ? -15.410 -10.358 13.830 1.00 65.00 358 LEU A N 1
ATOM 2768 C CA . LEU A 1 358 ? -15.490 -9.055 13.167 1.00 65.00 358 LEU A CA 1
ATOM 2769 C C . LEU A 1 358 ? -15.022 -7.924 14.111 1.00 65.00 358 LEU A C 1
ATOM 2771 O O . LEU A 1 358 ? -14.297 -7.024 13.699 1.00 65.00 358 LEU A O 1
ATOM 2775 N N . GLU A 1 359 ? -15.291 -8.027 15.414 1.00 72.44 359 GLU A N 1
ATOM 2776 C CA . GLU A 1 359 ? -14.822 -7.054 16.412 1.00 72.44 359 GLU A CA 1
ATOM 2777 C C . GLU A 1 359 ? -13.284 -6.915 16.501 1.00 72.44 359 GLU A C 1
ATOM 2779 O O . GLU A 1 359 ? -12.783 -5.888 16.971 1.00 72.44 359 GLU A O 1
ATOM 2784 N N . ASP A 1 360 ? -12.514 -7.874 15.977 1.00 83.50 360 ASP A N 1
ATOM 2785 C CA . ASP A 1 360 ? -11.043 -7.881 15.992 1.00 83.50 360 ASP A CA 1
ATOM 2786 C C . ASP A 1 360 ? -10.430 -6.733 15.201 1.00 83.50 360 ASP A C 1
ATOM 2788 O O . ASP A 1 360 ? -9.350 -6.235 15.542 1.00 83.50 360 ASP A O 1
ATOM 2792 N N . PHE A 1 361 ? -11.147 -6.234 14.196 1.00 83.19 361 PHE A N 1
ATOM 2793 C CA . PHE A 1 361 ? -10.709 -5.087 13.410 1.00 83.19 361 PHE A CA 1
ATOM 2794 C C . PHE A 1 361 ? -10.595 -3.818 14.254 1.00 83.19 361 PHE A C 1
ATOM 2796 O O . PHE A 1 361 ? -9.674 -3.025 14.050 1.00 83.19 361 PHE A O 1
ATOM 2803 N N . ARG A 1 362 ? -11.443 -3.647 15.277 1.00 88.31 362 ARG A N 1
ATOM 2804 C CA . ARG A 1 362 ? -11.319 -2.514 16.210 1.00 88.31 362 ARG A CA 1
ATOM 2805 C C . ARG A 1 362 ? -10.016 -2.591 17.008 1.00 88.31 362 ARG A C 1
ATOM 28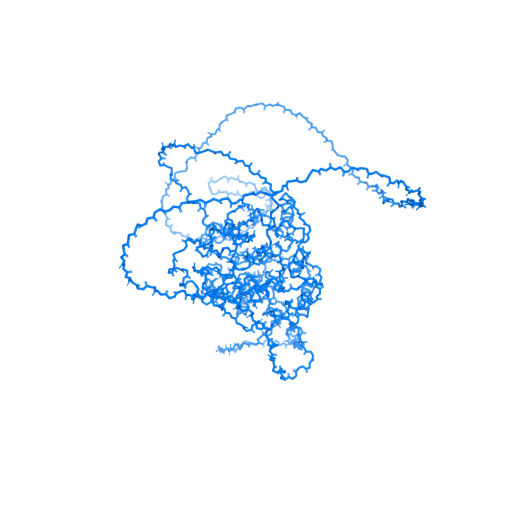07 O O . ARG A 1 362 ? -9.377 -1.566 17.245 1.00 88.31 362 ARG A O 1
ATOM 2814 N N . PHE A 1 363 ? -9.567 -3.797 17.359 1.00 92.38 363 PHE A N 1
ATOM 2815 C CA . PHE A 1 363 ? -8.299 -4.006 18.062 1.00 92.38 363 PHE A CA 1
ATOM 2816 C C . PHE A 1 363 ? -7.072 -3.813 17.163 1.00 92.38 363 PHE A C 1
ATOM 2818 O O . PHE A 1 363 ? -6.030 -3.379 17.661 1.00 92.38 363 PHE A O 1
ATOM 2825 N N . LEU A 1 364 ? -7.182 -4.030 15.846 1.00 92.88 364 LEU A N 1
ATOM 2826 C CA . LEU A 1 364 ? -6.129 -3.627 14.902 1.00 92.88 364 LEU A CA 1
ATOM 2827 C C . LEU A 1 364 ? -5.899 -2.112 14.916 1.00 92.88 364 LEU A C 1
ATOM 2829 O O . LEU A 1 364 ? -4.759 -1.665 14.780 1.00 92.88 364 LEU A O 1
ATOM 2833 N N . TYR A 1 365 ? -6.951 -1.325 15.155 1.00 94.44 365 TYR A N 1
ATOM 2834 C CA . TYR A 1 365 ? -6.846 0.124 15.314 1.00 94.44 365 TYR A CA 1
ATOM 2835 C C . TYR A 1 365 ? -6.378 0.576 16.694 1.00 94.44 365 TYR A C 1
ATOM 2837 O O . TYR A 1 365 ? -5.985 1.733 16.832 1.00 94.44 365 TYR A O 1
ATOM 2845 N N . ALA A 1 366 ? -6.322 -0.300 17.702 1.00 93.56 366 ALA A N 1
ATOM 2846 C CA . ALA A 1 366 ? -5.836 0.079 19.029 1.00 93.56 366 ALA A CA 1
ATOM 2847 C C . ALA A 1 366 ? -4.367 0.545 19.020 1.00 93.56 366 ALA A C 1
ATOM 2849 O O . ALA A 1 366 ? -3.936 1.251 19.932 1.00 93.56 366 ALA A O 1
ATOM 2850 N N . GLY A 1 367 ? -3.593 0.198 17.988 1.00 91.94 367 GLY A N 1
ATOM 2851 C CA . GLY A 1 367 ? -2.239 0.702 17.802 1.00 91.94 367 GLY A CA 1
ATOM 2852 C C . GLY A 1 367 ? -1.509 0.040 16.640 1.00 91.94 367 GLY A C 1
ATOM 2853 O O . GLY A 1 367 ? -2.097 -0.345 15.634 1.00 91.94 367 GLY A O 1
ATOM 2854 N N . LYS A 1 368 ? -0.195 -0.144 16.783 1.00 91.19 368 LYS A N 1
ATOM 2855 C CA . LYS A 1 368 ? 0.627 -0.899 15.821 1.00 91.19 368 LYS A CA 1
ATOM 2856 C C . LYS A 1 368 ? 0.535 -2.396 16.118 1.00 91.19 368 LYS A C 1
ATOM 2858 O O . LYS A 1 368 ? 1.536 -3.022 16.473 1.00 91.19 368 LYS A O 1
ATOM 2863 N N . VAL A 1 369 ? -0.676 -2.940 16.059 1.00 92.12 369 VAL A N 1
ATOM 2864 C CA . VAL A 1 369 ? -1.003 -4.342 16.359 1.00 92.12 369 VAL A CA 1
ATOM 2865 C C . VAL A 1 369 ? -1.006 -5.145 15.053 1.00 92.12 369 VAL A C 1
ATOM 2867 O O . VAL A 1 369 ? -1.464 -4.660 14.020 1.00 92.12 369 VAL A O 1
ATOM 2870 N N . ASN A 1 370 ? -0.432 -6.346 15.069 1.00 91.56 370 ASN A N 1
ATOM 2871 C CA . ASN A 1 370 ? -0.537 -7.297 13.960 1.00 91.56 370 ASN A CA 1
ATOM 2872 C C . ASN A 1 370 ? -1.533 -8.411 14.318 1.00 91.56 370 ASN A C 1
ATOM 2874 O O . ASN A 1 370 ? -1.930 -8.515 15.480 1.00 91.56 370 ASN A O 1
ATOM 2878 N N . LEU A 1 371 ? -1.915 -9.235 13.341 1.00 89.75 371 LEU A N 1
ATOM 2879 C CA . LEU A 1 371 ? -2.918 -10.287 13.546 1.00 89.75 371 LEU A CA 1
ATOM 2880 C C . LEU A 1 371 ? -2.522 -11.267 14.669 1.00 89.75 371 LEU A C 1
ATOM 2882 O O . LEU A 1 371 ? -3.321 -11.532 15.560 1.00 89.75 371 LEU A O 1
ATOM 2886 N N . GLU A 1 372 ? -1.258 -11.696 14.724 1.00 88.94 372 GLU A N 1
ATOM 2887 C CA . GLU A 1 372 ? -0.736 -12.583 15.783 1.00 88.94 372 GLU A CA 1
ATOM 2888 C C . GLU A 1 372 ? -0.826 -11.976 17.199 1.00 88.94 372 GLU A C 1
ATOM 2890 O O . GLU A 1 372 ? -0.932 -12.690 18.196 1.00 88.94 372 GLU A O 1
ATOM 2895 N N . CYS A 1 373 ? -0.777 -10.646 17.315 1.00 89.62 373 CYS A N 1
ATOM 2896 C CA . CYS A 1 373 ? -0.870 -9.951 18.596 1.00 89.62 373 CYS A CA 1
ATOM 2897 C C . CYS A 1 373 ? -2.313 -9.688 19.037 1.00 89.62 373 CYS A C 1
ATOM 2899 O O . CYS A 1 373 ? -2.498 -9.206 20.158 1.00 89.62 373 CYS A O 1
ATOM 2901 N N . LEU A 1 374 ? -3.329 -9.980 18.216 1.00 90.06 374 LEU A N 1
ATOM 2902 C CA . LEU A 1 374 ? -4.727 -9.672 18.530 1.00 90.06 374 LEU A CA 1
ATOM 2903 C C . LEU A 1 374 ? -5.203 -10.269 19.858 1.00 90.06 374 LEU A C 1
ATOM 2905 O O . LEU A 1 374 ? -5.705 -9.495 20.676 1.00 90.06 374 LEU A O 1
ATOM 2909 N N . PRO A 1 375 ? -4.985 -11.565 20.170 1.00 90.06 375 PRO A N 1
ATOM 2910 C CA . PRO A 1 375 ? -5.410 -12.122 21.455 1.00 90.06 375 PRO A CA 1
ATOM 2911 C C . PRO A 1 375 ? -4.828 -11.358 22.646 1.00 90.06 375 PRO A C 1
ATOM 2913 O O . PRO A 1 375 ? -5.479 -11.180 23.675 1.00 90.06 375 PRO A O 1
ATOM 2916 N N . ARG A 1 376 ? -3.589 -10.874 22.514 1.00 91.44 376 ARG A N 1
ATOM 2917 C CA . ARG A 1 376 ? -2.931 -10.102 23.563 1.00 91.44 376 ARG A CA 1
ATOM 2918 C C . ARG A 1 376 ? -3.420 -8.653 23.608 1.00 91.44 376 ARG A C 1
ATOM 2920 O O . ARG A 1 376 ? -3.631 -8.135 24.702 1.00 91.44 376 ARG A O 1
ATOM 2927 N N . ALA A 1 377 ? -3.646 -8.029 22.455 1.00 91.81 377 ALA A N 1
ATOM 2928 C CA . ALA A 1 377 ? -4.237 -6.701 22.367 1.00 91.81 377 ALA A CA 1
ATOM 2929 C C . ALA A 1 377 ? -5.630 -6.674 23.011 1.00 91.81 377 ALA A C 1
ATOM 2931 O O . ALA A 1 377 ? -5.878 -5.790 23.820 1.00 91.81 377 ALA A O 1
ATOM 2932 N N . LYS A 1 378 ? -6.482 -7.683 22.776 1.00 92.25 378 LYS A N 1
ATOM 2933 C CA . LYS A 1 378 ? -7.813 -7.803 23.403 1.00 92.25 378 LYS A CA 1
ATOM 2934 C C . LYS A 1 378 ? -7.786 -7.689 24.927 1.00 92.25 378 LYS A C 1
ATOM 2936 O O . LYS A 1 378 ? -8.654 -7.060 25.516 1.00 92.25 378 LYS A O 1
ATOM 2941 N N . ARG A 1 379 ? -6.761 -8.259 25.569 1.00 91.94 379 ARG A N 1
ATOM 2942 C CA . ARG A 1 379 ? -6.613 -8.248 27.035 1.00 91.94 379 ARG A CA 1
ATOM 2943 C C . ARG A 1 379 ? -6.023 -6.956 27.595 1.00 91.94 379 ARG A C 1
ATOM 2945 O O . ARG A 1 379 ? -6.164 -6.693 28.783 1.00 91.94 379 ARG A O 1
ATOM 2952 N N . LEU A 1 380 ? -5.286 -6.203 26.782 1.00 92.69 380 LEU A N 1
ATOM 2953 C CA . LEU A 1 380 ? -4.455 -5.087 27.247 1.00 92.69 380 LEU A CA 1
ATOM 2954 C C . LEU A 1 380 ? -4.910 -3.723 26.721 1.00 92.69 380 LEU A C 1
ATOM 2956 O O . LEU A 1 380 ? -4.534 -2.697 27.291 1.00 92.69 380 LEU A O 1
ATOM 2960 N N . ALA A 1 381 ? -5.640 -3.693 25.606 1.00 93.88 381 ALA A N 1
ATOM 2961 C CA . ALA A 1 381 ? -5.971 -2.468 24.901 1.00 93.88 381 ALA A CA 1
ATOM 2962 C C . ALA A 1 381 ? -6.944 -1.607 25.709 1.00 93.88 381 ALA A C 1
ATOM 2964 O O . ALA A 1 381 ? -7.981 -2.063 26.184 1.00 93.88 381 ALA A O 1
ATOM 2965 N N . ARG A 1 382 ? -6.639 -0.314 25.797 1.00 93.62 382 ARG A N 1
ATOM 2966 C CA . ARG A 1 382 ? -7.542 0.704 26.335 1.00 93.62 382 ARG A CA 1
ATOM 2967 C C . ARG A 1 382 ? -8.465 1.183 25.221 1.00 93.62 382 ARG A C 1
ATOM 2969 O O . ARG A 1 382 ? -8.141 2.141 24.521 1.00 93.62 382 ARG A O 1
ATOM 2976 N N . MET A 1 383 ? -9.594 0.499 25.044 1.00 92.44 383 MET A N 1
ATOM 2977 C CA . MET A 1 383 ? -10.517 0.758 23.929 1.00 92.44 383 MET A CA 1
ATOM 2978 C C . MET A 1 383 ? -11.302 2.068 24.058 1.00 92.44 383 MET A C 1
ATOM 2980 O O . MET A 1 383 ? -11.630 2.674 23.044 1.00 92.44 383 MET A O 1
ATOM 2984 N N . SER A 1 384 ? -11.520 2.571 25.278 1.00 90.75 384 SER A N 1
ATOM 2985 C CA . SER A 1 384 ? -12.264 3.816 25.547 1.00 90.75 384 SER A CA 1
ATOM 2986 C C . SER A 1 384 ? -11.647 5.081 24.937 1.00 90.75 384 SER A C 1
ATOM 2988 O O . SER A 1 384 ? -12.261 6.142 24.962 1.00 90.75 384 SER A O 1
ATOM 2990 N N . SER A 1 385 ? -10.410 5.004 24.446 1.00 84.19 385 SER A N 1
ATOM 2991 C CA . SER A 1 385 ? -9.673 6.139 23.881 1.00 84.19 385 SER A CA 1
ATOM 2992 C C . SER A 1 385 ? -9.170 5.875 22.461 1.00 84.19 385 SER A C 1
ATOM 2994 O O . SER A 1 385 ? -8.352 6.641 21.953 1.00 84.19 385 SER A O 1
ATOM 2996 N N . VAL A 1 386 ? -9.625 4.788 21.830 1.00 92.25 386 VAL A N 1
ATOM 2997 C CA . VAL A 1 386 ? -9.258 4.442 20.454 1.00 92.25 386 VAL A CA 1
ATOM 2998 C C . VAL A 1 386 ? -10.057 5.304 19.488 1.00 92.25 386 VAL A C 1
ATOM 3000 O O . VAL A 1 386 ? -11.283 5.333 19.523 1.00 92.25 386 VAL A O 1
ATOM 3003 N N . ILE A 1 387 ? -9.344 5.993 18.604 1.00 92.81 387 ILE A N 1
ATOM 3004 C CA . ILE A 1 387 ? -9.934 6.705 17.473 1.00 92.81 387 ILE A CA 1
ATOM 3005 C C . ILE A 1 387 ? -10.111 5.695 16.339 1.00 92.81 387 ILE A C 1
ATOM 3007 O O . ILE A 1 387 ? -9.158 5.003 15.982 1.00 92.81 387 ILE A O 1
ATOM 3011 N N . LEU A 1 388 ? -11.303 5.618 15.760 1.00 93.62 388 LEU A N 1
ATOM 3012 C CA . LEU A 1 388 ? -11.556 4.828 14.557 1.00 93.62 388 LEU A CA 1
ATOM 3013 C C . LEU A 1 388 ? -11.743 5.768 13.360 1.00 93.62 388 LEU A C 1
ATOM 3015 O O . LEU A 1 388 ? -12.315 6.848 13.531 1.00 93.62 388 LEU A O 1
ATOM 3019 N N . PRO A 1 389 ? -11.284 5.392 12.153 1.00 93.38 389 PRO A N 1
ATOM 3020 C CA . PRO A 1 389 ? -11.732 6.053 10.932 1.00 93.38 389 PRO A CA 1
ATOM 3021 C C . PRO A 1 389 ? -13.257 6.011 10.834 1.00 93.38 389 PRO A C 1
ATOM 3023 O O . PRO A 1 389 ? -13.855 5.030 11.280 1.00 93.38 389 PRO A O 1
ATOM 3026 N N . LYS A 1 390 ? -13.884 7.013 10.208 1.00 92.19 390 LYS A N 1
ATOM 3027 C CA . LYS A 1 390 ? -15.351 7.055 10.078 1.00 92.19 390 LYS A CA 1
ATOM 3028 C C . LYS A 1 390 ? -15.915 5.789 9.444 1.00 92.19 390 LYS A C 1
ATOM 3030 O O . LYS A 1 390 ? -16.799 5.166 10.015 1.00 92.19 390 LYS A O 1
ATOM 3035 N N . PHE A 1 391 ? -15.305 5.343 8.347 1.00 90.19 391 PHE A N 1
ATOM 3036 C CA . PHE A 1 391 ? -15.719 4.126 7.650 1.00 90.19 391 PHE A CA 1
ATOM 3037 C C . PHE A 1 391 ? -15.606 2.855 8.504 1.00 90.19 391 PHE A C 1
ATOM 3039 O O . PHE A 1 391 ? -16.219 1.871 8.152 1.00 90.19 391 PHE A O 1
ATOM 3046 N N . VAL A 1 392 ? -14.866 2.845 9.622 1.00 90.38 392 VAL A N 1
ATOM 3047 C CA . VAL A 1 392 ? -14.836 1.706 10.567 1.00 90.38 392 VAL A CA 1
ATOM 3048 C C . VAL A 1 392 ? -15.736 1.955 11.780 1.00 90.38 392 VAL A C 1
ATOM 3050 O O . VAL A 1 392 ? -16.330 1.025 12.320 1.00 90.38 392 VAL A O 1
ATOM 3053 N N . GLY A 1 393 ? -15.774 3.194 12.272 1.00 88.56 393 GLY A N 1
ATOM 3054 C CA . GLY A 1 393 ? -16.446 3.559 13.517 1.00 88.56 393 GLY A CA 1
ATOM 3055 C C . GLY A 1 393 ? -17.943 3.820 13.371 1.00 88.56 393 GLY A C 1
ATOM 3056 O O . GLY A 1 393 ? -18.690 3.476 14.283 1.00 88.56 393 GLY A O 1
ATOM 3057 N N . GLU A 1 394 ? -18.367 4.420 12.258 1.00 90.06 394 GLU A N 1
ATOM 3058 C CA . GLU A 1 394 ? -19.759 4.818 12.005 1.00 90.06 394 GLU A CA 1
ATOM 3059 C C . GLU A 1 394 ? -20.550 3.699 11.314 1.00 90.06 394 GLU A C 1
ATOM 3061 O O . GLU A 1 394 ? -21.676 3.422 11.716 1.00 90.06 394 GLU A O 1
ATOM 3066 N N . ASP A 1 395 ? -19.943 3.008 10.343 1.00 89.31 395 ASP A N 1
ATOM 3067 C CA . ASP A 1 395 ? -20.566 1.897 9.614 1.00 89.31 395 ASP A CA 1
ATOM 3068 C C . ASP A 1 395 ? -19.640 0.677 9.536 1.00 89.31 395 ASP A C 1
ATOM 3070 O O . ASP A 1 395 ? -19.019 0.356 8.520 1.00 89.31 395 ASP A O 1
ATOM 3074 N N . PHE A 1 396 ? -19.536 -0.022 10.663 1.00 89.88 396 PHE A N 1
ATOM 3075 C CA . PHE A 1 396 ? -18.703 -1.214 10.739 1.00 89.88 396 PHE A CA 1
ATOM 3076 C C . PHE A 1 396 ? -19.232 -2.366 9.861 1.00 89.88 396 PHE A C 1
ATOM 3078 O O . PHE A 1 396 ? -18.442 -3.134 9.316 1.00 89.88 396 PHE A O 1
ATOM 3085 N N . GLY A 1 397 ? -20.555 -2.479 9.698 1.00 89.50 397 GLY A N 1
ATOM 3086 C CA . GLY A 1 397 ? -21.173 -3.502 8.851 1.00 89.50 397 GLY A CA 1
ATOM 3087 C C . GLY A 1 397 ? -20.833 -3.299 7.374 1.00 89.50 397 GLY A C 1
ATOM 3088 O O . GLY A 1 397 ? -20.360 -4.233 6.726 1.00 89.50 397 GLY A O 1
ATOM 3089 N N . GLY A 1 398 ? -20.984 -2.070 6.870 1.00 92.19 398 GLY A N 1
ATOM 3090 C CA . GLY A 1 398 ? -20.608 -1.702 5.505 1.00 92.19 398 GLY A CA 1
ATOM 3091 C C . GLY A 1 398 ? -19.116 -1.875 5.235 1.00 92.19 398 GLY A C 1
ATOM 3092 O O . GLY A 1 398 ? -18.743 -2.410 4.192 1.00 92.19 398 GLY A O 1
ATOM 3093 N N . TYR A 1 399 ? -18.248 -1.541 6.197 1.00 93.50 399 TYR A N 1
ATOM 3094 C CA . TYR A 1 399 ? -16.810 -1.821 6.090 1.00 93.50 399 TYR A CA 1
ATOM 3095 C C . TYR A 1 399 ? -16.514 -3.303 5.865 1.00 93.50 399 TYR A C 1
ATOM 3097 O O . TYR A 1 399 ? -15.754 -3.655 4.963 1.00 93.50 399 TYR A O 1
ATOM 3105 N N . MET A 1 400 ? -17.125 -4.175 6.667 1.00 91.94 400 MET A N 1
ATOM 3106 C CA . MET A 1 400 ? -16.937 -5.618 6.532 1.00 91.94 400 MET A CA 1
ATOM 3107 C C . MET A 1 400 ? -17.517 -6.150 5.220 1.00 91.94 400 MET A C 1
ATOM 3109 O O . MET A 1 400 ? -16.873 -6.983 4.585 1.00 91.94 400 MET A O 1
ATOM 3113 N N . GLY A 1 401 ? -18.670 -5.631 4.783 1.00 92.69 401 GLY A N 1
ATOM 3114 C CA . GLY A 1 401 ? -19.237 -5.919 3.463 1.00 92.69 401 GLY A CA 1
ATOM 3115 C C . GLY A 1 401 ? -18.259 -5.575 2.341 1.00 92.69 401 GLY A C 1
ATOM 3116 O O . GLY A 1 401 ? -17.932 -6.427 1.526 1.00 92.69 401 GLY A O 1
ATOM 3117 N N . HIS A 1 402 ? -17.663 -4.382 2.380 1.00 95.31 402 HIS A N 1
ATOM 3118 C CA . HIS A 1 402 ? -16.659 -3.978 1.398 1.00 95.31 402 HIS A CA 1
ATOM 3119 C C . HIS A 1 402 ? -15.413 -4.868 1.385 1.00 95.31 402 HIS A C 1
ATOM 3121 O O . HIS A 1 402 ? -14.849 -5.096 0.317 1.00 95.31 402 HIS A O 1
ATOM 3127 N N . LEU A 1 403 ? -14.960 -5.363 2.541 1.00 95.00 403 LEU A N 1
ATOM 3128 C CA . LEU A 1 403 ? -13.846 -6.311 2.586 1.00 95.00 403 LEU A CA 1
ATOM 3129 C C . LEU A 1 403 ? -14.231 -7.673 1.994 1.00 95.00 403 LEU A C 1
ATOM 3131 O O . LEU A 1 403 ? -13.407 -8.282 1.320 1.00 95.00 403 LEU A O 1
ATOM 3135 N N . LEU A 1 404 ? -15.461 -8.145 2.205 1.00 93.88 404 LEU A N 1
ATOM 3136 C CA . LEU A 1 404 ? -15.955 -9.365 1.559 1.00 93.88 404 LEU A CA 1
ATOM 3137 C C . LEU A 1 404 ? -16.047 -9.190 0.039 1.00 93.88 404 LEU A C 1
ATOM 3139 O O . LEU A 1 404 ? -15.484 -10.007 -0.685 1.00 93.88 404 LEU A O 1
ATOM 3143 N N . ASP A 1 405 ? -16.610 -8.074 -0.432 1.00 95.25 405 ASP A N 1
ATOM 3144 C CA . ASP A 1 405 ? -16.664 -7.742 -1.862 1.00 95.25 405 ASP A CA 1
ATOM 3145 C C . ASP A 1 405 ? -15.257 -7.724 -2.480 1.00 95.25 405 ASP A C 1
ATOM 3147 O O . ASP A 1 405 ? -15.032 -8.247 -3.570 1.00 95.25 405 ASP A O 1
ATOM 3151 N N . MET A 1 406 ? -14.275 -7.149 -1.772 1.00 97.12 406 MET A N 1
ATOM 3152 C CA . MET A 1 406 ? -12.874 -7.169 -2.198 1.00 97.12 406 MET A CA 1
ATOM 3153 C C . MET A 1 406 ? -12.304 -8.589 -2.238 1.00 97.12 406 MET A C 1
ATOM 3155 O O . MET A 1 406 ? -11.545 -8.901 -3.155 1.00 97.12 406 MET A O 1
ATOM 3159 N N . ALA A 1 407 ? -12.620 -9.443 -1.261 1.00 96.19 407 ALA A N 1
ATOM 3160 C CA . ALA A 1 407 ? -12.165 -10.830 -1.260 1.00 96.19 407 ALA A CA 1
ATOM 3161 C C . ALA A 1 407 ? -12.698 -11.579 -2.488 1.00 96.19 407 ALA A C 1
ATOM 3163 O O . ALA A 1 407 ? -11.917 -12.229 -3.184 1.00 96.19 407 ALA A O 1
ATOM 3164 N N . ASP A 1 408 ? -13.982 -11.425 -2.798 1.00 95.00 408 ASP A N 1
ATOM 3165 C CA . ASP A 1 408 ? -14.619 -12.078 -3.941 1.00 95.00 408 ASP A CA 1
ATOM 3166 C C . ASP A 1 408 ? -14.089 -11.534 -5.274 1.00 95.00 408 ASP A C 1
ATOM 3168 O O . ASP A 1 408 ? -13.648 -12.309 -6.124 1.00 95.00 408 ASP A O 1
ATOM 3172 N N . LEU A 1 409 ? -14.014 -10.206 -5.427 1.00 96.12 409 LEU A N 1
ATOM 3173 C CA . LEU A 1 409 ? -13.505 -9.545 -6.636 1.00 96.12 409 LEU A CA 1
ATOM 3174 C C . LEU A 1 409 ? -12.072 -9.969 -6.991 1.00 96.12 409 LEU A C 1
ATOM 3176 O O . LEU A 1 409 ? -11.711 -10.044 -8.164 1.00 96.12 409 LEU A O 1
ATOM 3180 N N . ASN A 1 410 ? -11.245 -10.227 -5.977 1.00 97.06 410 ASN A N 1
ATOM 3181 C CA . ASN A 1 410 ? -9.844 -10.607 -6.146 1.00 97.06 410 ASN A CA 1
ATOM 3182 C C . ASN A 1 410 ? -9.631 -12.135 -6.185 1.00 97.06 410 ASN A C 1
ATOM 3184 O O . ASN A 1 410 ? -8.483 -12.579 -6.135 1.00 97.06 410 ASN A O 1
ATOM 3188 N N . GLY A 1 411 ? -10.699 -12.943 -6.245 1.00 95.06 411 GLY A N 1
ATOM 3189 C CA . GLY A 1 411 ? -10.604 -14.408 -6.285 1.00 95.06 411 GLY A CA 1
ATOM 3190 C C . GLY A 1 411 ? -10.044 -15.027 -4.998 1.00 95.06 411 GLY A C 1
ATOM 3191 O O . GLY A 1 411 ? -9.456 -16.105 -5.018 1.00 95.06 411 GLY A O 1
ATOM 3192 N N . LEU A 1 412 ? -10.180 -14.321 -3.874 1.00 93.25 412 LEU A N 1
ATOM 3193 C CA . LEU A 1 412 ? -9.750 -14.747 -2.537 1.00 93.25 412 LEU A CA 1
ATOM 3194 C C . LEU A 1 412 ? -10.924 -15.251 -1.685 1.00 93.25 412 LEU A C 1
ATOM 3196 O O . LEU A 1 412 ? -10.714 -15.743 -0.570 1.00 93.25 412 LEU A O 1
ATOM 3200 N N . GLY A 1 413 ? -12.144 -15.113 -2.207 1.00 77.25 413 GLY A N 1
ATOM 3201 C CA . GLY A 1 413 ? -13.352 -15.729 -1.684 1.00 77.25 413 GLY A CA 1
ATOM 3202 C C . GLY A 1 413 ? -13.309 -17.262 -1.765 1.00 77.25 413 GLY A C 1
ATOM 3203 O O . GLY A 1 413 ? -12.429 -17.852 -2.396 1.00 77.25 413 GLY A O 1
ATOM 3204 N N . PRO A 1 414 ? -14.235 -17.955 -1.088 1.00 61.97 414 PRO A N 1
ATOM 3205 C CA . PRO A 1 414 ? -14.348 -19.404 -1.201 1.00 61.97 414 PRO A CA 1
ATOM 3206 C C . PRO A 1 414 ? -14.709 -19.795 -2.638 1.00 61.97 414 PRO A C 1
ATOM 3208 O O . PRO A 1 414 ? -15.734 -19.361 -3.151 1.00 61.97 414 PRO A O 1
ATOM 3211 N N . VAL A 1 415 ? -13.921 -20.675 -3.260 1.00 54.31 415 VAL A N 1
ATOM 3212 C CA . VAL A 1 415 ? -14.360 -21.380 -4.472 1.00 54.31 415 VAL A CA 1
ATOM 3213 C C . VAL A 1 415 ? -15.454 -22.368 -4.049 1.00 54.31 415 VAL A C 1
ATOM 3215 O O . VAL A 1 415 ? -15.173 -23.251 -3.230 1.00 54.31 415 VAL A O 1
ATOM 3218 N N . PRO A 1 416 ? -16.697 -22.268 -4.548 1.00 41.06 416 PRO A N 1
ATOM 3219 C CA . PRO A 1 416 ? -17.707 -23.275 -4.258 1.00 41.06 416 PRO A CA 1
ATOM 3220 C C . PRO A 1 416 ? -17.284 -24.607 -4.902 1.00 41.06 416 PRO A C 1
ATOM 3222 O O . PRO A 1 416 ? -17.254 -24.725 -6.122 1.00 41.06 416 PRO A O 1
ATOM 3225 N N . GLY A 1 417 ? -16.943 -25.617 -4.092 1.00 46.81 417 GLY A N 1
ATOM 3226 C CA . GLY A 1 417 ? -16.852 -27.013 -4.547 1.00 46.81 417 GLY A CA 1
ATOM 3227 C C . GLY A 1 417 ? -15.515 -27.524 -5.106 1.00 46.81 417 GLY A C 1
ATOM 3228 O O . GLY A 1 417 ? -15.518 -28.563 -5.762 1.00 46.81 417 GLY A O 1
ATOM 3229 N N . SER A 1 418 ? -14.365 -26.892 -4.850 1.00 38.78 418 SER A N 1
ATOM 3230 C CA . SER A 1 418 ? -13.085 -27.482 -5.279 1.00 38.78 418 SER A CA 1
ATOM 3231 C C . SER A 1 418 ? -12.631 -28.603 -4.331 1.00 38.78 418 SER A C 1
ATOM 3233 O O . SER A 1 418 ? -12.197 -28.341 -3.207 1.00 38.78 418 SER A O 1
ATOM 3235 N N . GLY A 1 419 ? -12.674 -29.850 -4.816 1.00 38.97 419 GLY A N 1
ATOM 3236 C CA . GLY A 1 419 ? -11.776 -30.923 -4.369 1.00 38.97 419 GLY A CA 1
ATOM 3237 C C . GLY A 1 419 ? -10.293 -30.540 -4.553 1.00 38.97 419 GLY A C 1
ATOM 3238 O O . GLY A 1 419 ? -10.007 -29.389 -4.895 1.00 38.97 419 GLY A O 1
ATOM 3239 N N . PRO A 1 420 ? -9.330 -31.455 -4.310 1.00 38.50 420 PRO A N 1
ATOM 3240 C CA . PRO A 1 420 ? -7.906 -31.132 -4.419 1.00 38.50 420 PRO A CA 1
ATOM 3241 C C . PRO A 1 420 ? -7.637 -30.460 -5.766 1.00 38.50 420 PRO A C 1
ATOM 3243 O O . PRO A 1 420 ? -8.082 -30.958 -6.801 1.00 38.50 420 PRO A O 1
ATOM 3246 N N . ALA A 1 421 ? -6.995 -29.289 -5.708 1.00 40.94 421 ALA A N 1
ATOM 3247 C CA . ALA A 1 421 ? -6.756 -28.435 -6.861 1.00 40.94 421 ALA A CA 1
ATOM 3248 C C . ALA A 1 421 ? -6.238 -29.277 -8.039 1.00 40.94 421 ALA A C 1
ATOM 3250 O O . ALA A 1 421 ? -5.314 -30.070 -7.828 1.00 40.94 421 ALA A O 1
ATOM 3251 N N . PRO A 1 422 ? -6.798 -29.140 -9.257 1.00 39.06 422 PRO A N 1
ATOM 3252 C CA . PRO A 1 422 ? -6.115 -29.675 -10.419 1.00 39.06 422 PRO A CA 1
ATOM 3253 C C . PRO A 1 422 ? -4.734 -29.029 -10.441 1.00 39.06 422 PRO A C 1
ATOM 3255 O O . PRO A 1 422 ? -4.613 -27.819 -10.239 1.00 39.06 422 PRO A O 1
ATOM 3258 N N . ASP A 1 423 ? -3.714 -29.868 -10.592 1.00 36.00 423 ASP A N 1
ATOM 3259 C CA . ASP A 1 423 ? -2.316 -29.479 -10.673 1.00 36.00 423 ASP A CA 1
ATOM 3260 C C . ASP A 1 423 ? -2.201 -28.293 -11.634 1.00 36.00 423 ASP A C 1
ATOM 3262 O O . ASP A 1 423 ? -2.379 -28.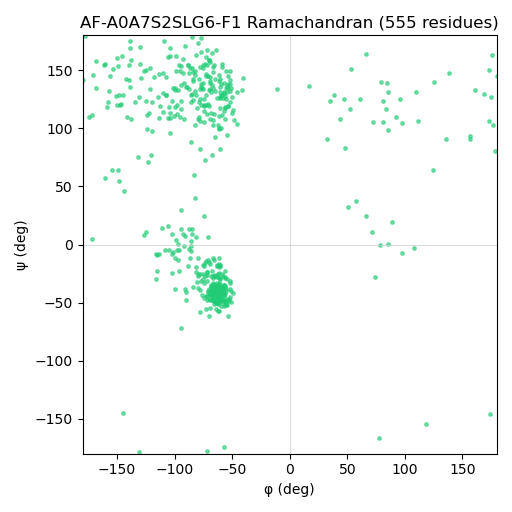435 -12.848 1.00 36.00 423 ASP A O 1
ATOM 3266 N N . ALA A 1 424 ? -2.026 -27.097 -11.065 1.00 38.94 424 ALA A N 1
ATOM 3267 C CA . ALA A 1 424 ? -1.917 -25.854 -11.802 1.00 38.94 424 ALA A CA 1
ATOM 3268 C C . ALA A 1 424 ? -0.536 -25.842 -12.452 1.00 38.94 424 ALA A C 1
ATOM 3270 O O . ALA A 1 424 ? 0.381 -25.129 -12.043 1.00 38.94 424 ALA A O 1
ATOM 3271 N N . THR A 1 425 ? -0.390 -26.672 -13.478 1.00 37.31 425 THR A N 1
ATOM 3272 C CA . THR A 1 425 ? 0.640 -26.510 -14.482 1.00 37.31 425 THR A CA 1
ATOM 3273 C C . THR A 1 425 ? 0.355 -25.171 -15.136 1.00 37.31 425 THR A C 1
ATOM 3275 O O . THR A 1 425 ? -0.564 -25.009 -15.938 1.00 37.31 425 THR A O 1
ATOM 3278 N N . LEU A 1 426 ? 1.116 -24.168 -14.690 1.00 43.66 426 LEU A N 1
ATOM 3279 C CA . LEU A 1 426 ? 1.233 -22.880 -15.353 1.00 43.66 426 LEU A CA 1
ATOM 3280 C C . LEU A 1 426 ? 1.313 -23.145 -16.863 1.00 43.66 426 LEU A C 1
ATOM 3282 O O . LEU A 1 426 ? 2.099 -24.013 -17.261 1.00 43.66 426 LEU A O 1
ATOM 3286 N N . PRO A 1 427 ? 0.551 -22.431 -17.711 1.00 37.72 427 PRO A N 1
ATOM 3287 C CA . PRO A 1 427 ? 0.797 -22.508 -19.140 1.00 37.72 427 PRO A CA 1
ATOM 3288 C C . PRO A 1 427 ? 2.288 -22.221 -19.362 1.00 37.72 427 PRO A C 1
ATOM 3290 O O . PRO A 1 427 ? 2.816 -21.280 -18.750 1.00 37.72 427 PRO A O 1
ATOM 3293 N N . PRO A 1 428 ? 3.002 -23.039 -20.158 1.00 35.53 428 PRO A N 1
ATOM 3294 C CA . PRO A 1 428 ? 4.402 -22.785 -20.432 1.00 35.53 428 PRO A CA 1
ATOM 3295 C C . PRO A 1 428 ? 4.500 -21.377 -21.005 1.00 35.53 428 PRO A C 1
ATOM 3297 O O . PRO A 1 428 ? 3.896 -21.057 -22.030 1.00 35.53 428 PRO A O 1
ATOM 3300 N N . LEU A 1 429 ? 5.215 -20.514 -20.283 1.00 45.31 429 LEU A N 1
ATOM 3301 C CA . LEU A 1 429 ? 5.505 -19.171 -20.753 1.00 45.31 429 LEU A CA 1
ATOM 3302 C C . LEU A 1 429 ? 6.176 -19.302 -22.127 1.00 45.31 429 LEU A C 1
ATOM 3304 O O . LEU A 1 429 ? 7.076 -20.139 -22.266 1.00 45.31 429 LEU A O 1
ATOM 3308 N N . PRO A 1 430 ? 5.768 -18.509 -23.134 1.00 39.00 430 PRO A N 1
ATOM 3309 C CA . PRO A 1 430 ? 6.452 -18.515 -24.416 1.00 39.00 430 PRO A CA 1
ATOM 3310 C C . PRO A 1 430 ? 7.945 -18.253 -24.172 1.00 39.00 430 PRO A C 1
ATOM 3312 O O . PRO A 1 430 ? 8.282 -17.408 -23.331 1.00 39.00 430 PRO A O 1
ATOM 3315 N N . PRO A 1 431 ? 8.847 -18.997 -24.837 1.00 33.81 431 PRO A N 1
ATOM 3316 C CA . PRO A 1 431 ? 10.273 -18.828 -24.636 1.00 33.81 431 PRO A CA 1
ATOM 3317 C C . PRO A 1 431 ? 10.639 -17.371 -24.903 1.00 33.81 431 PRO A C 1
ATOM 3319 O O . PRO A 1 431 ? 10.295 -16.814 -25.945 1.00 33.81 431 PRO A O 1
ATOM 3322 N N . LEU A 1 432 ? 11.334 -16.759 -23.942 1.00 40.09 432 LEU A N 1
ATOM 3323 C CA . LEU A 1 432 ? 11.985 -15.474 -24.143 1.00 40.09 432 LEU A CA 1
ATOM 3324 C C . LEU A 1 432 ? 12.916 -15.644 -25.343 1.00 40.09 432 LEU A C 1
ATOM 3326 O O . LEU A 1 432 ? 13.930 -16.339 -25.253 1.00 40.09 432 LEU A O 1
ATOM 3330 N N . THR A 1 433 ? 12.559 -15.047 -26.478 1.00 31.00 433 THR A N 1
ATOM 3331 C CA . THR A 1 433 ? 13.475 -14.909 -27.602 1.00 31.00 433 THR A CA 1
ATOM 3332 C C . THR A 1 433 ? 14.640 -14.074 -27.097 1.00 31.00 433 THR A C 1
ATOM 3334 O O . THR A 1 433 ? 14.532 -12.857 -26.956 1.00 31.00 433 THR A O 1
ATOM 3337 N N . ARG A 1 434 ? 15.749 -14.736 -26.759 1.00 31.91 434 ARG A N 1
ATOM 3338 C CA . ARG A 1 434 ? 17.030 -14.058 -26.607 1.00 31.91 434 ARG A CA 1
ATOM 3339 C C . ARG A 1 434 ? 17.292 -13.355 -27.934 1.00 31.91 434 ARG A C 1
ATOM 3341 O O . ARG A 1 434 ? 17.390 -14.025 -28.961 1.00 31.91 434 ARG A O 1
ATOM 3348 N N . SER A 1 435 ? 17.397 -12.029 -27.917 1.00 31.50 435 SER A N 1
ATOM 3349 C CA . SER A 1 435 ? 18.062 -11.321 -29.009 1.00 31.50 435 SER A CA 1
ATOM 3350 C C . SER A 1 435 ? 19.439 -11.961 -29.217 1.00 31.50 435 SER A C 1
ATOM 3352 O O . SER A 1 435 ? 20.084 -12.320 -28.224 1.00 31.50 435 SER A O 1
ATOM 3354 N N . PRO A 1 436 ? 19.874 -12.173 -30.469 1.00 32.19 436 PRO A N 1
ATOM 3355 C CA . PRO A 1 436 ? 21.133 -12.845 -30.741 1.00 32.19 436 PRO A CA 1
ATOM 3356 C C . PRO A 1 436 ? 22.265 -12.037 -30.110 1.00 32.19 436 PRO A C 1
ATOM 3358 O O . PRO A 1 436 ? 22.467 -10.869 -30.432 1.00 32.19 436 PRO A O 1
ATOM 3361 N N . ALA A 1 437 ? 22.957 -12.666 -29.162 1.00 34.06 437 ALA A N 1
ATOM 3362 C CA . ALA A 1 437 ? 24.182 -12.142 -28.596 1.00 34.06 437 ALA A CA 1
ATOM 3363 C C . ALA A 1 437 ? 25.204 -11.975 -29.726 1.00 34.06 437 ALA A C 1
ATOM 3365 O O . ALA A 1 437 ? 25.449 -12.910 -30.492 1.00 34.06 437 ALA A O 1
ATOM 3366 N N . GLU A 1 438 ? 25.786 -10.784 -29.815 1.00 38.16 438 GLU A N 1
ATOM 3367 C CA . GLU A 1 438 ? 27.000 -10.546 -30.579 1.00 38.16 438 GLU A CA 1
ATOM 3368 C C . GLU A 1 438 ? 28.086 -11.527 -30.114 1.00 38.16 438 GLU A C 1
ATOM 3370 O O . GLU A 1 438 ? 28.309 -11.731 -28.917 1.00 38.16 438 GLU A O 1
ATOM 3375 N N . ASN A 1 439 ? 28.724 -12.171 -31.089 1.00 34.50 439 ASN A N 1
ATOM 3376 C CA . ASN A 1 439 ? 29.837 -13.090 -30.887 1.00 34.50 439 ASN A CA 1
ATOM 3377 C C . ASN A 1 439 ? 30.956 -12.424 -30.064 1.00 34.50 439 ASN A C 1
ATOM 3379 O O . ASN A 1 439 ? 31.374 -11.316 -30.411 1.00 34.50 439 ASN A O 1
ATOM 3383 N N . PRO A 1 440 ? 31.532 -13.092 -29.049 1.00 35.94 440 PRO A N 1
ATOM 3384 C CA . PRO A 1 440 ? 32.781 -12.634 -28.469 1.00 35.94 440 PRO A CA 1
ATOM 3385 C C . PRO A 1 440 ? 33.921 -12.967 -29.439 1.00 35.94 440 PRO A C 1
ATOM 3387 O O . PRO A 1 440 ? 34.153 -14.128 -29.776 1.00 35.94 440 PRO A O 1
ATOM 3390 N N . ALA A 1 441 ? 34.618 -11.934 -29.908 1.00 33.03 441 ALA A N 1
ATOM 3391 C CA . ALA A 1 441 ? 35.832 -12.072 -30.699 1.00 33.03 441 ALA A CA 1
ATOM 3392 C C . ALA A 1 441 ? 36.929 -12.807 -29.903 1.00 33.03 441 ALA A C 1
ATOM 3394 O O . ALA A 1 441 ? 37.224 -12.459 -28.757 1.00 33.03 441 ALA A O 1
ATOM 3395 N N . GLU A 1 442 ? 37.539 -13.810 -30.536 1.00 32.34 442 GLU A N 1
ATOM 3396 C CA . GLU A 1 442 ? 38.777 -14.453 -30.090 1.00 32.34 442 GLU A CA 1
ATOM 3397 C C . GLU A 1 442 ? 39.983 -13.489 -30.145 1.00 32.34 442 GLU A C 1
ATOM 3399 O O . GLU A 1 442 ? 40.002 -12.557 -30.956 1.00 32.34 442 GLU A O 1
ATOM 3404 N N . PRO A 1 443 ? 41.028 -13.712 -29.322 1.00 37.31 443 PRO A N 1
ATOM 3405 C CA . PRO A 1 443 ? 42.189 -12.835 -29.255 1.00 37.31 443 PRO A CA 1
ATOM 3406 C C . PRO A 1 443 ? 43.233 -13.200 -30.323 1.00 37.31 443 PRO A C 1
ATOM 3408 O O . PRO A 1 443 ? 43.776 -14.305 -30.335 1.00 37.31 443 PRO A O 1
ATOM 3411 N N . LEU A 1 444 ? 43.584 -12.245 -31.188 1.00 31.69 444 LEU A N 1
ATOM 3412 C CA . LEU A 1 444 ? 44.702 -12.385 -32.125 1.00 31.69 444 LEU A CA 1
ATOM 3413 C C . LEU A 1 444 ? 46.050 -12.137 -31.429 1.00 31.69 444 LEU A C 1
ATOM 3415 O O . LEU A 1 444 ? 46.301 -11.072 -30.867 1.00 31.69 444 LEU A O 1
ATOM 3419 N N . ARG A 1 445 ? 46.919 -13.151 -31.510 1.00 32.03 445 ARG A N 1
ATOM 3420 C CA . ARG A 1 445 ? 48.356 -13.111 -31.206 1.00 32.03 445 ARG A CA 1
ATOM 3421 C C . ARG A 1 445 ? 49.148 -12.414 -32.321 1.00 32.03 445 ARG A C 1
ATOM 3423 O O . ARG A 1 445 ? 48.785 -12.461 -33.491 1.00 32.03 445 ARG A O 1
ATOM 3430 N N . GLU A 1 446 ? 50.264 -11.824 -31.905 1.00 34.22 446 GLU A N 1
ATOM 3431 C CA . GLU A 1 446 ? 51.263 -11.067 -32.666 1.00 34.22 446 GLU A CA 1
ATOM 3432 C C . GLU A 1 446 ? 51.859 -11.782 -33.895 1.00 34.22 446 GLU A C 1
ATOM 3434 O O . GLU A 1 446 ? 52.200 -12.961 -33.842 1.00 34.22 446 GLU A O 1
ATOM 3439 N N . SER A 1 447 ? 52.145 -11.015 -34.955 1.00 30.30 447 SER A N 1
ATOM 3440 C CA . SER A 1 447 ? 53.466 -10.991 -35.616 1.00 30.30 447 SER A CA 1
ATOM 3441 C C . SER A 1 447 ? 53.551 -9.819 -36.606 1.00 30.30 447 SER A C 1
ATOM 3443 O O . SER A 1 447 ? 52.608 -9.531 -37.338 1.00 30.30 447 SER A O 1
ATOM 3445 N N . GLY A 1 448 ? 54.668 -9.088 -36.581 1.00 28.56 448 GLY A N 1
ATOM 3446 C CA . GLY A 1 448 ? 54.900 -7.908 -37.417 1.00 28.56 448 GLY A CA 1
ATOM 3447 C C . GLY A 1 448 ? 55.745 -8.173 -38.665 1.00 28.56 448 GLY A C 1
ATOM 3448 O O . GLY A 1 448 ? 56.486 -9.149 -38.704 1.00 28.56 448 GLY A O 1
ATOM 3449 N N . LYS A 1 449 ? 55.683 -7.252 -39.640 1.00 30.66 449 LYS A N 1
ATOM 3450 C CA . LYS A 1 449 ? 56.828 -6.567 -40.293 1.00 30.66 449 LYS A CA 1
ATOM 3451 C C . LYS A 1 449 ? 56.409 -5.773 -41.547 1.00 30.66 449 LYS A C 1
ATOM 3453 O O . LYS A 1 449 ? 55.799 -6.307 -42.456 1.00 30.66 449 LYS A O 1
ATOM 3458 N N . GLU A 1 450 ? 56.860 -4.515 -41.554 1.00 30.84 450 GLU A N 1
ATOM 3459 C CA . GLU A 1 450 ? 57.459 -3.720 -42.648 1.00 30.84 450 GLU A CA 1
ATOM 3460 C C . GLU A 1 450 ? 56.746 -3.361 -43.986 1.00 30.84 450 GLU A C 1
ATOM 3462 O O . GLU A 1 450 ? 56.488 -4.196 -44.839 1.00 30.84 450 GLU A O 1
ATOM 3467 N N . ARG A 1 451 ? 56.745 -2.025 -44.211 1.00 30.59 451 ARG A N 1
ATOM 3468 C CA . ARG A 1 451 ? 57.142 -1.227 -45.411 1.00 30.59 451 ARG A CA 1
ATOM 3469 C C . ARG A 1 451 ? 56.127 -0.819 -46.510 1.00 30.59 451 ARG A C 1
ATOM 3471 O O . ARG A 1 451 ? 55.770 -1.587 -47.384 1.00 30.59 451 ARG A O 1
ATOM 3478 N N . ARG A 1 452 ? 55.864 0.506 -46.504 1.00 29.52 452 ARG A N 1
ATOM 3479 C CA . ARG A 1 452 ? 55.837 1.541 -47.583 1.00 29.52 452 ARG A CA 1
ATOM 3480 C C . ARG A 1 452 ? 55.362 1.170 -49.009 1.00 29.52 452 ARG A C 1
ATOM 3482 O O . ARG A 1 452 ? 56.078 0.472 -49.709 1.00 29.52 452 ARG A O 1
ATOM 3489 N N . HIS A 1 453 ? 54.346 1.870 -49.538 1.00 29.61 453 HIS A N 1
ATOM 3490 C CA . HIS A 1 453 ? 54.449 3.045 -50.442 1.00 29.61 453 HIS A CA 1
ATOM 3491 C C . HIS A 1 453 ? 53.054 3.518 -50.935 1.00 29.61 453 HIS A C 1
ATOM 3493 O O . HIS A 1 453 ? 52.054 2.831 -50.785 1.00 29.61 453 HIS A O 1
ATOM 3499 N N . SER A 1 454 ? 53.031 4.749 -51.450 1.00 25.05 454 SER A N 1
ATOM 3500 C CA . SER A 1 454 ? 51.939 5.653 -51.854 1.00 25.05 454 SER A CA 1
ATOM 3501 C C . SER A 1 454 ? 50.944 5.179 -52.930 1.00 25.05 454 SER A C 1
ATOM 3503 O O . SER A 1 454 ? 51.375 4.532 -53.877 1.00 25.05 454 SER A O 1
ATOM 3505 N N . ALA A 1 455 ? 49.701 5.693 -52.895 1.00 25.27 455 ALA A N 1
ATOM 3506 C CA . ALA A 1 455 ? 49.116 6.637 -53.883 1.00 25.27 455 ALA A CA 1
ATOM 3507 C C . ALA A 1 455 ? 47.561 6.666 -53.831 1.00 25.27 455 ALA A C 1
ATOM 3509 O O . ALA A 1 455 ? 46.913 5.627 -53.818 1.00 25.27 455 ALA A O 1
ATOM 3510 N N . LEU A 1 456 ? 46.984 7.877 -53.818 1.00 25.77 456 LEU A N 1
ATOM 3511 C CA . LEU A 1 456 ? 45.600 8.231 -54.233 1.00 25.77 456 LEU A CA 1
ATOM 3512 C C . LEU A 1 456 ? 45.516 8.266 -55.790 1.00 25.77 456 LEU A C 1
ATOM 3514 O O . LEU A 1 456 ? 46.598 8.160 -56.377 1.00 25.77 456 LEU A O 1
ATOM 3518 N N . PRO A 1 457 ? 44.375 8.517 -56.507 1.00 36.22 457 PRO A N 1
ATOM 3519 C CA . PRO A 1 457 ? 43.055 9.107 -56.134 1.00 36.22 457 PRO A CA 1
ATOM 3520 C C . PRO A 1 457 ? 41.837 8.451 -56.904 1.00 36.22 457 PRO A C 1
ATOM 3522 O O . PRO A 1 457 ? 41.981 7.298 -57.300 1.00 36.22 457 PRO A O 1
ATOM 3525 N N . PRO A 1 458 ? 40.720 9.135 -57.302 1.00 38.16 458 PRO A N 1
ATOM 3526 C CA . PRO A 1 458 ? 39.654 9.868 -56.565 1.00 38.16 458 PRO A CA 1
ATOM 3527 C C . PRO A 1 458 ? 38.177 9.506 -56.958 1.00 38.16 458 PRO A C 1
ATOM 3529 O O . PRO A 1 458 ? 37.936 8.807 -57.935 1.00 38.16 458 PRO A O 1
ATOM 3532 N N . SER A 1 459 ? 37.217 10.195 -56.297 1.00 25.12 459 SER A N 1
ATOM 3533 C CA . SER A 1 459 ? 35.856 10.605 -56.764 1.00 25.12 459 SER A CA 1
ATOM 3534 C C . SER A 1 459 ? 34.753 9.520 -56.750 1.00 25.12 459 SER A C 1
ATOM 3536 O O . SER A 1 459 ? 35.022 8.377 -57.071 1.00 25.12 459 SER A O 1
ATOM 3538 N N . VAL A 1 460 ? 33.485 9.745 -56.366 1.00 26.88 460 VAL A N 1
ATOM 3539 C CA . VAL A 1 460 ? 32.538 10.817 -56.739 1.00 26.88 460 VAL A CA 1
ATOM 3540 C C . VAL A 1 460 ? 31.467 10.999 -55.645 1.00 26.88 460 VAL A C 1
ATOM 3542 O O . VAL A 1 460 ? 31.007 10.032 -55.040 1.00 26.88 460 VAL A O 1
ATOM 3545 N N . ALA A 1 461 ? 31.048 12.248 -55.436 1.00 23.75 461 ALA A N 1
ATOM 3546 C CA . ALA A 1 461 ? 29.956 12.674 -54.568 1.00 23.75 461 ALA A CA 1
ATOM 3547 C C . ALA A 1 461 ? 28.702 13.094 -55.368 1.00 23.75 461 ALA A C 1
ATOM 3549 O O . ALA A 1 461 ? 28.811 13.507 -56.518 1.00 23.75 461 ALA A O 1
ATOM 3550 N N . ALA A 1 462 ? 27.572 13.113 -54.650 1.00 23.81 462 ALA A N 1
ATOM 3551 C CA . ALA A 1 462 ? 26.397 13.984 -54.802 1.00 23.81 462 ALA A CA 1
ATOM 3552 C C . ALA A 1 462 ? 25.320 13.667 -55.867 1.00 23.81 462 ALA A C 1
ATOM 3554 O O . ALA A 1 462 ? 25.555 13.681 -57.070 1.00 23.81 462 ALA A O 1
ATOM 3555 N N . LEU A 1 463 ? 24.083 13.529 -55.371 1.00 26.20 463 LEU A N 1
ATOM 3556 C CA . LEU A 1 463 ? 22.810 13.723 -56.078 1.00 26.20 463 LEU A CA 1
ATOM 3557 C C . LEU A 1 463 ? 21.825 14.497 -55.155 1.00 26.20 463 LEU A C 1
ATOM 3559 O O . LEU A 1 463 ? 22.067 14.559 -53.948 1.00 26.20 463 LEU A O 1
ATOM 3563 N N . PRO A 1 464 ? 20.785 15.156 -55.713 1.00 32.72 464 PRO A N 1
ATOM 3564 C CA . PRO A 1 464 ? 20.440 16.556 -55.414 1.00 32.72 464 PRO A CA 1
ATOM 3565 C C . PRO A 1 464 ? 19.150 16.760 -54.583 1.00 32.72 464 PRO A C 1
ATOM 3567 O O . PRO A 1 464 ? 18.420 15.799 -54.337 1.00 32.72 464 PRO A O 1
ATOM 3570 N N . PRO A 1 465 ? 18.824 18.016 -54.193 1.00 30.58 465 PRO A N 1
ATOM 3571 C CA . PRO A 1 465 ? 17.542 18.375 -53.588 1.00 30.58 465 PRO A CA 1
ATOM 3572 C C . PRO A 1 465 ? 16.483 18.715 -54.654 1.00 30.58 465 PRO A C 1
ATOM 3574 O O . PRO A 1 465 ? 16.804 19.278 -55.701 1.00 30.58 465 PRO A O 1
ATOM 3577 N N . LEU A 1 466 ? 15.211 18.423 -54.366 1.00 28.66 466 LEU A N 1
ATOM 3578 C CA . LEU A 1 466 ? 14.061 18.874 -55.155 1.00 28.66 466 LEU A CA 1
ATOM 3579 C C . LEU A 1 466 ? 13.250 19.913 -54.369 1.00 28.66 466 LEU A C 1
ATOM 3581 O O . LEU A 1 466 ? 12.911 19.708 -53.205 1.00 28.66 466 LEU A O 1
ATOM 3585 N N . SER A 1 467 ? 12.977 21.023 -55.051 1.00 30.39 467 SER A N 1
ATOM 3586 C CA . SER A 1 467 ? 12.159 22.170 -54.639 1.00 30.39 467 SER A CA 1
ATOM 3587 C C . SER A 1 467 ? 10.678 22.004 -55.051 1.00 30.39 467 SER A C 1
ATOM 3589 O O . SER A 1 467 ? 10.363 21.064 -55.784 1.00 30.39 467 SER A O 1
ATOM 3591 N N . PRO A 1 468 ? 9.770 22.890 -54.582 1.00 48.28 468 PRO A N 1
ATOM 3592 C CA . PRO A 1 468 ? 8.316 22.701 -54.586 1.00 48.28 468 PRO A CA 1
ATOM 3593 C C . PRO A 1 468 ? 7.586 23.506 -55.678 1.00 48.28 468 PRO A C 1
ATOM 3595 O O . PRO A 1 468 ? 8.126 24.489 -56.161 1.00 48.28 468 PRO A O 1
ATOM 3598 N N . GLU A 1 469 ? 6.344 23.116 -55.990 1.00 29.55 469 GLU A N 1
ATOM 3599 C CA . GLU A 1 469 ? 5.233 23.866 -56.630 1.00 29.55 469 GLU A CA 1
ATOM 3600 C C . GLU A 1 469 ? 4.048 22.863 -56.713 1.00 29.55 469 GLU A C 1
ATOM 3602 O O . GLU A 1 469 ? 4.289 21.673 -56.879 1.00 29.55 469 GLU A O 1
ATOM 3607 N N . GLY A 1 470 ? 2.752 23.135 -56.522 1.00 27.23 470 GLY A N 1
ATOM 3608 C CA . GLY A 1 470 ? 1.920 24.335 -56.640 1.00 27.23 470 GLY A CA 1
ATOM 3609 C C . GLY A 1 470 ? 0.728 24.021 -57.581 1.00 27.23 470 GLY A C 1
ATOM 3610 O O . GLY A 1 470 ? 0.944 23.372 -58.596 1.00 27.23 470 GLY A O 1
ATOM 3611 N N . SER A 1 471 ? -0.491 24.509 -57.268 1.00 27.64 471 SER A N 1
ATOM 3612 C CA . SER A 1 471 ? -1.791 24.455 -58.020 1.00 27.64 471 SER A CA 1
ATOM 3613 C C . SER A 1 471 ? -2.786 23.336 -57.602 1.00 27.64 471 SER A C 1
ATOM 3615 O O . SER A 1 471 ? -2.464 22.159 -57.684 1.00 27.64 471 SER A O 1
ATOM 3617 N N . THR A 1 472 ? -3.893 23.585 -56.869 1.00 27.64 472 THR A N 1
ATOM 3618 C CA . THR A 1 472 ? -5.189 24.313 -57.069 1.00 27.64 472 THR A CA 1
ATOM 3619 C C . THR A 1 472 ? -6.316 23.517 -57.754 1.00 27.64 472 THR A C 1
ATOM 3621 O O . THR A 1 472 ? -6.074 22.909 -58.788 1.00 27.64 472 THR A O 1
ATOM 3624 N N . SER A 1 473 ? -7.552 23.689 -57.225 1.00 27.81 473 SER A N 1
ATOM 3625 C CA . SER A 1 473 ? -8.908 23.391 -57.777 1.00 27.81 473 SER A CA 1
ATOM 3626 C C . SER A 1 473 ? -9.617 22.210 -57.075 1.00 27.81 473 SER A C 1
ATOM 3628 O O . SER A 1 473 ? -9.013 21.161 -56.928 1.00 27.81 473 SER A O 1
ATOM 3630 N N . THR A 1 474 ? -10.874 22.225 -56.609 1.00 29.42 474 THR A N 1
ATOM 3631 C CA . THR A 1 474 ? -11.986 23.196 -56.571 1.00 29.42 474 THR A CA 1
ATOM 3632 C C . THR A 1 474 ? -13.076 22.670 -55.619 1.00 29.42 474 THR A C 1
ATOM 3634 O O . THR A 1 474 ? -13.183 21.473 -55.374 1.00 29.42 474 THR A O 1
ATOM 3637 N N . ALA A 1 475 ? -13.895 23.602 -55.134 1.00 29.00 475 ALA A N 1
ATOM 3638 C CA . ALA A 1 475 ? -15.086 23.493 -54.290 1.00 29.00 475 ALA A CA 1
ATOM 3639 C C . ALA A 1 475 ? -16.081 22.342 -54.567 1.00 29.00 475 ALA A C 1
ATOM 3641 O O . ALA A 1 475 ? -16.452 22.116 -55.714 1.00 29.00 475 ALA A O 1
ATOM 3642 N N . THR A 1 476 ? -16.672 21.774 -53.501 1.00 29.44 476 THR A N 1
ATOM 3643 C CA . THR A 1 476 ? -18.134 21.560 -53.392 1.00 29.44 476 THR A CA 1
ATOM 3644 C C . THR A 1 476 ? -18.568 21.412 -51.918 1.00 29.44 476 THR A C 1
ATOM 3646 O O . THR A 1 476 ? -18.098 20.538 -51.200 1.00 29.44 476 THR A O 1
ATOM 3649 N N . ALA A 1 477 ? -19.489 22.267 -51.483 1.00 30.95 477 ALA A N 1
ATOM 3650 C CA . ALA A 1 477 ? -20.410 22.133 -50.342 1.00 30.95 477 ALA A CA 1
ATOM 3651 C C . ALA A 1 477 ? -21.772 22.690 -50.844 1.00 30.95 477 ALA A C 1
ATOM 3653 O O . ALA A 1 477 ? -21.745 23.337 -51.898 1.00 30.95 477 ALA A O 1
ATOM 3654 N N . PRO A 1 478 ? -22.940 22.549 -50.172 1.00 46.06 478 PRO A N 1
ATOM 3655 C CA . PRO A 1 478 ? -23.171 22.093 -48.794 1.00 46.06 478 PRO A CA 1
ATOM 3656 C C . PRO A 1 478 ? -24.390 21.148 -48.612 1.00 46.06 478 PRO A C 1
ATOM 3658 O O . PRO A 1 478 ? -25.209 20.967 -49.507 1.00 46.06 478 PRO A O 1
ATOM 3661 N N . ALA A 1 479 ? -24.581 20.629 -47.395 1.00 30.48 479 ALA A N 1
ATOM 3662 C CA . ALA A 1 479 ? -25.909 20.272 -46.891 1.00 30.48 479 ALA A CA 1
ATOM 3663 C C . ALA A 1 479 ? -25.979 20.519 -45.375 1.00 30.48 479 ALA A C 1
ATOM 3665 O O . ALA A 1 479 ? -25.188 19.989 -44.599 1.00 30.48 479 ALA A O 1
ATOM 3666 N N . ALA A 1 480 ? -26.914 21.384 -44.988 1.00 31.44 480 ALA A N 1
ATOM 3667 C CA . ALA A 1 480 ? -27.282 21.711 -43.617 1.00 31.44 480 ALA A CA 1
ATOM 3668 C C . ALA A 1 480 ? -28.072 20.565 -42.958 1.00 31.44 480 ALA A C 1
ATOM 3670 O O . ALA A 1 480 ? -28.681 19.776 -43.674 1.00 31.44 480 ALA A O 1
ATOM 3671 N N . VAL A 1 481 ? -28.146 20.543 -41.616 1.00 29.52 481 VAL A N 1
ATOM 3672 C CA . VAL A 1 481 ? -29.413 20.560 -40.843 1.00 29.52 481 VAL A CA 1
ATOM 3673 C C . VAL A 1 481 ? -29.170 20.405 -39.323 1.00 29.52 481 VAL A C 1
ATOM 3675 O O . VAL A 1 481 ? -28.583 19.436 -38.859 1.00 29.52 481 VAL A O 1
ATOM 3678 N N . ARG A 1 482 ? -29.747 21.379 -38.598 1.00 29.84 482 ARG A N 1
ATOM 3679 C CA . ARG A 1 482 ? -30.314 21.412 -37.228 1.00 29.84 482 ARG A CA 1
ATOM 3680 C C . ARG A 1 482 ? -29.435 21.368 -35.968 1.00 29.84 482 ARG A C 1
ATOM 3682 O O . ARG A 1 482 ? -29.044 20.323 -35.465 1.00 29.84 482 ARG A O 1
ATOM 3689 N N . GLN A 1 483 ? -29.358 22.561 -35.369 1.00 27.73 483 GLN A N 1
ATOM 3690 C CA . GLN A 1 483 ? -29.356 22.821 -33.929 1.00 27.73 483 GLN A CA 1
ATOM 3691 C C . GLN A 1 483 ? -30.660 22.343 -33.261 1.00 27.73 483 GLN A C 1
ATOM 3693 O O . GLN A 1 483 ? -31.742 22.479 -33.837 1.00 27.73 483 GLN A O 1
ATOM 3698 N N . VAL A 1 484 ? -30.543 21.868 -32.020 1.00 31.39 484 VAL A N 1
ATOM 3699 C CA . VAL A 1 484 ? -31.623 21.802 -31.026 1.00 31.39 484 VAL A CA 1
ATOM 3700 C C . VAL A 1 484 ? -31.077 22.412 -29.731 1.00 31.39 484 VAL A C 1
ATOM 3702 O O . VAL A 1 484 ? -29.996 22.042 -29.275 1.00 31.39 484 VAL A O 1
ATOM 3705 N N . GLU A 1 485 ? -31.807 23.389 -29.198 1.00 28.69 485 GLU A N 1
ATOM 3706 C CA . GLU A 1 485 ? -31.518 24.150 -27.980 1.00 28.69 485 GLU A CA 1
ATOM 3707 C C . GLU A 1 485 ? -31.990 23.427 -26.701 1.00 28.69 485 GLU A C 1
ATOM 3709 O O . GLU A 1 485 ? -33.079 22.863 -26.701 1.00 28.69 485 GLU A O 1
ATOM 3714 N N . ALA A 1 486 ? -31.169 23.552 -25.640 1.00 31.62 486 ALA A N 1
ATOM 3715 C CA . ALA A 1 486 ? -31.445 23.719 -24.190 1.00 31.62 486 ALA A CA 1
ATOM 3716 C C . ALA A 1 486 ? -32.380 22.716 -23.437 1.00 31.62 486 ALA A C 1
ATOM 3718 O O . ALA A 1 486 ? -33.283 22.140 -24.033 1.00 31.62 486 ALA A O 1
ATOM 3719 N N . PRO A 1 487 ? -32.202 22.481 -22.108 1.00 32.69 487 PRO A N 1
ATOM 3720 C CA . PRO A 1 487 ? -32.362 23.526 -21.083 1.00 32.69 487 PRO A CA 1
ATOM 3721 C C . PRO A 1 487 ? -31.329 23.514 -19.935 1.00 32.69 487 PRO A C 1
ATOM 3723 O O . PRO A 1 487 ? -30.746 22.491 -19.579 1.00 32.69 487 PRO A O 1
ATOM 3726 N N . GLY A 1 488 ? -31.125 24.692 -19.335 1.00 27.97 488 GLY A N 1
ATOM 3727 C CA . GLY A 1 488 ? -30.302 24.890 -18.139 1.00 27.97 488 GLY A CA 1
ATOM 3728 C C . GLY A 1 488 ? -30.988 24.443 -16.836 1.00 27.97 488 GLY A C 1
ATOM 3729 O O . GLY A 1 488 ? -32.202 24.238 -16.816 1.00 27.97 488 GLY A O 1
ATOM 3730 N N . PRO A 1 489 ? -30.231 24.301 -15.734 1.00 33.91 489 PRO A N 1
ATOM 3731 C CA . PRO A 1 489 ? -30.790 23.952 -14.434 1.00 33.91 489 PRO A CA 1
ATOM 3732 C C . PRO A 1 489 ? -31.233 25.189 -13.621 1.00 33.91 489 PRO A C 1
ATOM 3734 O O . PRO A 1 489 ? -30.710 26.289 -13.821 1.00 33.91 489 PRO A O 1
ATOM 3737 N N . PRO A 1 490 ? -32.201 25.020 -12.699 1.00 34.28 490 PRO A N 1
ATOM 3738 C CA . PRO A 1 490 ? -32.916 26.117 -12.061 1.00 34.28 490 PRO A CA 1
ATOM 3739 C C . PRO A 1 490 ? -32.197 26.718 -10.847 1.00 34.28 490 PRO A C 1
ATOM 3741 O O . PRO A 1 490 ? -31.537 26.037 -10.062 1.00 34.28 490 PRO A O 1
ATOM 3744 N N . LEU A 1 491 ? -32.439 28.018 -10.676 1.00 26.45 491 LEU A N 1
ATOM 3745 C CA . LEU A 1 491 ? -32.271 28.787 -9.447 1.00 26.45 491 LEU A CA 1
ATOM 3746 C C . LEU A 1 491 ? -33.253 28.302 -8.370 1.00 26.45 491 LEU A C 1
ATOM 3748 O O . LEU A 1 491 ? -34.459 28.257 -8.609 1.00 26.45 491 LEU A O 1
ATOM 3752 N N . LEU A 1 492 ? -32.752 28.063 -7.158 1.00 28.16 492 LEU A N 1
ATOM 3753 C CA . LEU A 1 492 ? -33.541 28.157 -5.932 1.00 28.16 492 LEU A CA 1
ATOM 3754 C C . LEU A 1 492 ? -32.877 29.172 -5.001 1.00 28.16 492 LEU A C 1
ATOM 3756 O O . LEU A 1 492 ? -31.764 28.983 -4.517 1.00 28.16 492 LEU A O 1
ATOM 3760 N N . ALA A 1 493 ? -33.595 30.272 -4.800 1.00 24.02 493 ALA A N 1
ATOM 3761 C CA . ALA A 1 493 ? -33.362 31.259 -3.766 1.00 24.02 493 ALA A CA 1
ATOM 3762 C C . ALA A 1 493 ? -33.992 30.789 -2.447 1.00 24.02 493 ALA A C 1
ATOM 3764 O O . ALA A 1 493 ? -35.049 30.159 -2.459 1.00 24.02 493 ALA A O 1
ATOM 3765 N N . GLY A 1 494 ? -33.402 31.184 -1.316 1.00 22.09 494 GLY A N 1
ATOM 3766 C CA . GLY A 1 494 ? -34.130 31.210 -0.050 1.00 22.09 494 GLY A CA 1
ATOM 3767 C C . GLY A 1 494 ? -33.277 31.133 1.210 1.00 22.09 494 GLY A C 1
ATOM 3768 O O . GLY A 1 494 ? -33.098 30.055 1.758 1.00 22.09 494 GLY A O 1
ATOM 3769 N N . GLY A 1 495 ? -32.885 32.302 1.726 1.00 21.88 495 GLY A N 1
ATOM 3770 C CA . GLY A 1 495 ? -32.879 32.543 3.171 1.00 21.88 495 GLY A CA 1
ATOM 3771 C C . GLY A 1 495 ? -31.519 32.695 3.851 1.00 21.88 495 GLY A C 1
ATOM 3772 O O . GLY A 1 495 ? -30.875 31.710 4.182 1.00 21.88 495 GLY A O 1
ATOM 3773 N N . GLY A 1 496 ? -31.185 33.937 4.221 1.00 21.14 496 GLY A N 1
ATOM 3774 C CA . GLY A 1 496 ? -30.704 34.164 5.586 1.00 21.14 496 GLY A CA 1
ATOM 3775 C C . GLY A 1 496 ? -29.488 35.070 5.795 1.00 21.14 496 GLY A C 1
ATOM 3776 O O . GLY A 1 496 ? -28.382 34.581 5.953 1.00 21.14 496 GLY A O 1
ATOM 3777 N N . ILE A 1 497 ? -29.780 36.362 5.989 1.00 23.56 497 ILE A N 1
ATOM 3778 C CA . ILE A 1 497 ? -29.192 37.250 7.014 1.00 23.56 497 ILE A CA 1
ATOM 3779 C C . ILE A 1 497 ? -27.806 37.873 6.728 1.00 23.56 497 ILE A C 1
ATOM 3781 O O . ILE A 1 497 ? -26.748 37.277 6.900 1.00 23.56 497 ILE A O 1
ATOM 3785 N N . CYS A 1 498 ? -27.868 39.170 6.404 1.00 20.03 498 CYS A N 1
ATOM 3786 C CA . CYS A 1 498 ? -26.813 40.174 6.537 1.00 20.03 498 CYS A CA 1
ATOM 3787 C C . CYS A 1 498 ? -26.376 40.378 7.997 1.00 20.03 498 CYS A C 1
ATOM 3789 O O . CYS A 1 498 ? -27.240 40.559 8.850 1.00 20.03 498 CYS A O 1
ATOM 3791 N N . VAL A 1 499 ? -25.070 40.553 8.236 1.00 23.52 499 VAL A N 1
ATOM 3792 C CA . VAL A 1 499 ? -24.546 41.553 9.189 1.00 23.52 499 VAL A CA 1
ATOM 3793 C C . VAL A 1 499 ? -23.296 42.205 8.583 1.00 23.52 499 VAL A C 1
ATOM 3795 O O . VAL A 1 499 ? -22.528 41.577 7.858 1.00 23.52 499 VAL A O 1
ATOM 3798 N N . GLN A 1 500 ? -23.197 43.506 8.830 1.00 23.16 500 GLN A N 1
ATOM 3799 C CA . GLN A 1 500 ? -22.392 44.530 8.179 1.00 23.16 500 GLN A CA 1
ATOM 3800 C C . GLN A 1 500 ? -20.871 44.402 8.348 1.00 23.16 500 GLN A C 1
ATOM 3802 O O . GLN A 1 500 ? -20.356 43.931 9.359 1.00 23.16 500 GLN A O 1
ATOM 3807 N N . ARG A 1 501 ? -20.182 44.936 7.331 1.00 21.12 501 ARG A N 1
ATOM 3808 C CA . ARG A 1 501 ? -18.850 45.544 7.410 1.00 21.12 501 ARG A CA 1
ATOM 3809 C C . ARG A 1 501 ? -18.854 46.687 8.426 1.00 21.12 501 ARG A C 1
ATOM 3811 O O . ARG A 1 501 ? -19.737 47.528 8.336 1.00 21.12 501 ARG A O 1
ATOM 3818 N N . ASP A 1 502 ? -17.789 46.781 9.212 1.00 23.27 502 ASP A N 1
ATOM 3819 C CA . ASP A 1 502 ? -17.190 48.065 9.567 1.00 23.27 502 ASP A CA 1
ATOM 3820 C C . ASP A 1 502 ? -15.667 47.958 9.403 1.00 23.27 502 ASP A C 1
ATOM 3822 O O . ASP A 1 502 ? -15.009 47.069 9.946 1.00 23.27 502 ASP A O 1
ATOM 3826 N N . GLU A 1 503 ? -15.139 48.844 8.560 1.00 23.31 503 GLU A N 1
ATOM 3827 C CA . GLU A 1 503 ? -13.733 49.242 8.510 1.00 23.31 503 GLU A CA 1
ATOM 3828 C C . GLU A 1 503 ? -13.480 50.359 9.545 1.00 23.31 503 GLU A C 1
ATOM 3830 O O . GLU A 1 503 ? -14.416 50.858 10.163 1.00 23.31 503 GLU A O 1
ATOM 3835 N N . ILE A 1 504 ? -12.218 50.811 9.627 1.00 24.67 504 ILE A N 1
ATOM 3836 C CA . ILE A 1 504 ? -11.625 51.868 10.479 1.00 24.67 504 ILE A CA 1
ATOM 3837 C C . ILE A 1 504 ? -10.980 51.281 11.757 1.00 24.67 504 ILE A C 1
ATOM 3839 O O . ILE A 1 504 ? -11.612 50.570 12.519 1.00 24.67 504 ILE A O 1
ATOM 3843 N N . GLY A 1 505 ? -9.708 51.520 12.086 1.00 24.78 505 GLY A N 1
ATOM 3844 C CA . GLY A 1 505 ? -8.737 52.444 11.519 1.00 24.78 505 GLY A CA 1
ATOM 3845 C C . GLY A 1 505 ? -7.366 52.337 12.198 1.00 24.78 505 GLY A C 1
ATOM 3846 O O . GLY A 1 505 ? -7.127 51.534 13.096 1.00 24.78 505 GLY A O 1
ATOM 3847 N N . VAL A 1 506 ? -6.470 53.170 11.685 1.00 24.73 506 VAL A N 1
ATOM 3848 C CA . VAL A 1 506 ? -5.051 53.347 12.005 1.00 24.73 506 VAL A CA 1
ATOM 3849 C C . VAL A 1 506 ? -4.817 53.769 13.464 1.00 24.73 506 VAL A C 1
ATOM 3851 O O . VAL A 1 506 ? -5.522 54.630 13.980 1.00 24.73 506 VAL A O 1
ATOM 3854 N N . GLY A 1 507 ? -3.750 53.254 14.086 1.00 24.53 507 GLY A N 1
ATOM 3855 C CA . GLY A 1 507 ? -3.192 53.794 15.331 1.00 24.53 507 GLY A CA 1
ATOM 3856 C C . GLY A 1 507 ? -1.902 53.077 15.732 1.00 24.53 507 GLY A C 1
ATOM 3857 O O . GLY A 1 507 ? -1.935 51.903 16.083 1.00 24.53 507 GLY A O 1
ATOM 3858 N N . GLY A 1 508 ? -0.761 53.763 15.620 1.00 23.11 508 GLY A N 1
ATOM 3859 C CA . GLY A 1 508 ? 0.558 53.235 15.974 1.00 23.11 508 GLY A CA 1
ATOM 3860 C C . GLY A 1 508 ? 0.861 53.264 17.476 1.00 23.11 508 GLY A C 1
ATOM 3861 O O . GLY A 1 508 ? 0.118 53.847 18.258 1.00 23.11 508 GLY A O 1
ATOM 3862 N N . GLY A 1 509 ? 1.997 52.674 17.862 1.00 24.44 509 GLY A N 1
ATOM 3863 C CA . GLY A 1 509 ? 2.558 52.847 19.205 1.00 24.44 509 GLY A CA 1
ATOM 3864 C C . GLY A 1 509 ? 3.487 51.724 19.670 1.00 24.44 509 GLY A C 1
ATOM 3865 O O . GLY A 1 509 ? 3.027 50.724 20.199 1.00 24.44 509 GLY A O 1
ATOM 3866 N N . GLY A 1 510 ? 4.782 51.941 19.433 1.00 24.03 510 GLY A N 1
ATOM 3867 C CA . GLY A 1 510 ? 5.968 51.591 20.232 1.00 24.03 510 GLY A CA 1
ATOM 3868 C C . GLY A 1 510 ? 5.947 50.561 21.376 1.00 24.03 510 GLY A C 1
ATOM 3869 O O . GLY A 1 510 ? 5.174 50.651 22.320 1.00 24.03 510 GLY A O 1
ATOM 3870 N N . ASP A 1 511 ? 7.011 49.751 21.322 1.00 26.58 511 ASP A N 1
ATOM 3871 C CA . ASP A 1 511 ? 7.920 49.360 22.410 1.00 26.58 511 ASP A CA 1
ATOM 3872 C C . ASP A 1 511 ? 7.609 48.191 23.359 1.00 26.58 511 ASP A C 1
ATOM 3874 O O . ASP A 1 511 ? 6.589 48.106 24.033 1.00 26.58 511 ASP A O 1
ATOM 3878 N N . GLY A 1 512 ? 8.642 47.345 23.509 1.00 25.47 512 GLY A N 1
ATOM 3879 C CA . GLY A 1 512 ? 8.958 46.718 24.794 1.00 25.47 512 GLY A CA 1
ATOM 3880 C C . GLY A 1 512 ? 9.038 45.193 24.828 1.00 25.47 512 GLY A C 1
ATOM 3881 O O . GLY A 1 512 ? 8.295 44.552 25.565 1.00 25.47 512 GLY A O 1
ATOM 3882 N N . VAL A 1 513 ? 9.987 44.580 24.110 1.00 25.19 513 VAL A N 1
ATOM 3883 C CA . VAL A 1 513 ? 10.381 43.180 24.360 1.00 25.19 513 VAL A CA 1
ATOM 3884 C C . VAL A 1 513 ? 11.224 43.121 25.639 1.00 25.19 513 VAL A C 1
ATOM 3886 O O . VAL A 1 513 ? 12.400 43.479 25.624 1.00 25.19 513 VAL A O 1
ATOM 3889 N N . VAL A 1 514 ? 10.649 42.631 26.741 1.00 25.06 514 VAL A N 1
ATOM 3890 C CA . VAL A 1 514 ? 11.401 42.272 27.956 1.00 25.06 514 VAL A CA 1
ATOM 3891 C C . VAL A 1 514 ? 11.531 40.753 28.038 1.00 25.06 514 VAL A C 1
ATOM 3893 O O . VAL A 1 514 ? 10.574 40.024 28.295 1.00 25.06 514 VAL A O 1
ATOM 3896 N N . ALA A 1 515 ? 12.750 40.273 27.808 1.00 24.39 515 ALA A N 1
ATOM 3897 C CA . ALA A 1 515 ? 13.141 38.885 27.987 1.00 24.39 515 ALA A CA 1
ATOM 3898 C C . ALA A 1 515 ? 13.428 38.599 29.470 1.00 24.39 515 ALA A C 1
ATOM 3900 O O . ALA A 1 515 ? 14.383 39.138 30.027 1.00 24.39 515 ALA A O 1
ATOM 3901 N N . PHE A 1 516 ? 12.665 37.696 30.098 1.00 24.06 516 PHE A N 1
ATOM 3902 C CA . PHE A 1 516 ? 13.028 37.141 31.405 1.00 24.06 516 PHE A CA 1
ATOM 3903 C C . PHE A 1 516 ? 13.705 35.774 31.270 1.00 24.06 516 PHE A C 1
ATOM 3905 O O . PHE A 1 516 ? 13.122 34.761 30.882 1.00 24.06 516 PHE A O 1
ATOM 3912 N N . LYS A 1 517 ? 14.989 35.798 31.621 1.00 23.23 517 LYS A N 1
ATOM 3913 C CA . LYS A 1 517 ? 15.931 34.692 31.775 1.00 23.23 517 LYS A CA 1
ATOM 3914 C C . LYS A 1 517 ? 15.566 33.917 33.052 1.00 23.23 517 LYS A C 1
ATOM 3916 O O . LYS A 1 517 ? 15.569 34.497 34.133 1.00 23.23 517 LYS A O 1
ATOM 3921 N N . ARG A 1 518 ? 15.245 32.621 32.954 1.00 26.30 518 ARG A N 1
ATOM 3922 C CA . ARG A 1 518 ? 15.076 31.753 34.139 1.00 26.30 518 ARG A CA 1
ATOM 3923 C C . ARG A 1 518 ? 16.447 31.353 34.700 1.00 26.30 518 ARG A C 1
ATOM 3925 O O . ARG A 1 518 ? 17.288 30.927 33.906 1.00 26.30 518 ARG A O 1
ATOM 3932 N N . PRO A 1 519 ? 16.672 31.404 36.025 1.00 29.59 519 PRO A N 1
ATOM 3933 C CA . PRO A 1 519 ? 17.814 30.760 36.644 1.00 29.59 519 PRO A CA 1
ATOM 3934 C C . PRO A 1 519 ? 17.533 29.278 36.913 1.00 29.59 519 PRO A C 1
ATOM 3936 O O . PRO A 1 519 ? 16.446 28.872 37.320 1.00 29.59 519 PRO A O 1
ATOM 3939 N N . THR A 1 520 ? 18.566 28.482 36.682 1.00 29.98 520 THR A N 1
ATOM 3940 C CA . THR A 1 520 ? 18.760 27.118 37.167 1.00 29.98 520 THR A CA 1
ATOM 3941 C C . THR A 1 520 ? 18.978 27.109 38.679 1.00 29.98 520 THR A C 1
ATOM 3943 O O . THR A 1 520 ? 19.879 27.802 39.147 1.00 29.98 520 THR A O 1
ATOM 3946 N N . GLN A 1 521 ? 18.267 26.254 39.415 1.00 30.14 521 GLN A N 1
ATOM 3947 C CA . GLN A 1 521 ? 18.758 25.708 40.682 1.00 30.14 521 GLN A CA 1
ATOM 3948 C C . GLN A 1 521 ? 18.358 24.241 40.839 1.00 30.14 521 GLN A C 1
ATOM 3950 O O . GLN A 1 521 ? 17.295 23.801 40.404 1.00 30.14 521 GLN A O 1
ATOM 3955 N N . ALA A 1 522 ? 19.300 23.501 41.409 1.00 29.11 522 ALA A N 1
ATOM 3956 C CA . ALA A 1 522 ? 19.295 22.074 41.645 1.00 29.11 522 ALA A CA 1
ATOM 3957 C C . ALA A 1 522 ? 18.835 21.754 43.075 1.00 29.11 522 ALA A C 1
ATOM 3959 O O . ALA A 1 522 ? 19.076 22.536 43.986 1.00 29.11 522 ALA A O 1
ATOM 3960 N N . GLY A 1 523 ? 18.291 20.545 43.246 1.00 27.59 523 GLY A N 1
ATOM 3961 C CA . GLY A 1 523 ? 18.387 19.762 44.480 1.00 27.59 523 GLY A CA 1
ATOM 3962 C C . GLY A 1 523 ? 17.361 20.051 45.576 1.00 27.59 523 GLY A C 1
ATOM 3963 O O . GLY A 1 523 ? 17.591 20.899 46.426 1.00 27.59 523 GLY A O 1
ATOM 3964 N N . CYS A 1 524 ? 16.308 19.231 45.654 1.00 25.72 524 CYS A N 1
ATOM 3965 C CA . CYS A 1 524 ? 15.838 18.718 46.943 1.00 25.72 524 CYS A CA 1
ATOM 3966 C C . CYS A 1 524 ? 14.972 17.460 46.796 1.00 25.72 524 CYS A C 1
ATOM 3968 O O . CYS A 1 524 ? 14.416 17.161 45.741 1.00 25.72 524 CYS A O 1
ATOM 3970 N N . SER A 1 525 ? 14.976 16.706 47.882 1.00 27.67 525 SER A N 1
ATOM 3971 C CA . SER A 1 525 ? 14.633 15.301 48.062 1.00 27.67 525 SER A CA 1
ATOM 3972 C C . SER A 1 525 ? 13.127 15.029 48.189 1.00 27.67 525 SER A C 1
ATOM 3974 O O . SER A 1 525 ? 12.348 15.926 48.475 1.00 27.67 525 SER A O 1
ATOM 3976 N N . ARG A 1 526 ? 12.782 13.748 47.988 1.00 31.83 526 ARG A N 1
ATOM 3977 C CA . ARG A 1 526 ? 11.541 13.003 48.299 1.00 31.83 526 ARG A CA 1
ATOM 3978 C C . ARG A 1 526 ? 10.503 13.693 49.204 1.00 31.83 526 ARG A C 1
ATOM 3980 O O . ARG A 1 526 ? 10.840 14.016 50.329 1.00 31.83 526 ARG A O 1
ATOM 3987 N N . GLU A 1 527 ? 9.230 13.638 48.799 1.00 27.06 527 GLU A N 1
ATOM 3988 C CA . GLU A 1 527 ? 8.171 12.918 49.534 1.00 27.06 527 GLU A CA 1
ATOM 3989 C C . GLU A 1 527 ? 6.869 12.832 48.723 1.00 27.06 527 GLU A C 1
ATOM 3991 O O . GLU A 1 527 ? 6.547 13.697 47.910 1.00 27.06 527 GLU A O 1
ATOM 3996 N N . ALA A 1 528 ? 6.162 11.716 48.889 1.00 33.06 528 ALA A N 1
ATOM 3997 C CA . ALA A 1 528 ? 4.897 11.427 48.238 1.00 33.06 528 ALA A CA 1
ATOM 3998 C C . ALA A 1 528 ? 3.751 12.061 49.035 1.00 33.06 528 ALA A C 1
ATOM 4000 O O . ALA A 1 528 ? 3.571 11.737 50.203 1.00 33.06 528 ALA A O 1
ATOM 4001 N N . ALA A 1 529 ? 2.937 12.887 48.381 1.00 27.72 529 ALA A N 1
ATOM 4002 C CA . ALA A 1 529 ? 1.626 13.272 48.883 1.00 27.72 529 ALA A CA 1
ATOM 4003 C C . ALA A 1 529 ? 0.584 12.922 47.818 1.00 27.72 529 ALA A C 1
ATOM 4005 O O . ALA A 1 529 ? 0.563 13.481 46.721 1.00 27.72 529 ALA A O 1
ATOM 4006 N N . ALA A 1 530 ? -0.250 11.933 48.132 1.00 32.34 530 ALA A N 1
ATOM 4007 C CA . ALA A 1 530 ? -1.469 11.659 47.397 1.00 32.34 530 ALA A CA 1
ATOM 4008 C C . ALA A 1 530 ? -2.442 12.816 47.654 1.00 32.34 530 ALA A C 1
ATOM 4010 O O . ALA A 1 530 ? -2.903 12.993 48.779 1.00 32.34 530 ALA A O 1
ATOM 4011 N N . THR A 1 531 ? -2.755 13.602 46.627 1.00 29.08 531 THR A N 1
ATOM 4012 C CA . THR A 1 531 ? -3.820 14.606 46.704 1.00 29.08 531 THR A CA 1
ATOM 4013 C C . THR A 1 531 ? -5.012 14.097 45.909 1.00 29.08 531 THR A C 1
ATOM 4015 O O . THR A 1 531 ? -4.986 14.005 44.682 1.00 29.08 531 THR A O 1
ATOM 4018 N N . THR A 1 532 ? -6.060 13.722 46.634 1.00 32.22 532 THR A N 1
ATOM 4019 C CA . THR A 1 532 ? -7.419 13.547 46.123 1.00 32.22 532 THR A CA 1
ATOM 4020 C C . THR A 1 532 ? -7.885 14.854 45.486 1.00 32.22 532 THR A C 1
ATOM 4022 O O . THR A 1 532 ? -8.024 15.858 46.178 1.00 32.22 532 THR A O 1
ATOM 4025 N N . ALA A 1 533 ? -8.119 14.858 44.175 1.00 31.45 533 ALA A N 1
ATOM 4026 C CA . ALA A 1 533 ? -8.722 15.994 43.489 1.00 31.45 533 ALA A CA 1
ATOM 4027 C C . ALA A 1 533 ? -10.246 15.972 43.700 1.00 31.45 533 ALA A C 1
ATOM 4029 O O . ALA A 1 533 ? -10.932 15.118 43.133 1.00 31.45 533 ALA A O 1
ATOM 4030 N N . SER A 1 534 ? -10.781 16.892 44.508 1.00 39.09 534 SER A N 1
ATOM 4031 C CA . SER A 1 534 ? -12.204 17.247 44.472 1.00 39.09 534 SER A CA 1
ATOM 4032 C C . SER A 1 534 ? -12.414 18.379 43.468 1.00 39.09 534 SER A C 1
ATOM 4034 O O . SER A 1 534 ? -11.644 19.336 43.434 1.00 39.09 534 SER A O 1
ATOM 4036 N N . VAL A 1 535 ? -13.455 18.272 42.645 1.00 41.12 535 VAL A N 1
ATOM 4037 C CA . VAL A 1 535 ? -13.834 19.298 41.666 1.00 41.12 535 VAL A CA 1
ATOM 4038 C C . VAL A 1 535 ? -14.471 20.468 42.420 1.00 41.12 535 VAL A C 1
ATOM 4040 O O . VAL A 1 535 ? -15.523 20.281 43.027 1.00 41.12 535 VAL A O 1
ATOM 4043 N N . ALA A 1 536 ? -13.839 21.644 42.404 1.00 53.22 536 ALA A N 1
ATOM 4044 C CA . ALA A 1 536 ? -14.429 22.877 42.929 1.00 53.22 536 ALA A CA 1
ATOM 4045 C C . ALA A 1 536 ? -15.424 23.461 41.915 1.00 53.22 536 ALA A C 1
ATOM 4047 O O . ALA A 1 536 ? -15.212 23.385 40.700 1.00 53.22 536 ALA A O 1
ATOM 4048 N N . SER A 1 537 ? -16.521 24.021 42.416 1.00 55.28 537 SER A N 1
ATOM 4049 C CA . SER A 1 537 ? -17.612 24.556 41.592 1.00 55.28 537 SER A CA 1
ATOM 4050 C C . SER A 1 537 ? -17.383 26.025 41.212 1.00 55.28 537 SER A C 1
ATOM 4052 O O . SER A 1 537 ? -16.648 26.757 41.877 1.00 55.28 537 SER A O 1
ATOM 4054 N N . GLU A 1 538 ? -17.974 26.473 40.101 1.00 56.97 538 GLU A N 1
ATOM 4055 C CA . GLU A 1 538 ? -17.820 27.853 39.634 1.00 56.97 538 GLU A CA 1
ATOM 4056 C C . GLU A 1 538 ? -18.341 28.851 40.680 1.00 56.97 538 GLU A C 1
ATOM 4058 O O . GLU A 1 538 ? -19.473 28.752 41.149 1.00 56.97 538 GLU A O 1
ATOM 4063 N N . GLY A 1 539 ? -17.502 29.822 41.051 1.00 60.12 539 GLY A N 1
ATOM 4064 C CA . GLY A 1 539 ? -17.807 30.823 42.073 1.00 60.12 539 GLY A CA 1
ATOM 4065 C C . GLY A 1 539 ? -17.266 30.524 43.474 1.00 60.12 539 GLY A C 1
ATOM 4066 O O . GLY A 1 539 ? -17.328 31.430 44.313 1.00 60.12 539 GLY A O 1
ATOM 4067 N N . GLU A 1 540 ? -16.701 29.335 43.709 1.00 71.81 540 GLU A N 1
ATOM 4068 C CA . GLU A 1 540 ? -16.087 28.935 44.980 1.00 71.81 540 GLU A CA 1
ATOM 4069 C C . GLU A 1 540 ? -14.783 29.713 45.253 1.00 71.81 540 GLU A C 1
ATOM 4071 O O . GLU A 1 540 ? -13.992 29.994 44.343 1.00 71.81 540 GLU A O 1
ATOM 4076 N N . GLU A 1 541 ? -14.581 30.122 46.508 1.00 60.34 541 GLU A N 1
ATOM 4077 C CA . GLU A 1 541 ? -13.429 30.916 46.945 1.00 60.34 541 GLU A CA 1
ATOM 4078 C C . GLU A 1 541 ? -12.404 29.992 47.614 1.00 60.34 541 GLU A C 1
ATOM 4080 O O . GLU A 1 541 ? -12.639 29.460 48.699 1.00 60.34 541 GLU A O 1
ATOM 4085 N N . VAL A 1 542 ? -11.261 29.783 46.961 1.00 68.19 542 VAL A N 1
ATOM 4086 C CA . VAL A 1 542 ? -10.212 28.879 47.441 1.00 68.19 542 VAL A CA 1
ATOM 4087 C C . VAL A 1 542 ? -9.090 29.692 48.073 1.00 68.19 542 VAL A C 1
ATOM 4089 O O . VAL A 1 542 ? -8.637 30.713 47.544 1.00 68.19 542 VAL A O 1
ATOM 4092 N N . ARG A 1 543 ? -8.634 29.229 49.237 1.00 59.38 543 ARG A N 1
ATOM 4093 C CA . ARG A 1 543 ? -7.540 29.840 49.988 1.00 59.38 543 ARG A CA 1
ATOM 4094 C C . ARG A 1 543 ? -6.239 29.133 49.628 1.00 59.38 543 ARG A C 1
ATOM 4096 O O . ARG A 1 543 ? -6.102 27.940 49.881 1.00 59.38 543 ARG A O 1
ATOM 4103 N N . LEU A 1 544 ? -5.308 29.863 49.024 1.00 66.25 544 LEU A N 1
ATOM 4104 C CA . LEU A 1 544 ? -3.992 29.334 48.677 1.00 66.25 544 LEU A CA 1
ATOM 4105 C C . LEU A 1 544 ? -3.049 29.438 49.884 1.00 66.25 544 LEU A C 1
ATOM 4107 O O . LEU A 1 544 ? -3.198 30.327 50.733 1.00 66.25 544 LEU A O 1
ATOM 4111 N N . GLU A 1 545 ? -2.068 28.539 49.962 1.00 43.66 545 GLU A N 1
ATOM 4112 C CA . GLU A 1 545 ? -0.987 28.657 50.943 1.00 43.66 545 GLU A CA 1
ATOM 4113 C C . GLU A 1 545 ? -0.259 29.996 50.745 1.00 43.66 545 GLU A C 1
ATOM 4115 O O . GLU A 1 545 ? 0.135 30.349 49.636 1.00 43.66 545 GLU A O 1
ATOM 4120 N N . GLY A 1 546 ? -0.154 30.781 51.821 1.00 62.09 546 GLY A N 1
ATOM 4121 C CA . GLY A 1 546 ? 0.273 32.188 51.780 1.00 62.09 546 GLY A CA 1
ATOM 4122 C C . GLY A 1 546 ? -0.849 33.202 52.044 1.00 62.09 546 GLY A C 1
ATOM 4123 O O . GLY A 1 546 ? -0.587 34.397 52.131 1.00 62.09 546 GLY A O 1
ATOM 4124 N N . GLY A 1 547 ? -2.095 32.749 52.230 1.00 55.94 547 GLY A N 1
ATOM 4125 C CA . GLY A 1 547 ? -3.196 33.583 52.733 1.00 55.94 547 GLY A CA 1
ATOM 4126 C C . GLY A 1 547 ? -3.941 34.392 51.669 1.00 55.94 547 GLY A C 1
ATOM 4127 O O . GLY A 1 547 ? -4.906 35.084 52.000 1.00 55.94 547 GLY A O 1
ATOM 4128 N N . THR A 1 548 ? -3.554 34.273 50.400 1.00 55.06 548 THR A N 1
ATOM 4129 C CA . THR A 1 548 ? -4.253 34.891 49.269 1.00 55.06 548 THR A CA 1
ATOM 4130 C C . THR A 1 548 ? -5.534 34.117 48.941 1.00 55.06 548 THR A C 1
ATOM 4132 O O . THR A 1 548 ? -5.533 32.884 48.897 1.00 55.06 548 THR A O 1
ATOM 4135 N N . ARG A 1 549 ? -6.641 34.835 48.718 1.00 64.88 549 ARG A N 1
ATOM 4136 C CA . ARG A 1 549 ? -7.927 34.253 48.300 1.00 64.88 549 ARG A CA 1
ATOM 4137 C C . ARG A 1 549 ? -8.111 34.420 46.796 1.00 64.88 549 ARG A C 1
ATOM 4139 O O . ARG A 1 549 ? -7.862 35.503 46.270 1.00 64.88 549 ARG A O 1
ATOM 4146 N N . ALA A 1 550 ? -8.547 33.364 46.118 1.00 58.94 550 ALA A N 1
ATOM 4147 C CA . ALA A 1 550 ? -8.851 33.378 44.691 1.00 58.94 550 ALA A CA 1
ATOM 4148 C C . ALA A 1 550 ? -10.245 32.791 44.441 1.00 58.94 550 ALA A C 1
ATOM 4150 O O . ALA A 1 550 ? -10.650 31.842 45.109 1.00 58.94 550 ALA A O 1
ATOM 4151 N N . ARG A 1 551 ? -10.981 33.349 43.473 1.00 63.34 551 ARG A N 1
ATOM 4152 C CA . ARG A 1 551 ? -12.333 32.900 43.110 1.00 63.34 551 ARG A CA 1
ATOM 4153 C C . ARG A 1 551 ? -12.307 32.164 41.775 1.00 63.34 551 ARG A C 1
ATOM 4155 O O . ARG A 1 551 ? -11.781 32.696 40.797 1.00 63.34 551 ARG A O 1
ATOM 4162 N N . VAL A 1 552 ? -12.879 30.964 41.730 1.00 64.06 552 VAL A N 1
ATOM 4163 C CA . VAL A 1 552 ? -12.916 30.127 40.521 1.00 64.06 552 VAL A CA 1
ATOM 4164 C C . VAL A 1 552 ? -13.885 30.733 39.496 1.00 64.06 552 VAL A C 1
ATOM 4166 O O . VAL A 1 552 ? -15.067 30.907 39.791 1.00 64.06 552 VAL A O 1
ATOM 4169 N N . ARG A 1 553 ? -13.393 31.060 38.291 1.00 43.16 553 ARG A N 1
ATOM 4170 C CA . ARG A 1 553 ? -14.201 31.495 37.133 1.00 43.16 553 ARG A CA 1
ATOM 4171 C C . ARG A 1 553 ? -14.139 30.419 36.042 1.00 43.16 553 ARG A C 1
ATOM 4173 O O . ARG A 1 553 ? -13.052 30.160 35.535 1.00 43.16 553 ARG A O 1
ATOM 4180 N N . GLY A 1 554 ? -15.292 29.855 35.677 1.00 46.53 554 GLY A N 1
ATOM 4181 C CA . GLY A 1 554 ? -15.447 28.771 34.699 1.00 46.53 554 GLY A CA 1
ATOM 4182 C C . GLY A 1 554 ? -15.223 27.368 35.279 1.00 46.53 554 GLY A C 1
ATOM 4183 O O . GLY A 1 554 ? -14.124 27.043 35.722 1.00 46.53 554 GLY A O 1
ATOM 4184 N N . GLY A 1 555 ? -16.265 26.529 35.270 1.00 37.06 555 GLY A N 1
ATOM 4185 C CA . GLY A 1 555 ? -16.205 25.133 35.724 1.00 37.06 555 GLY A CA 1
ATOM 4186 C C . GLY A 1 555 ? -15.644 24.156 34.678 1.00 37.06 555 GLY A C 1
ATOM 4187 O O . GLY A 1 555 ? -16.125 24.091 33.549 1.00 37.06 555 GLY A O 1
ATOM 4188 N N . GLY A 1 556 ? -14.655 23.347 35.069 1.00 42.91 556 GLY A N 1
ATOM 4189 C CA . GLY A 1 556 ? -14.101 22.237 34.283 1.00 42.91 556 GLY A CA 1
ATOM 4190 C C . GLY A 1 556 ? -12.975 21.533 35.048 1.00 42.91 556 GLY A C 1
ATOM 4191 O O . GLY A 1 556 ? -12.279 22.193 35.813 1.00 42.91 556 GLY A O 1
ATOM 4192 N N . ARG A 1 557 ? -12.847 20.205 34.895 1.00 38.47 557 ARG A N 1
ATOM 4193 C CA . ARG A 1 557 ? -11.904 19.360 35.663 1.00 38.47 557 ARG A CA 1
ATOM 4194 C C . ARG A 1 557 ? -10.444 19.776 35.551 1.00 38.47 557 ARG A C 1
ATOM 4196 O O . ARG A 1 557 ? -10.002 20.047 34.411 1.00 38.47 557 ARG A O 1
#

Sequence (557 aa):
EVGCEYRVYTTQSEAPGAAGQQADGKSSGSTTRKGIGMVRKDEPTNAKDEMRAFLEDGVIPTFRFKGTGNFLQSRLKKAKHRVETKLMPEALHIMSSVMDRHGDGGAFLEELLGPEISKEETQAYLTEYMREHRIQDRIQIRWTTSLSNGGRFQEVGSKTDPSKRRLRLWIHEDFTGVRKKTGVTLFAHHEVCTHGIRALNDRLQPWATARDKFGMGGLGTRQRAGTEEGLASLNALLAAPAEHRYLFNAALLYYACVRGQDMNFKDLFDDLGRWVHKPQMRYWTCVRVKRGVVDSHSPGASGSSQVYFEGAVEILKAVAAAARAPACDQQASATASSTPETATVAQGRSGPGDTLCLEDFRFLYAGKVNLECLPRAKRLARMSSVILPKFVGEDFGGYMGHLLDMADLNGLGPVPGSGPAPDATLPPLPPLTRSPAENPAEPLRESGKERRHSALPPSVAALPPLSPEGSTSTATAPAAVRQVEAPGPPLLAGGGICVQRDEIGVGGGGDGVVAFKRPTQAGCSREAAATTASVASEGEEVRLEGGTRARVRGGGR

Secondary structure (DSSP, 8-state):
--------------------------------------S-TTSBSSHHHHHHHHHHH-PPP---BSS-HHHHHHHHTSTTT----TTHHHHHHHHHHHHHHHS-HHHHHHHHH-SB--HHHHHHHHHHHHHHTT-TTTEEEEEES--SSSEEEEEES-SS-GGG-EEEEEEETT-TTTTBHHHHHHHIIIIIIIIIHHHHHHTTSTTTTTTTTTT---TT-HHHHHHHHHHHHHHHHTTS-GGG---HHHHHHHHHHHHTTTS-HHHHHHHGGGT---HHHHHHHHHHHTTT-S-TTS----GGGTHHHHHHHHHHHHHHHHTTS----S---S-----------------TT-PPPTTHHHHHTTTT--GGGHHHHHHH--GGG----HHHHT-HHHHHHHHHHHHHHTT-SPPTT--S------PPPPP--PPPPPPPPPPPPP-----------------------------------------PPPP-------------------------PPPP---------------PPTT-EEEPTTS-EEE--S---

InterPro domains:
  IPR012548 Microtubule-associated tyrosine carboxypeptidase [PTHR31817] (26-318)
  IPR012548 Microtubule-associated tyrosine carboxypeptidase [SM01154] (51-413)

pLDDT: mean 70.04, std 29.1, range [20.03, 98.75]

Solvent-accessible surface area (backbone atoms only — not comparable to full-atom values): 34832 Å² total; per-residue (Å²): 136,72,60,59,67,69,74,66,51,69,86,78,84,88,81,82,88,83,88,84,82,90,81,91,79,91,76,79,95,69,87,70,75,78,70,77,78,60,54,52,46,46,40,57,77,44,57,74,66,36,45,52,47,29,74,76,71,66,43,80,50,83,63,45,52,81,39,53,71,70,56,24,54,59,47,47,71,33,78,46,16,45,63,70,66,90,59,48,68,56,24,49,48,36,44,45,56,41,34,77,75,57,70,26,46,44,59,45,52,48,60,63,21,46,58,79,49,52,72,65,57,42,52,51,50,53,52,50,55,28,50,78,67,73,38,51,93,55,46,43,81,41,78,38,80,60,50,86,36,37,40,35,63,42,80,46,67,47,91,89,42,56,88,59,46,42,42,33,38,38,32,26,68,76,30,38,37,48,29,11,64,38,15,35,48,25,44,39,32,23,48,47,50,34,54,45,37,15,57,58,19,23,50,73,28,84,41,56,88,41,29,66,84,64,68,59,57,69,92,79,41,45,65,46,44,9,37,48,40,2,49,17,54,53,46,16,38,68,64,41,60,80,94,66,39,62,61,37,73,32,21,50,42,31,48,45,17,48,53,18,45,80,21,25,50,64,57,38,35,58,63,40,46,82,50,26,68,52,60,69,57,29,49,52,50,41,56,58,22,34,38,40,55,71,55,40,84,42,54,39,38,23,15,61,54,28,27,33,32,55,16,32,52,54,50,30,42,39,52,48,50,32,76,64,52,73,89,76,72,96,79,84,86,87,86,83,82,88,85,91,78,91,81,80,92,73,86,77,83,80,67,99,73,78,68,54,53,80,73,49,60,60,52,41,35,40,14,86,46,26,76,90,37,41,77,59,40,72,78,58,56,60,66,96,73,46,62,62,46,60,64,56,62,76,38,46,68,60,42,53,49,52,46,46,52,37,15,49,76,41,72,52,38,86,71,88,81,76,65,86,74,74,82,80,72,67,76,80,73,78,78,81,79,73,73,83,75,78,79,84,82,78,86,85,80,90,84,89,84,89,84,90,85,90,83,86,90,83,89,87,82,89,86,86,89,86,86,89,86,86,88,90,88,81,90,87,85,89,82,87,87,81,90,82,83,86,84,84,86,83,89,81,86,86,88,85,84,88,83,81,90,80,83,86,82,91,81,88,84,83,88,81,92,80,84,84,80,81,83,88,84,80,90,85,78,90,82,91,75,92,75,86,84,75,84,74,57,63,68,42,77,47,76,44,94,88,77,52,76,46,68,42,79,77,70,75,133